Protein 7LXS (pdb70)

Radius of gyration: 26.21 Å; Cα contacts (8 Å, |Δi|>4): 827; chains: 8; bounding box: 37×57×75 Å

Solvent-accessible surface area: 21720 Å² total; per-residue (Å²): 58,110,10,24,0,83,50,0,3,80,0,18,57,31,92,51,164,50,0,16,46,26,3,23,57,10,8,59,34,80,57,33,34,6,91,28,134,94,0,41,0,40,0,30,45,1,4,47,31,60,3,22,93,119,43,140,112,9,22,0,20,43,0,2,44,81,48,19,24,58,32,160,49,0,24,45,26,2,32,61,11,7,60,30,78,58,30,34,7,86,21,95,41,0,41,0,40,16,68,46,1,94,63,42,100,62,142,106,150,137,55,107,10,24,1,89,55,0,2,98,0,17,57,31,91,49,166,49,0,37,46,31,42,102,100,47,8,60,70,78,59,41,72,12,93,28,135,91,0,42,0,41,0,30,45,1,4,57,38,50,11,62,91,51,9,138,107,10,24,1,37,66,0,3,40,83,48,17,22,57,49,168,51,0,38,46,26,42,101,98,48,8,59,68,80,58,39,71,12,96,28,134,94,0,42,0,40,16,68,45,1,94,54,40,103,65,142,97,143,147,19,85,5,23,0,78,66,0,2,19,0,17,57,29,95,46,165,47,0,15,44,25,4,18,51,11,8,60,40,61,12,35,35,6,88,30,133,88,0,41,0,38,0,30,45,1,4,50,41,60,11,132,106,136,63,138,109,10,24,0,80,69,0,3,104,81,48,19,22,58,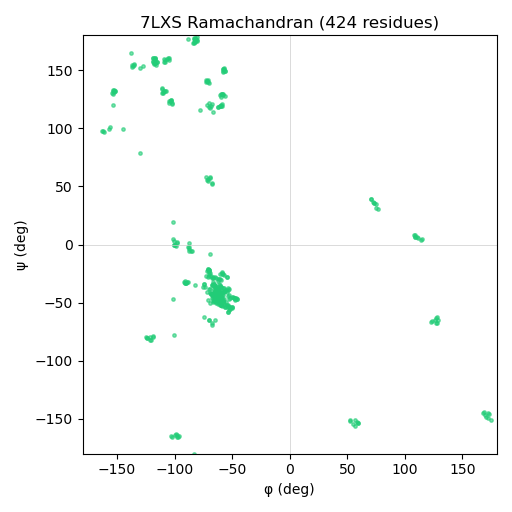50,163,49,0,13,45,26,13,23,62,19,8,58,49,79,57,38,30,7,84,28,134,92,0,42,0,41,15,66,44,2,95,54,40,102,66,140,99,61,111,140,108,10,24,2,79,69,0,3,100,82,49,18,22,58,50,164,47,0,38,45,25,41,101,97,48,8,58,70,78,57,40,72,11,96,28,133,94,0,42,0,39,15,67,45,1,93,61,44,103,65,148,98,52,82,26,93,11,24,2,79,52,0,2,27,1,17,57,30,93,48,163,48,0,38,46,27,42,101,97,48,8,60,69,80,57,40,72,12,96,27,135,92,0,43,0,40,0,29,45,1,4,50,40,60,11,130,100,139,74

CATH classification: 1.10.10.10

B-factor: mean 18.29, std 8.87, range [6.57, 51.92]

Secondary structure (DSSP, 8-state):
-EEEHHHHHHHHTS-HHHHHHHHHTT---SB-S-TTTTSEEEHHHHHHHHHHH--/-EEEHHHHHHHHTB-HHHHHHHHHTT---SB-S-TTTTSEEEHHHHHHHHHTT--/-EEEHHHHHHHHTS-HHHHHHHHHTT---SB-S-TTTTSEEEHHHHHHHHHTT--/-EEEHHHHHHHHTB-HHHHHHHHHTT---SB-S-TTTTSEEEHHHHHHHHHTT--/-EEEHHHHHHHHTS-HHHHHHHHHTT---SB-S-TTTTSEEEHHHHHHHHHTT--/-EEEHHHHHHHHTB-HHHHHHHHHTT---SB-S-TTTTSEEEHHHHHHHHHTT--/-EEEHHHHHHHHTB-HHHHHHHHHTT---SB-S-TTTTSEEEHHHHHHHHHTT--/-EEEHHHHHHHHTS-HHHHHHHHHTT---SB-S-TTTTSEEEHHHHHHHHHTT--

Nearest PDB structures (foldseek):
  7lxs-assembly1_A  TM=1.007E+00  e=1.385E-09  Bacteriophage sp.
  7lwr-assembly1_A  TM=9.259E-01  e=5.621E-07  Enterobacteria phage P21
  7lw0-assembly1_A  TM=8.894E-01  e=6.028E-07  Lambdavirus lambda
  7lwr-assembly2_B  TM=9.174E-01  e=2.436E-06  Enterobacteria phage P21
  7lwr-assembly1_H-2  TM=9.138E-01  e=5.252E-06  Enterobacteria phage P21

Organism: Salmonella typhimurium (strain LT2 / SGSC1412 / ATCC 700720) (NCBI:txid99287)

Structure (mmCIF, N/CA/C/O backbone):
data_7LXS
#
_entry.id   7LXS
#
_cell.length_a   24.747
_cell.length_b   50.761
_cell.length_c   68.527
_cell.angle_alpha   90.000
_cell.angle_beta   88.360
_cell.angle_gamma   90.110
#
_symmetry.space_group_name_H-M   'P 1'
#
loop_
_atom_site.group_PDB
_atom_site.id
_atom_site.type_symbol
_atom_site.label_atom_id
_atom_site.label_alt_id
_atom_site.label_comp_id
_atom_site.label_asym_id
_atom_site.label_entity_id
_atom_site.label_seq_id
_atom_site.pdbx_PDB_ins_code
_atom_site.Cartn_x
_atom_site.Cartn_y
_atom_site.Cartn_z
_atom_site.occupancy
_atom_site.B_iso_or_equiv
_atom_site.auth_seq_id
_atom_site.auth_comp_id
_atom_site.auth_asym_id
_atom_site.auth_atom_id
_atom_site.pdbx_PDB_model_num
ATOM 1 N N . MET A 1 1 ? 12.262 4.645 -8.314 1.00 12.81 1 MET A N 1
ATOM 2 C CA . MET A 1 1 ? 12.125 6.064 -7.886 1.00 11.22 1 MET A CA 1
ATOM 3 C C . MET A 1 1 ? 11.159 6.142 -6.698 1.00 11.01 1 MET A C 1
ATOM 4 O O . MET A 1 1 ? 10.154 5.404 -6.704 1.00 10.32 1 MET A O 1
ATOM 9 N N . ASN A 1 2 ? 11.462 7.005 -5.723 1.00 10.51 2 ASN A N 1
ATOM 10 C CA . ASN A 1 2 ? 10.602 7.170 -4.520 1.00 11.43 2 ASN A CA 1
ATOM 11 C C . ASN A 1 2 ? 9.259 7.780 -4.938 1.00 10.57 2 ASN A C 1
ATOM 12 O O . ASN A 1 2 ? 9.251 8.946 -5.379 1.00 11.28 2 ASN A O 1
ATOM 17 N N . VAL A 1 3 ? 8.173 7.012 -4.800 1.00 9.95 3 VAL A N 1
ATOM 18 C CA . VAL A 1 3 ? 6.822 7.485 -5.169 1.00 10.33 3 VAL A CA 1
ATOM 19 C C . VAL A 1 3 ? 5.825 7.315 -4.037 1.00 9.43 3 VAL A C 1
ATOM 20 O O . VAL A 1 3 ? 5.958 6.449 -3.197 1.00 8.14 3 VAL A O 1
ATOM 24 N N . ASN A 1 4 ? 4.808 8.149 -4.048 1.00 10.94 4 ASN A N 1
ATOM 25 C CA . ASN A 1 4 ? 3.689 7.978 -3.105 1.00 11.31 4 ASN A CA 1
ATOM 26 C C . ASN A 1 4 ? 2.733 6.906 -3.631 1.00 10.94 4 ASN A C 1
ATOM 27 O O . ASN A 1 4 ? 2.972 6.386 -4.694 1.00 9.52 4 ASN A O 1
ATOM 32 N N . LYS A 1 5 ? 1.726 6.568 -2.845 1.00 11.93 5 LYS A N 1
ATOM 33 C CA . LYS A 1 5 ? 0.837 5.418 -3.135 1.00 14.98 5 LYS A CA 1
ATOM 34 C C . LYS A 1 5 ? 0.019 5.644 -4.416 1.00 13.54 5 LYS A C 1
ATOM 35 O O . LYS A 1 5 ? -0.095 4.712 -5.186 1.00 10.91 5 LYS A O 1
ATOM 41 N N . LYS A 1 6 ? -0.580 6.805 -4.589 1.00 13.06 6 LYS A N 1
ATOM 42 C CA . LYS A 1 6 ? -1.359 7.134 -5.805 1.00 15.78 6 LYS A CA 1
ATOM 43 C C . LYS A 1 6 ? -0.460 7.052 -7.040 1.00 15.66 6 LYS A C 1
ATOM 44 O O . LYS A 1 6 ? -0.931 6.538 -8.056 1.00 13.75 6 LYS A O 1
ATOM 50 N N . LYS A 1 7 ? 0.800 7.453 -6.906 1.00 14.16 7 LYS A N 1
ATOM 51 C CA . LYS A 1 7 ? 1.755 7.423 -8.036 1.00 14.77 7 LYS A CA 1
ATOM 52 C C . LYS A 1 7 ? 2.164 5.971 -8.317 1.00 11.82 7 LYS A C 1
ATOM 53 O O . LYS A 1 7 ? 2.340 5.624 -9.474 1.00 8.92 7 LYS A O 1
ATOM 59 N N . LEU A 1 8 ? 2.306 5.166 -7.267 1.00 10.95 8 LEU A N 1
ATOM 60 C CA . LEU A 1 8 ? 2.557 3.720 -7.434 1.00 10.55 8 LEU A CA 1
ATOM 61 C C . LEU A 1 8 ? 1.373 3.120 -8.166 1.00 11.11 8 LEU A C 1
ATOM 62 O O . LEU A 1 8 ? 1.598 2.428 -9.178 1.00 9.96 8 LEU A O 1
ATOM 67 N N . ALA A 1 9 ? 0.165 3.429 -7.698 1.00 10.67 9 ALA A N 1
ATOM 68 C CA . ALA A 1 9 ? -1.056 2.931 -8.325 1.00 12.31 9 ALA A CA 1
ATOM 69 C C . ALA A 1 9 ? -1.041 3.247 -9.817 1.00 13.08 9 ALA A C 1
ATOM 70 O O . ALA A 1 9 ? -1.200 2.314 -10.634 1.00 13.07 9 ALA A O 1
ATOM 72 N N . GLU A 1 10 ? -0.886 4.515 -10.155 1.00 12.81 10 GLU A N 1
ATOM 73 C CA . GLU A 1 10 ? -0.835 4.972 -11.546 1.00 15.08 10 GLU A CA 1
ATOM 74 C C . GLU A 1 10 ? 0.218 4.167 -12.320 1.00 15.39 10 GLU A C 1
ATOM 75 O O . GLU A 1 10 ? -0.047 3.748 -13.449 1.00 16.29 10 GLU A O 1
ATOM 81 N N . ILE A 1 11 ? 1.389 3.945 -11.738 1.00 14.55 11 ILE A N 1
ATOM 82 C CA . ILE A 1 11 ? 2.533 3.308 -12.444 1.00 13.17 11 ILE A CA 1
ATOM 83 C C . ILE A 1 11 ? 2.164 1.866 -12.770 1.00 12.13 11 ILE A C 1
ATOM 84 O O . ILE A 1 11 ? 2.358 1.438 -13.947 1.00 11.85 11 ILE A O 1
ATOM 89 N N . PHE A 1 12 ? 1.657 1.149 -11.777 1.00 11.05 12 PHE A N 1
ATOM 90 C CA . PHE A 1 12 ? 1.205 -0.256 -11.920 1.00 10.63 12 PHE A CA 1
ATOM 91 C C . PHE A 1 12 ? -0.065 -0.382 -12.748 1.00 9.67 12 PHE A C 1
ATOM 92 O O . PHE A 1 12 ? -0.319 -1.434 -13.324 1.00 9.31 12 PHE A O 1
ATOM 100 N N . GLY A 1 13 ? -0.837 0.671 -12.864 1.00 10.70 13 GLY A N 1
ATOM 101 C CA . GLY A 1 13 ? -2.171 0.628 -13.482 1.00 11.44 13 GLY A CA 1
ATOM 102 C C . GLY A 1 13 ? -3.212 -0.047 -12.603 1.00 10.13 13 GLY A C 1
ATOM 103 O O . GLY A 1 13 ? -4.125 -0.667 -13.165 1.00 11.31 13 GLY A O 1
ATOM 104 N N . CYS A 1 14 ? -3.138 0.118 -11.298 1.00 9.52 14 CYS A N 1
ATOM 105 C CA . CYS A 1 14 ? -4.171 -0.335 -10.354 1.00 10.58 14 CYS A CA 1
ATOM 106 C C . CYS A 1 14 ? -4.785 0.838 -9.572 1.00 11.35 14 CYS A C 1
ATOM 107 O O . CYS A 1 14 ? -4.235 1.924 -9.542 1.00 11.19 14 CYS A O 1
ATOM 110 N N . ASP A 1 15 ? -5.960 0.619 -9.016 1.00 12.13 15 ASP A N 1
ATOM 111 C CA . ASP A 1 15 ? -6.541 1.514 -7.994 1.00 12.66 15 ASP A CA 1
ATOM 112 C C . ASP A 1 15 ? -5.589 1.620 -6.796 1.00 13.07 15 ASP A C 1
ATOM 113 O O . ASP A 1 15 ? -4.871 0.668 -6.498 1.00 11.02 15 ASP A O 1
ATOM 118 N N . VAL A 1 16 ? -5.591 2.776 -6.139 1.00 13.53 16 VAL A N 1
ATOM 119 C CA . VAL A 1 16 ? -4.757 3.050 -4.939 1.00 14.21 16 VAL A CA 1
ATOM 120 C C . VAL A 1 16 ? -4.988 1.956 -3.881 1.00 12.63 16 VAL A C 1
ATOM 121 O O . VAL A 1 16 ? -4.015 1.555 -3.224 1.00 9.80 16 VAL A O 1
ATOM 125 N N . ARG A 1 17 ? -6.230 1.492 -3.745 1.00 11.83 17 ARG A N 1
ATOM 126 C CA . ARG A 1 17 ? -6.636 0.614 -2.639 1.00 11.05 17 ARG A CA 1
ATOM 127 C C . ARG A 1 17 ? -6.010 -0.765 -2.861 1.00 10.78 17 ARG A C 1
ATOM 128 O O . ARG A 1 17 ? -5.838 -1.512 -1.879 1.00 12.18 17 ARG A O 1
ATOM 136 N N . THR A 1 18 ? -5.771 -1.117 -4.100 1.00 9.23 18 THR A N 1
ATOM 137 C CA . THR A 1 18 ? -5.090 -2.355 -4.492 1.00 10.21 18 THR A CA 1
ATOM 138 C C . THR A 1 18 ? -3.650 -2.359 -3.928 1.00 11.35 18 THR A C 1
ATOM 139 O O . THR A 1 18 ? -3.229 -3.403 -3.427 1.00 10.59 18 THR A O 1
ATOM 143 N N . VAL A 1 19 ? -2.967 -1.225 -3.939 1.00 11.07 19 VAL A N 1
ATOM 144 C CA . VAL A 1 19 ? -1.634 -1.077 -3.327 1.00 12.10 19 VAL A CA 1
ATOM 145 C C . VAL A 1 19 ? -1.715 -1.351 -1.812 1.00 12.71 19 VAL A C 1
ATOM 146 O O . VAL A 1 19 ? -0.906 -2.114 -1.275 1.00 9.61 19 VAL A O 1
ATOM 150 N N . THR A 1 20 ? -2.703 -0.783 -1.146 1.00 15.51 20 THR A N 1
ATOM 151 C CA . THR A 1 20 ? -2.911 -0.965 0.294 1.00 15.53 20 THR A CA 1
ATOM 152 C C . THR A 1 20 ? -3.214 -2.444 0.536 1.00 14.03 20 THR A C 1
ATOM 153 O O . THR A 1 20 ? -2.719 -3.006 1.531 1.00 13.86 20 THR A O 1
ATOM 157 N N . ALA A 1 21 ? -3.967 -3.072 -0.343 1.00 12.59 21 ALA A N 1
ATOM 158 C CA . ALA A 1 21 ? -4.207 -4.529 -0.262 1.00 12.69 21 ALA A CA 1
ATOM 159 C C . ALA A 1 21 ? -2.891 -5.267 -0.525 1.00 11.63 21 ALA A C 1
ATOM 160 O O . ALA A 1 21 ? -2.612 -6.282 0.128 1.00 10.73 21 ALA A O 1
ATOM 162 N N . TRP A 1 22 ? -2.058 -4.734 -1.404 1.00 12.24 22 TRP A N 1
ATOM 163 C CA . TRP A 1 22 ? -0.730 -5.336 -1.687 1.00 12.99 22 TRP A CA 1
ATOM 164 C C . TRP A 1 22 ? 0.183 -5.214 -0.456 1.00 11.59 22 TRP A C 1
ATOM 165 O O . TRP A 1 22 ? 0.987 -6.075 -0.232 1.00 9.81 22 TRP A O 1
ATOM 176 N N . GLN A 1 23 ? 0.060 -4.136 0.273 1.00 12.72 23 GLN A N 1
ATOM 177 C CA . GLN A 1 23 ? 0.759 -3.945 1.543 1.00 15.18 23 GLN A CA 1
ATOM 178 C C . GLN A 1 23 ? 0.354 -5.067 2.487 1.00 15.51 23 GLN A C 1
ATOM 179 O O . GLN A 1 23 ? 1.229 -5.654 3.096 1.00 14.51 23 GLN A O 1
ATOM 185 N N . SER A 1 24 ? -0.914 -5.456 2.485 1.00 18.10 24 SER A N 1
ATOM 186 C CA . SER A 1 24 ? -1.392 -6.585 3.313 1.00 20.82 24 SER A CA 1
ATOM 187 C C . SER A 1 24 ? -0.671 -7.880 2.926 1.00 21.81 24 SER A C 1
ATOM 188 O O . SER A 1 24 ? -0.512 -8.765 3.795 1.00 23.85 24 SER A O 1
ATOM 191 N N . GLN A 1 25 ? -0.196 -7.956 1.702 1.00 20.09 25 GLN A N 1
ATOM 192 C CA . GLN A 1 25 ? 0.363 -9.185 1.086 1.00 21.46 25 GLN A CA 1
ATOM 193 C C . GLN A 1 25 ? 1.895 -9.204 1.132 1.00 18.68 25 GLN A C 1
ATOM 194 O O . GLN A 1 25 ? 2.480 -10.175 0.659 1.00 19.71 25 GLN A O 1
ATOM 200 N N . GLY A 1 26 ? 2.502 -8.167 1.665 1.00 17.19 26 GLY A N 1
ATOM 201 C CA . GLY A 1 26 ? 3.958 -8.083 1.857 1.00 17.20 26 GLY A CA 1
ATOM 202 C C . GLY A 1 26 ? 4.629 -7.011 1.022 1.00 15.79 26 GLY A C 1
ATOM 203 O O . GLY A 1 26 ? 5.859 -6.934 1.042 1.00 12.88 26 GLY A O 1
ATOM 204 N N . LEU A 1 27 ? 3.864 -6.222 0.284 1.00 16.23 27 LEU A N 1
ATOM 205 C CA . LEU A 1 27 ? 4.461 -5.137 -0.508 1.00 14.75 27 LEU A CA 1
ATOM 206 C C . LEU A 1 27 ? 5.181 -4.220 0.464 1.00 14.09 27 LEU A C 1
ATOM 207 O O . LEU A 1 27 ? 4.563 -3.637 1.354 1.00 12.10 27 LEU A O 1
ATOM 212 N N . PRO A 1 28 ? 6.508 -4.066 0.267 1.00 14.42 28 PRO A N 1
ATOM 213 C CA . PRO A 1 28 ? 7.306 -3.150 1.068 1.00 15.60 28 PRO A CA 1
ATOM 214 C C . PRO A 1 28 ? 7.020 -1.687 0.737 1.00 13.53 28 PRO A C 1
ATOM 215 O O . PRO A 1 28 ? 6.689 -1.401 -0.334 1.00 11.06 28 PRO A O 1
ATOM 219 N N . LEU A 1 29 ? 7.000 -0.873 1.776 1.00 14.74 29 LEU A N 1
ATOM 220 C CA . LEU A 1 29 ? 7.005 0.596 1.673 1.00 15.74 29 LEU A CA 1
ATOM 221 C C . LEU A 1 29 ? 8.392 1.029 2.143 1.00 14.12 29 LEU A C 1
ATOM 222 O O . LEU A 1 29 ? 9.052 0.235 2.795 1.00 18.03 29 LEU A O 1
ATOM 227 N N . VAL A 1 30 ? 8.822 2.207 1.775 1.00 12.57 30 VAL A N 1
ATOM 228 C CA . VAL A 1 30 ? 10.103 2.774 2.257 1.00 16.90 30 VAL A CA 1
ATOM 229 C C . VAL A 1 30 ? 9.855 3.584 3.547 1.00 20.25 30 VAL A C 1
ATOM 230 O O . VAL A 1 30 ? 10.744 3.604 4.432 1.00 21.18 30 VAL A O 1
ATOM 234 N N . SER A 1 31 ? 8.694 4.220 3.650 1.00 23.75 31 SER A N 1
ATOM 235 C CA . SER A 1 31 ? 8.249 5.011 4.830 1.00 28.13 31 SER A CA 1
ATOM 236 C C . SER A 1 31 ? 6.705 5.011 4.865 1.00 29.45 31 SER A C 1
ATOM 237 O O . SER A 1 31 ? 6.094 5.270 3.840 1.00 18.29 31 SER A O 1
ATOM 240 N N . GLY A 1 32 ? 6.113 4.677 6.019 1.00 35.08 32 GLY A N 1
ATOM 241 C CA . GLY A 1 32 ? 4.739 4.124 6.108 1.00 31.61 32 GLY A CA 1
ATOM 242 C C . GLY A 1 32 ? 3.609 5.089 6.474 1.00 29.33 32 GLY A C 1
ATOM 243 O O . GLY A 1 32 ? 3.721 6.323 6.286 1.00 24.39 32 GLY A O 1
ATOM 244 N N . GLY A 1 33 ? 2.478 4.512 6.876 1.00 29.79 33 GLY A N 1
ATOM 245 C CA . GLY A 1 33 ? 1.331 5.254 7.414 1.00 31.30 33 GLY A CA 1
ATOM 246 C C . GLY A 1 33 ? 0.024 4.924 6.725 1.00 38.92 33 GLY A C 1
ATOM 247 O O . GLY A 1 33 ? -0.891 4.371 7.413 1.00 37.97 33 GLY A O 1
ATOM 248 N N . GLY A 1 34 ? -0.109 5.299 5.444 1.00 42.78 34 GLY A N 1
ATOM 249 C CA . GLY A 1 34 ? -1.340 5.025 4.670 1.00 50.89 34 GLY A CA 1
ATOM 250 C C . GLY A 1 34 ? -1.428 5.743 3.331 1.00 45.64 34 GLY A C 1
ATOM 251 O O . GLY A 1 34 ? -0.397 5.917 2.671 1.00 40.68 34 GLY A O 1
ATOM 252 N N . LYS A 1 35 ? -2.639 6.157 2.960 1.00 43.43 35 LYS A N 1
ATOM 253 C CA . LYS A 1 35 ? -3.038 6.407 1.548 1.00 43.93 35 LYS A CA 1
ATOM 254 C C . LYS A 1 35 ? -2.599 7.810 1.135 1.00 40.39 35 LYS A C 1
ATOM 255 O O . LYS A 1 35 ? -2.005 8.523 1.982 1.00 39.17 35 LYS A O 1
ATOM 261 N N . GLY A 1 36 ? -2.783 8.119 -0.145 1.00 35.75 36 GLY A N 1
ATOM 262 C CA . GLY A 1 36 ? -2.272 9.343 -0.784 1.00 38.12 36 GLY A CA 1
ATOM 263 C C . GLY A 1 36 ? -0.757 9.563 -0.647 1.00 34.24 36 GLY A C 1
ATOM 264 O O . GLY A 1 36 ? 0.032 8.599 -0.503 1.00 20.49 36 GLY A O 1
ATOM 265 N N . ASN A 1 37 ? -0.362 10.841 -0.728 1.00 40.97 37 ASN A N 1
ATOM 266 C CA . ASN A 1 37 ? 0.997 11.389 -0.443 1.00 38.00 37 ASN A CA 1
ATOM 267 C C . ASN A 1 37 ? 1.328 11.263 1.054 1.00 43.23 37 ASN A C 1
ATOM 268 O O . ASN A 1 37 ? 1.726 12.287 1.705 1.00 47.67 37 ASN A O 1
ATOM 273 N N . GLU A 1 38 ? 1.191 10.054 1.600 1.00 38.82 38 GLU A N 1
ATOM 274 C CA . GLU A 1 38 ? 1.764 9.707 2.923 1.00 38.32 38 GLU A CA 1
ATOM 275 C C . GLU A 1 38 ? 2.774 8.568 2.746 1.00 30.73 38 GLU A C 1
ATOM 276 O O . GLU A 1 38 ? 3.991 8.829 2.760 1.00 34.73 38 GLU A O 1
ATOM 282 N N . ALA A 1 39 ? 2.291 7.339 2.609 1.00 27.68 39 ALA A N 1
ATOM 283 C CA . ALA A 1 39 ? 3.154 6.144 2.423 1.00 19.92 39 ALA A CA 1
ATOM 284 C C . ALA A 1 39 ? 3.953 6.343 1.140 1.00 16.46 39 ALA A C 1
ATOM 285 O O . ALA A 1 39 ? 3.379 6.683 0.119 1.00 15.17 39 ALA A O 1
ATOM 287 N N . VAL A 1 40 ? 5.253 6.176 1.252 1.00 14.26 40 VAL A N 1
ATOM 288 C CA . VAL A 1 40 ? 6.222 6.247 0.146 1.00 12.90 40 VAL A CA 1
ATOM 289 C C . VAL A 1 40 ? 6.758 4.840 -0.130 1.00 11.23 40 VAL A C 1
ATOM 290 O O . VAL A 1 40 ? 7.109 4.104 0.829 1.00 10.83 40 VAL A O 1
ATOM 294 N N . PHE A 1 41 ? 6.747 4.481 -1.401 1.00 9.18 41 PHE A N 1
ATOM 295 C CA . PHE A 1 41 ? 7.237 3.197 -1.942 1.00 10.32 41 PHE A CA 1
ATOM 296 C C . PHE A 1 41 ? 8.426 3.489 -2.881 1.00 10.62 41 PHE A C 1
ATOM 297 O O . PHE A 1 41 ? 8.558 4.641 -3.352 1.00 10.86 41 PHE A O 1
ATOM 305 N N . ASP A 1 42 ? 9.332 2.539 -3.083 1.00 10.34 42 ASP A N 1
ATOM 306 C CA . ASP A 1 42 ? 10.288 2.645 -4.237 1.00 9.72 42 ASP A CA 1
ATOM 307 C C . ASP A 1 42 ? 9.780 1.685 -5.311 1.00 9.36 42 ASP A C 1
ATOM 308 O O . ASP A 1 42 ? 9.672 0.492 -5.073 1.00 9.13 42 ASP A O 1
ATOM 313 N N . THR A 1 43 ? 9.562 2.237 -6.484 1.00 10.07 43 THR A N 1
ATOM 314 C CA . THR A 1 43 ? 9.094 1.581 -7.716 1.00 8.30 43 THR A CA 1
ATOM 315 C C . THR A 1 43 ? 9.857 0.296 -8.014 1.00 7.76 43 THR A C 1
ATOM 316 O O . THR A 1 43 ? 9.218 -0.704 -8.348 1.00 6.88 43 THR A O 1
ATOM 320 N N . ALA A 1 44 ? 11.175 0.311 -7.923 1.00 7.92 44 ALA A N 1
ATOM 321 C CA . ALA A 1 44 ? 12.002 -0.869 -8.213 1.00 8.17 44 ALA A CA 1
ATOM 322 C C . ALA A 1 44 ? 11.740 -2.002 -7.215 1.00 8.48 44 ALA A C 1
ATOM 323 O O . ALA A 1 44 ? 11.628 -3.148 -7.664 1.00 8.83 44 ALA A O 1
ATOM 325 N N . ALA A 1 45 ? 11.582 -1.697 -5.949 1.00 7.95 45 ALA A N 1
ATOM 326 C CA . ALA A 1 45 ? 11.244 -2.689 -4.922 1.00 9.68 45 ALA A CA 1
ATOM 327 C C . ALA A 1 45 ? 9.833 -3.200 -5.144 1.00 9.92 45 ALA A C 1
ATOM 328 O O . ALA A 1 45 ? 9.636 -4.415 -5.073 1.00 12.12 45 ALA A O 1
ATOM 330 N N . ALA A 1 46 ? 8.889 -2.327 -5.450 1.00 9.59 46 ALA A N 1
ATOM 331 C CA . ALA A 1 46 ? 7.518 -2.766 -5.710 1.00 9.34 46 ALA A CA 1
ATOM 332 C C . ALA A 1 46 ? 7.489 -3.676 -6.935 1.00 9.18 46 ALA A C 1
ATOM 333 O O . ALA A 1 46 ? 6.865 -4.740 -6.880 1.00 9.68 46 ALA A O 1
ATOM 335 N N . ILE A 1 47 ? 8.173 -3.305 -7.985 1.00 9.30 47 ILE A N 1
ATOM 336 C CA . ILE A 1 47 ? 8.210 -4.121 -9.235 1.00 9.88 47 ILE A CA 1
ATOM 337 C C . ILE A 1 47 ? 8.835 -5.475 -8.939 1.00 9.35 47 ILE A C 1
ATOM 338 O O . ILE A 1 47 ? 8.268 -6.463 -9.341 1.00 8.24 47 ILE A O 1
ATOM 343 N N . SER A 1 48 ? 9.932 -5.509 -8.206 1.00 10.95 48 SER A N 1
ATOM 344 C CA . SER A 1 48 ? 10.585 -6.793 -7.855 1.00 12.80 48 SER A CA 1
ATOM 345 C C . SER A 1 48 ? 9.612 -7.699 -7.088 1.00 12.86 48 SER A C 1
ATOM 346 O O . SER A 1 48 ? 9.405 -8.881 -7.504 1.00 14.67 48 SER A O 1
ATOM 349 N N . TRP A 1 49 ? 8.934 -7.134 -6.112 1.00 12.40 49 TRP A N 1
ATOM 350 C CA . TRP A 1 49 ? 7.915 -7.840 -5.302 1.00 12.56 49 TRP A CA 1
ATOM 351 C C . TRP A 1 49 ? 6.760 -8.323 -6.178 1.00 12.83 49 TRP A C 1
ATOM 352 O O . TRP A 1 49 ? 6.426 -9.524 -6.110 1.00 12.49 49 TRP A O 1
ATOM 363 N N . TYR A 1 50 ? 6.209 -7.426 -6.988 1.00 10.99 50 TYR A N 1
ATOM 364 C CA . TYR A 1 50 ? 5.130 -7.765 -7.904 1.00 11.76 50 TYR A CA 1
ATOM 365 C C . TYR A 1 50 ? 5.560 -8.952 -8.787 1.00 12.62 50 TYR A C 1
ATOM 366 O O . TYR A 1 50 ? 4.798 -9.962 -8.874 1.00 11.07 50 TYR A O 1
ATOM 375 N N . ALA A 1 51 ? 6.720 -8.841 -9.433 1.00 11.67 51 ALA A N 1
ATOM 376 C CA . ALA A 1 51 ? 7.203 -9.833 -10.401 1.00 14.38 51 ALA A CA 1
ATOM 377 C C . ALA A 1 51 ? 7.412 -11.205 -9.754 1.00 16.25 51 ALA A C 1
ATOM 378 O O . ALA A 1 51 ? 7.300 -12.228 -10.438 1.00 19.72 51 ALA A O 1
ATOM 380 N N . GLU A 1 52 ? 7.775 -11.212 -8.466 1.00 19.21 52 GLU A N 1
ATOM 381 C CA . GLU A 1 52 ? 8.093 -12.473 -7.737 1.00 22.48 52 GLU A CA 1
ATOM 382 C C . GLU A 1 52 ? 6.827 -13.130 -7.177 1.00 21.33 52 GLU A C 1
ATOM 383 O O . GLU A 1 52 ? 6.940 -14.247 -6.633 1.00 22.81 52 GLU A O 1
ATOM 389 N N . ARG A 1 53 ? 5.674 -12.469 -7.303 1.00 17.90 53 ARG A N 1
ATOM 390 C CA . ARG A 1 53 ? 4.411 -13.025 -6.785 1.00 20.44 53 ARG A CA 1
ATOM 391 C C . ARG A 1 53 ? 4.006 -14.296 -7.525 1.00 20.87 53 ARG A C 1
ATOM 392 O O . ARG A 1 53 ? 3.940 -15.331 -6.888 1.00 21.88 53 ARG A O 1
ATOM 400 N N . ASP A 1 54 ? 3.692 -14.227 -8.806 1.00 26.53 54 ASP A N 1
ATOM 401 C CA . ASP A 1 54 ? 3.009 -15.368 -9.485 1.00 30.60 54 ASP A CA 1
ATOM 402 C C . ASP A 1 54 ? 3.110 -15.269 -11.023 1.00 34.87 54 ASP A C 1
ATOM 403 O O . ASP A 1 54 ? 2.267 -14.595 -11.661 1.00 41.06 54 ASP A O 1
ATOM 408 N N . ALA A 1 55 ? 4.072 -15.982 -11.605 1.00 33.48 55 ALA A N 1
ATOM 409 C CA . ALA A 1 55 ? 4.282 -15.999 -13.063 1.00 33.78 55 ALA A CA 1
ATOM 410 C C . ALA A 1 55 ? 5.027 -17.266 -13.481 1.00 30.07 55 ALA A C 1
ATOM 411 O O . ALA A 1 55 ? 5.736 -17.225 -14.454 1.00 28.95 55 ALA A O 1
ATOM 413 N N . MET B 1 1 ? 24.041 -20.687 -9.769 1.00 13.31 1 MET B N 1
ATOM 414 C CA . MET B 1 1 ? 23.946 -19.266 -9.339 1.00 11.43 1 MET B CA 1
ATOM 415 C C . MET B 1 1 ? 22.990 -19.163 -8.145 1.00 10.45 1 MET B C 1
ATOM 416 O O . MET B 1 1 ? 22.149 -20.068 -7.981 1.00 10.21 1 MET B O 1
ATOM 421 N N . ASN B 1 2 ? 23.123 -18.096 -7.350 1.00 10.20 2 ASN B N 1
ATOM 422 C CA . ASN B 1 2 ? 22.255 -17.884 -6.160 1.00 11.29 2 ASN B CA 1
ATOM 423 C C . ASN B 1 2 ? 20.892 -17.352 -6.618 1.00 10.88 2 ASN B C 1
ATOM 424 O O . ASN B 1 2 ? 20.848 -16.230 -7.161 1.00 12.17 2 ASN B O 1
ATOM 429 N N . VAL B 1 3 ? 19.829 -18.134 -6.401 1.00 10.19 3 VAL B N 1
ATOM 430 C CA . VAL B 1 3 ? 18.461 -17.733 -6.798 1.00 10.36 3 VAL B CA 1
ATOM 431 C C . VAL B 1 3 ? 17.477 -17.894 -5.650 1.00 9.80 3 VAL B C 1
ATOM 432 O O . VAL B 1 3 ? 17.605 -18.740 -4.803 1.00 8.31 3 VAL B O 1
ATOM 436 N N . ASN B 1 4 ? 16.442 -17.078 -5.673 1.00 11.70 4 ASN B N 1
ATOM 437 C CA . ASN B 1 4 ? 15.353 -17.252 -4.717 1.00 12.29 4 ASN B CA 1
ATOM 438 C C . ASN B 1 4 ? 14.419 -18.343 -5.230 1.00 11.69 4 ASN B C 1
ATOM 439 O O . ASN B 1 4 ? 14.644 -18.871 -6.293 1.00 10.25 4 ASN B O 1
ATOM 444 N N . LYS B 1 5 ? 13.409 -18.665 -4.453 1.00 11.81 5 LYS B N 1
ATOM 445 C CA . LYS B 1 5 ? 12.549 -19.839 -4.724 1.00 14.65 5 LYS B CA 1
ATOM 446 C C . LYS B 1 5 ? 11.732 -19.634 -6.019 1.00 12.76 5 LYS B C 1
ATOM 447 O O . LYS B 1 5 ? 11.566 -20.576 -6.729 1.00 10.57 5 LYS B O 1
ATOM 453 N N . LYS B 1 6 ? 11.094 -18.496 -6.207 1.00 12.82 6 LYS B N 1
ATOM 454 C CA . LYS B 1 6 ? 10.316 -18.219 -7.434 1.00 15.58 6 LYS B CA 1
ATOM 455 C C . LYS B 1 6 ? 11.218 -18.349 -8.658 1.00 15.57 6 LYS B C 1
ATOM 456 O O . LYS B 1 6 ? 10.748 -18.876 -9.687 1.00 13.99 6 LYS B O 1
ATOM 462 N N . LYS B 1 7 ? 12.475 -17.923 -8.536 1.00 13.50 7 LYS B N 1
ATOM 463 C CA . LYS B 1 7 ? 13.428 -17.944 -9.674 1.00 14.33 7 LYS B CA 1
ATOM 464 C C . LYS B 1 7 ? 13.845 -19.401 -9.899 1.00 11.38 7 LYS B C 1
ATOM 465 O O . LYS B 1 7 ? 14.022 -19.797 -11.035 1.00 8.69 7 LYS B O 1
ATOM 471 N N . LEU B 1 8 ? 13.942 -20.177 -8.832 1.00 10.83 8 LEU B N 1
ATOM 472 C CA . LEU B 1 8 ? 14.251 -21.616 -8.949 1.00 11.03 8 LEU B CA 1
ATOM 473 C C . LEU B 1 8 ? 13.096 -22.280 -9.684 1.00 11.30 8 LEU B C 1
ATOM 474 O O . LEU B 1 8 ? 13.365 -22.988 -10.679 1.00 10.78 8 LEU B O 1
ATOM 479 N N . ALA B 1 9 ? 11.877 -21.976 -9.274 1.00 10.84 9 ALA B N 1
ATOM 480 C CA . ALA B 1 9 ? 10.646 -22.540 -9.858 1.00 12.59 9 ALA B CA 1
ATOM 481 C C . ALA B 1 9 ? 10.636 -22.228 -11.346 1.00 13.78 9 ALA B C 1
ATOM 482 O O . ALA B 1 9 ? 10.521 -23.154 -12.154 1.00 13.34 9 ALA B O 1
ATOM 484 N N . GLU B 1 10 ? 10.855 -20.957 -11.696 1.00 13.53 10 GLU B N 1
ATOM 485 C CA . GLU B 1 10 ? 10.865 -20.513 -13.117 1.00 15.42 10 GLU B CA 1
ATOM 486 C C . GLU B 1 10 ? 11.975 -21.222 -13.908 1.00 15.74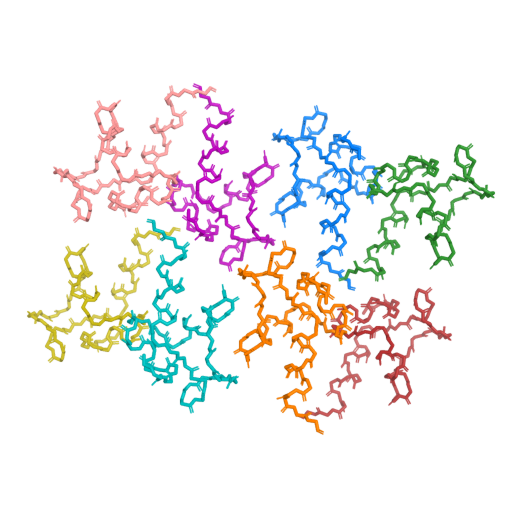 10 GLU B C 1
ATOM 487 O O . GLU B 1 10 ? 11.753 -21.491 -15.105 1.00 18.56 10 GLU B O 1
ATOM 493 N N . ILE B 1 11 ? 13.117 -21.513 -13.272 1.00 14.72 11 ILE B N 1
ATOM 494 C CA . ILE B 1 11 ? 14.255 -22.166 -13.981 1.00 13.15 11 ILE B CA 1
ATOM 495 C C . ILE B 1 11 ? 13.895 -23.624 -14.290 1.00 12.25 11 ILE B C 1
ATOM 496 O O . ILE B 1 11 ? 14.069 -24.049 -15.459 1.00 10.74 11 ILE B O 1
ATOM 501 N N . PHE B 1 12 ? 13.382 -24.331 -13.282 1.00 10.86 12 PHE B N 1
ATOM 502 C CA . PHE B 1 12 ? 12.942 -25.735 -13.368 1.00 11.02 12 PHE B CA 1
ATOM 503 C C . PHE B 1 12 ? 11.674 -25.895 -14.190 1.00 9.39 12 PHE B C 1
ATOM 504 O O . PHE B 1 12 ? 11.446 -26.963 -14.736 1.00 8.96 12 PHE B O 1
ATOM 512 N N . GLY B 1 13 ? 10.891 -24.852 -14.307 1.00 9.56 13 GLY B N 1
ATOM 513 C CA . GLY B 1 13 ? 9.562 -24.883 -14.922 1.00 10.38 13 GLY B CA 1
ATOM 514 C C . GLY B 1 13 ? 8.505 -25.532 -14.042 1.00 9.90 13 GLY B C 1
ATOM 515 O O . GLY B 1 13 ? 7.650 -26.251 -14.591 1.00 10.36 13 GLY B O 1
ATOM 516 N N . CYS B 1 14 ? 8.602 -25.359 -12.734 1.00 9.64 14 CYS B N 1
ATOM 517 C CA . CYS B 1 14 ? 7.592 -25.814 -11.781 1.00 9.97 14 CYS B CA 1
ATOM 518 C C . CYS B 1 14 ? 6.964 -24.632 -11.041 1.00 10.92 14 CYS B C 1
ATOM 519 O O . CYS B 1 14 ? 7.513 -23.557 -11.030 1.00 9.91 14 CYS B O 1
ATOM 522 N N . ASP B 1 15 ? 5.790 -24.851 -10.470 1.00 11.25 15 ASP B N 1
ATOM 523 C CA . ASP B 1 15 ? 5.190 -23.941 -9.481 1.00 12.58 15 ASP B CA 1
ATOM 524 C C . ASP B 1 15 ? 6.162 -23.808 -8.307 1.00 12.93 15 ASP B C 1
ATOM 525 O O . ASP B 1 15 ? 6.891 -24.774 -7.983 1.00 11.14 15 ASP B O 1
ATOM 530 N N . VAL B 1 16 ? 6.113 -22.659 -7.655 1.00 13.68 16 VAL B N 1
ATOM 531 C CA . VAL B 1 16 ? 6.960 -22.347 -6.456 1.00 14.20 16 VAL B CA 1
ATOM 532 C C . VAL B 1 16 ? 6.728 -23.403 -5.376 1.00 12.27 16 VAL B C 1
ATOM 533 O O . VAL B 1 16 ? 7.690 -23.767 -4.705 1.00 10.54 16 VAL B O 1
ATOM 537 N N . ARG B 1 17 ? 5.492 -23.838 -5.201 1.00 11.26 17 ARG B N 1
ATOM 538 C CA . ARG B 1 17 ? 5.107 -24.720 -4.090 1.00 10.92 17 ARG B CA 1
ATOM 539 C C . ARG B 1 17 ? 5.762 -26.092 -4.267 1.00 10.41 17 ARG B C 1
ATOM 540 O O . ARG B 1 17 ? 5.972 -26.814 -3.290 1.00 11.45 17 ARG B O 1
ATOM 548 N N . THR B 1 18 ? 6.000 -26.469 -5.500 1.00 9.72 18 THR B N 1
ATOM 549 C CA . THR B 1 18 ? 6.687 -27.707 -5.870 1.00 10.42 18 THR B CA 1
ATOM 550 C C . THR B 1 18 ? 8.119 -27.695 -5.315 1.00 11.07 18 THR B C 1
ATOM 551 O O . THR B 1 18 ? 8.513 -28.770 -4.791 1.00 9.62 18 THR B O 1
ATOM 555 N N . VAL B 1 19 ? 8.792 -26.537 -5.339 1.00 10.06 19 VAL B N 1
ATOM 556 C CA . VAL B 1 19 ? 10.133 -26.354 -4.767 1.00 11.76 19 VAL B CA 1
ATOM 557 C C . VAL B 1 19 ? 10.071 -26.595 -3.236 1.00 13.26 19 VAL B C 1
ATOM 558 O O . VAL B 1 19 ? 10.869 -27.349 -2.684 1.00 9.51 19 VAL B O 1
ATOM 562 N N . THR B 1 20 ? 9.089 -26.009 -2.567 1.00 15.99 20 THR B N 1
ATOM 563 C CA . THR B 1 20 ? 8.881 -26.195 -1.126 1.00 16.39 20 THR B CA 1
ATOM 564 C C . THR B 1 20 ? 8.602 -27.678 -0.874 1.00 14.46 20 THR B C 1
ATOM 565 O O . THR B 1 20 ? 9.069 -28.196 0.114 1.00 14.58 20 THR B O 1
ATOM 569 N N . ALA B 1 21 ? 7.823 -28.336 -1.707 1.00 12.75 21 ALA B N 1
ATOM 570 C CA . ALA B 1 21 ? 7.618 -29.792 -1.560 1.00 12.33 21 ALA B CA 1
ATOM 571 C C . ALA B 1 21 ? 8.946 -30.501 -1.811 1.00 12.02 21 ALA B C 1
ATOM 572 O O . ALA B 1 21 ? 9.238 -31.491 -1.138 1.00 12.30 21 ALA B O 1
ATOM 574 N N . TRP B 1 22 ? 9.756 -30.000 -2.730 1.00 11.80 22 TRP B N 1
ATOM 575 C CA . TRP B 1 22 ? 11.078 -30.595 -3.021 1.00 12.51 22 TRP B CA 1
ATOM 576 C C . TRP B 1 22 ? 11.996 -30.421 -1.802 1.00 11.62 22 TRP B C 1
ATOM 577 O O . TRP B 1 22 ? 12.840 -31.288 -1.588 1.00 9.86 22 TRP B O 1
ATOM 588 N N . GLN B 1 23 ? 11.817 -29.344 -1.066 1.00 12.57 23 GLN B N 1
ATOM 589 C CA . GLN B 1 23 ? 12.566 -29.093 0.179 1.00 16.34 23 GLN B CA 1
ATOM 590 C C . GLN B 1 23 ? 12.226 -30.186 1.195 1.00 16.39 23 GLN B C 1
ATOM 591 O O . GLN B 1 23 ? 13.144 -30.738 1.790 1.00 15.83 23 GLN B O 1
ATOM 597 N N . SER B 1 24 ? 10.968 -30.582 1.271 1.00 18.69 24 SER B N 1
ATOM 598 C CA . SER B 1 24 ? 10.496 -31.715 2.101 1.00 22.59 24 SER B CA 1
ATOM 599 C C . SER B 1 24 ? 11.231 -33.003 1.699 1.00 22.96 24 SER B C 1
ATOM 600 O O . SER B 1 24 ? 11.347 -33.886 2.539 1.00 26.87 24 SER B O 1
ATOM 603 N N . GLN B 1 25 ? 11.707 -33.086 0.467 1.00 19.89 25 GLN B N 1
ATOM 604 C CA . GLN B 1 25 ? 12.232 -34.328 -0.140 1.00 20.46 25 GLN B CA 1
ATOM 605 C C . GLN B 1 25 ? 13.762 -34.336 -0.088 1.00 18.20 25 GLN B C 1
ATOM 606 O O . GLN B 1 25 ? 14.348 -35.298 -0.549 1.00 19.34 25 GLN B O 1
ATOM 612 N N . GLY B 1 26 ? 14.373 -33.301 0.447 1.00 18.16 26 GLY B N 1
ATOM 613 C CA . GLY B 1 26 ? 15.830 -33.205 0.572 1.00 17.50 26 GLY B CA 1
ATOM 614 C C . GLY B 1 26 ? 16.477 -32.172 -0.323 1.00 16.27 26 GLY B C 1
ATOM 615 O O . GLY B 1 26 ? 17.690 -32.033 -0.266 1.00 14.40 26 GLY B O 1
ATOM 616 N N . LEU B 1 27 ? 15.709 -31.375 -1.033 1.00 16.11 27 LEU B N 1
ATOM 617 C CA . LEU B 1 27 ? 16.286 -30.287 -1.821 1.00 16.03 27 LEU B CA 1
ATOM 618 C C . LEU B 1 27 ? 16.973 -29.320 -0.872 1.00 16.39 27 LEU B C 1
ATOM 619 O O . LEU B 1 27 ? 16.350 -28.731 0.003 1.00 14.29 27 LEU B O 1
ATOM 624 N N . PRO B 1 28 ? 18.300 -29.169 -1.057 1.00 16.96 28 PRO B N 1
ATOM 625 C CA . PRO B 1 28 ? 19.078 -28.212 -0.286 1.00 17.80 28 PRO B CA 1
ATOM 626 C C . PRO B 1 28 ? 18.764 -26.763 -0.668 1.00 15.34 28 PRO B C 1
ATOM 627 O O . PRO B 1 28 ? 18.466 -26.484 -1.797 1.00 12.36 28 PRO B O 1
ATOM 631 N N . LEU B 1 29 ? 18.684 -25.928 0.359 1.00 15.62 29 LEU B N 1
ATOM 632 C CA . LEU B 1 29 ? 18.746 -24.473 0.197 1.00 17.07 29 LEU B CA 1
ATOM 633 C C . LEU B 1 29 ? 20.121 -24.013 0.662 1.00 14.74 29 LEU B C 1
ATOM 634 O O . LEU B 1 29 ? 20.793 -24.784 1.303 1.00 18.51 29 LEU B O 1
ATOM 639 N N . VAL B 1 30 ? 20.541 -22.842 0.259 1.00 13.05 30 VAL B N 1
ATOM 640 C CA . VAL B 1 30 ? 21.802 -22.239 0.732 1.00 16.42 30 VAL B CA 1
ATOM 641 C C . VAL B 1 30 ? 21.541 -21.373 1.978 1.00 20.25 30 VAL B C 1
ATOM 642 O O . VAL B 1 30 ? 22.412 -21.300 2.850 1.00 21.01 30 VAL B O 1
ATOM 646 N N . SER B 1 31 ? 20.386 -20.740 2.062 1.00 23.25 31 SER B N 1
ATOM 647 C CA . SER B 1 31 ? 19.949 -19.954 3.248 1.00 27.25 31 SER B CA 1
ATOM 648 C C . SER B 1 31 ? 18.410 -19.992 3.298 1.00 29.29 31 SER B C 1
ATOM 649 O O . SER B 1 31 ? 17.784 -19.748 2.266 1.00 19.94 31 SER B O 1
ATOM 652 N N . GLY B 1 32 ? 17.832 -20.282 4.469 1.00 35.23 32 GLY B N 1
ATOM 653 C CA . GLY B 1 32 ? 16.466 -20.840 4.611 1.00 33.25 32 GLY B CA 1
ATOM 654 C C . GLY B 1 32 ? 15.331 -19.864 4.920 1.00 29.46 32 GLY B C 1
ATOM 655 O O . GLY B 1 32 ? 15.443 -18.632 4.669 1.00 23.21 32 GLY B O 1
ATOM 656 N N . GLY B 1 33 ? 14.197 -20.451 5.323 1.00 32.18 33 GLY B N 1
ATOM 657 C CA . GLY B 1 33 ? 13.016 -19.760 5.875 1.00 33.65 33 GLY B CA 1
ATOM 658 C C . GLY B 1 33 ? 11.724 -20.109 5.145 1.00 40.35 33 GLY B C 1
ATOM 659 O O . GLY B 1 33 ? 10.816 -20.669 5.788 1.00 39.87 33 GLY B O 1
ATOM 660 N N . GLY B 1 34 ? 11.587 -19.760 3.861 1.00 47.58 34 GLY B N 1
ATOM 661 C CA . GLY B 1 34 ? 10.330 -20.018 3.124 1.00 50.88 34 GLY B CA 1
ATOM 662 C C . GLY B 1 34 ? 10.235 -19.359 1.758 1.00 46.51 34 GLY B C 1
ATOM 663 O O . GLY B 1 34 ? 11.262 -19.207 1.078 1.00 40.42 34 GLY B O 1
ATOM 664 N N . LYS B 1 35 ? 9.022 -18.962 1.377 1.00 46.77 35 LYS B N 1
ATOM 665 C CA . LYS B 1 35 ? 8.651 -18.757 -0.050 1.00 47.84 35 LYS B CA 1
ATOM 666 C C . LYS B 1 35 ? 9.121 -17.373 -0.507 1.00 40.57 35 LYS B C 1
ATOM 667 O O . LYS B 1 35 ? 9.717 -16.652 0.297 1.00 37.85 35 LYS B O 1
ATOM 673 N N . GLY B 1 36 ? 8.918 -17.083 -1.785 1.00 38.51 36 GLY B N 1
ATOM 674 C CA . GLY B 1 36 ? 9.352 -15.839 -2.422 1.00 37.19 36 GLY B CA 1
ATOM 675 C C . GLY B 1 36 ? 10.859 -15.609 -2.347 1.00 34.33 36 GLY B C 1
ATOM 676 O O . GLY B 1 36 ? 11.636 -16.564 -2.198 1.00 22.73 36 GLY B O 1
ATOM 677 N N . ASN B 1 37 ? 11.236 -14.329 -2.388 1.00 39.51 37 ASN B N 1
ATOM 678 C CA . ASN B 1 37 ? 12.593 -13.777 -2.123 1.00 36.38 37 ASN B CA 1
ATOM 679 C C . ASN B 1 37 ? 12.925 -13.876 -0.637 1.00 40.35 37 ASN B C 1
ATOM 680 O O . ASN B 1 37 ? 13.276 -12.842 -0.023 1.00 44.79 37 ASN B O 1
ATOM 685 N N . GLU B 1 38 ? 12.832 -15.084 -0.090 1.00 36.64 38 GLU B N 1
ATOM 686 C CA . GLU B 1 38 ? 13.379 -15.431 1.242 1.00 35.76 38 GLU B CA 1
ATOM 687 C C . GLU B 1 38 ? 14.400 -16.565 1.085 1.00 27.13 38 GLU B C 1
ATOM 688 O O . GLU B 1 38 ? 15.592 -16.297 1.014 1.00 33.69 38 GLU B O 1
ATOM 694 N N . ALA B 1 39 ? 13.953 -17.800 1.006 1.00 23.74 39 ALA B N 1
ATOM 695 C CA . ALA B 1 39 ? 14.852 -18.961 0.836 1.00 17.11 39 ALA B CA 1
ATOM 696 C C . ALA B 1 39 ? 15.644 -18.799 -0.449 1.00 14.84 39 ALA B C 1
ATOM 697 O O . ALA B 1 39 ? 15.063 -18.489 -1.477 1.00 14.61 39 ALA B O 1
ATOM 699 N N . VAL B 1 40 ? 16.957 -18.953 -0.334 1.00 13.80 40 VAL B N 1
ATOM 700 C CA . VAL B 1 40 ? 17.929 -18.883 -1.442 1.00 11.88 40 VAL B CA 1
ATOM 701 C C . VAL B 1 40 ? 18.477 -20.281 -1.695 1.00 10.88 40 VAL B C 1
ATOM 702 O O . VAL B 1 40 ? 18.790 -20.998 -0.742 1.00 10.68 40 VAL B O 1
ATOM 706 N N . PHE B 1 41 ? 18.461 -20.671 -2.950 1.00 9.31 41 PHE B N 1
ATOM 707 C CA . PHE B 1 41 ? 18.965 -21.960 -3.455 1.00 10.37 41 PHE B CA 1
ATOM 708 C C . PHE B 1 41 ? 20.132 -21.677 -4.422 1.00 10.14 41 PHE B C 1
ATOM 709 O O . PHE B 1 41 ? 20.265 -20.542 -4.910 1.00 9.96 41 PHE B O 1
ATOM 717 N N . ASP B 1 42 ? 21.033 -22.636 -4.629 1.00 9.85 42 ASP B N 1
ATOM 718 C CA . ASP B 1 42 ? 22.003 -22.547 -5.758 1.00 9.19 42 ASP B CA 1
ATOM 719 C C . ASP B 1 42 ? 21.534 -23.521 -6.819 1.00 9.21 42 ASP B C 1
ATOM 720 O O . ASP B 1 42 ? 21.378 -24.681 -6.533 1.00 9.08 42 ASP B O 1
ATOM 725 N N . THR B 1 43 ? 21.293 -22.983 -8.007 1.00 9.30 43 THR B N 1
ATOM 726 C CA . THR B 1 43 ? 20.808 -23.684 -9.211 1.00 7.92 43 THR B CA 1
ATOM 727 C C . THR B 1 43 ? 21.580 -24.983 -9.462 1.00 7.73 43 THR B C 1
ATOM 728 O O . THR B 1 43 ? 20.944 -25.997 -9.767 1.00 6.96 43 THR B O 1
ATOM 732 N N . ALA B 1 44 ? 22.905 -24.955 -9.383 1.00 7.85 44 ALA B N 1
ATOM 733 C CA . ALA B 1 44 ? 23.738 -26.114 -9.681 1.00 8.13 44 ALA B CA 1
ATOM 734 C C . ALA B 1 44 ? 23.496 -27.222 -8.652 1.00 8.19 44 ALA B C 1
ATOM 735 O O . ALA B 1 44 ? 23.422 -28.387 -9.091 1.00 8.13 44 ALA B O 1
ATOM 737 N N . ALA B 1 45 ? 23.351 -26.880 -7.385 1.00 7.34 45 ALA B N 1
ATOM 738 C CA . ALA B 1 45 ? 22.998 -27.839 -6.330 1.00 9.10 45 ALA B CA 1
ATOM 739 C C . ALA B 1 45 ? 21.596 -28.390 -6.523 1.00 9.02 45 ALA B C 1
ATOM 740 O O . ALA B 1 45 ? 21.418 -29.592 -6.431 1.00 10.76 45 ALA B O 1
ATOM 742 N N . ALA B 1 46 ? 20.638 -27.555 -6.852 1.00 9.04 46 ALA B N 1
ATOM 743 C CA . ALA B 1 46 ? 19.279 -28.025 -7.110 1.00 9.27 46 ALA B CA 1
ATOM 744 C C . ALA B 1 46 ? 19.271 -28.950 -8.323 1.00 9.10 46 ALA B C 1
ATOM 745 O O . ALA B 1 46 ? 18.666 -29.991 -8.276 1.00 9.70 46 ALA B O 1
ATOM 747 N N . ILE B 1 47 ? 19.963 -28.601 -9.369 1.00 10.07 47 ILE B N 1
ATOM 748 C CA . ILE B 1 47 ? 19.981 -29.434 -10.606 1.00 9.78 47 ILE B CA 1
ATOM 749 C C . ILE B 1 47 ? 20.637 -30.772 -10.262 1.00 9.85 47 ILE B C 1
ATOM 750 O O . ILE B 1 47 ? 20.136 -31.796 -10.685 1.00 8.27 47 ILE B O 1
ATOM 755 N N . SER B 1 48 ? 21.767 -30.758 -9.572 1.00 11.43 48 SER B N 1
ATOM 756 C CA . SER B 1 48 ? 22.424 -32.037 -9.190 1.00 13.90 48 SER B CA 1
ATOM 757 C C . SER B 1 48 ? 21.439 -32.922 -8.420 1.00 13.97 48 SER B C 1
ATOM 758 O O . SER B 1 48 ? 21.234 -34.098 -8.799 1.00 14.86 48 SER B O 1
ATOM 761 N N . TRP B 1 49 ? 20.790 -32.351 -7.433 1.00 13.53 49 TRP B N 1
ATOM 762 C CA . TRP B 1 49 ? 19.789 -33.070 -6.592 1.00 14.00 49 TRP B CA 1
ATOM 763 C C . TRP B 1 49 ? 18.644 -33.597 -7.448 1.00 12.87 49 TRP B C 1
ATOM 764 O O . TRP B 1 49 ? 18.289 -34.777 -7.317 1.00 12.75 49 TRP B O 1
ATOM 775 N N . TYR B 1 50 ? 18.053 -32.722 -8.230 1.00 11.79 50 TYR B N 1
ATOM 776 C CA . TYR B 1 50 ? 16.981 -33.085 -9.170 1.00 12.33 50 TYR B CA 1
ATOM 777 C C . TYR B 1 50 ? 17.418 -34.292 -10.021 1.00 12.83 50 TYR B C 1
ATOM 778 O O . TYR B 1 50 ? 16.686 -35.304 -10.066 1.00 12.79 50 TYR B O 1
ATOM 787 N N . ALA B 1 51 ? 18.571 -34.168 -10.686 1.00 11.93 51 ALA B N 1
ATOM 788 C CA . ALA B 1 51 ? 19.106 -35.247 -11.551 1.00 14.40 51 ALA B CA 1
ATOM 789 C C . ALA B 1 51 ? 19.549 -36.433 -10.687 1.00 16.67 51 ALA B C 1
ATOM 790 O O . ALA B 1 51 ? 19.877 -37.492 -11.258 1.00 20.53 51 ALA B O 1
ATOM 792 N N . GLU B 1 52 ? 19.556 -36.251 -9.362 1.00 19.83 52 GLU B N 1
ATOM 793 C CA . GLU B 1 52 ? 19.965 -37.328 -8.421 1.00 20.90 52 GLU B CA 1
ATOM 794 C C . GLU B 1 52 ? 18.712 -37.971 -7.817 1.00 21.25 52 GLU B C 1
ATOM 795 O O . GLU B 1 52 ? 18.833 -38.624 -6.762 1.00 21.38 52 GLU B O 1
ATOM 801 N N . ARG B 1 53 ? 17.559 -37.787 -8.469 1.00 18.93 53 ARG B N 1
ATOM 802 C CA . ARG B 1 53 ? 16.278 -38.363 -7.979 1.00 20.71 53 ARG B CA 1
ATOM 803 C C . ARG B 1 53 ? 15.957 -39.637 -8.769 1.00 21.31 53 ARG B C 1
ATOM 804 O O . ARG B 1 53 ? 16.187 -40.737 -8.229 1.00 22.37 53 ARG B O 1
ATOM 812 N N . ASP B 1 54 ? 15.455 -39.484 -9.999 1.00 25.29 54 ASP B N 1
ATOM 813 C CA . ASP B 1 54 ? 15.096 -40.653 -10.848 1.00 29.88 54 ASP B CA 1
ATOM 814 C C . ASP B 1 54 ? 15.409 -40.330 -12.313 1.00 35.84 54 ASP B C 1
ATOM 815 O O . ASP B 1 54 ? 14.588 -39.646 -12.956 1.00 38.53 54 ASP B O 1
ATOM 820 N N . ALA B 1 55 ? 16.554 -40.809 -12.810 1.00 35.61 55 ALA B N 1
ATOM 821 C CA . ALA B 1 55 ? 16.966 -40.565 -14.213 1.00 36.08 55 ALA B CA 1
ATOM 822 C C . ALA B 1 55 ? 17.152 -41.904 -14.935 1.00 32.11 55 ALA B C 1
ATOM 823 O O . ALA B 1 55 ? 18.015 -41.951 -15.835 1.00 28.66 55 ALA B O 1
ATOM 825 N N . MET C 1 1 ? 1.523 4.331 -16.555 1.00 13.46 1 MET C N 1
ATOM 826 C CA . MET C 1 1 ? 1.470 5.763 -16.955 1.00 11.17 1 MET C CA 1
ATOM 827 C C . MET C 1 1 ? 2.458 6.005 -18.102 1.00 10.14 1 MET C C 1
ATOM 828 O O . MET C 1 1 ? 3.457 5.263 -18.187 1.00 9.06 1 MET C O 1
ATOM 833 N N . ASN C 1 2 ? 2.179 7.005 -18.944 1.00 10.36 2 ASN C N 1
ATOM 834 C CA . ASN C 1 2 ? 3.042 7.331 -20.071 1.00 11.21 2 ASN C CA 1
ATOM 835 C C . ASN C 1 2 ? 4.362 7.893 -19.532 1.00 10.84 2 ASN C C 1
ATOM 836 O O . ASN C 1 2 ? 4.383 8.952 -18.870 1.00 12.47 2 ASN C O 1
ATOM 841 N N . VAL C 1 3 ? 5.441 7.222 -19.845 1.00 10.05 3 VAL C N 1
ATOM 842 C CA . VAL C 1 3 ? 6.811 7.649 -19.464 1.00 10.52 3 VAL C CA 1
ATOM 843 C C . VAL C 1 3 ? 7.803 7.497 -20.614 1.00 9.80 3 VAL C C 1
ATOM 844 O O . VAL C 1 3 ? 7.694 6.628 -21.460 1.00 8.45 3 VAL C O 1
ATOM 848 N N . ASN C 1 4 ? 8.841 8.301 -20.574 1.00 11.36 4 ASN C N 1
ATOM 849 C CA . ASN C 1 4 ? 9.925 8.137 -21.542 1.00 12.08 4 ASN C CA 1
ATOM 850 C C . ASN C 1 4 ? 10.862 7.050 -21.032 1.00 11.22 4 ASN C C 1
ATOM 851 O O . ASN C 1 4 ? 10.640 6.534 -19.958 1.00 9.54 4 ASN C O 1
ATOM 856 N N . LYS C 1 5 ? 11.875 6.726 -21.807 1.00 11.58 5 LYS C N 1
ATOM 857 C CA . LYS C 1 5 ? 12.733 5.546 -21.536 1.00 13.69 5 LYS C CA 1
ATOM 858 C C . LYS C 1 5 ? 13.565 5.754 -20.250 1.00 12.16 5 LYS C C 1
ATOM 859 O O . LYS C 1 5 ? 13.726 4.823 -19.534 1.00 9.90 5 LYS C O 1
ATOM 865 N N . LYS C 1 6 ? 14.200 6.899 -20.059 1.00 12.50 6 LYS C N 1
ATOM 866 C CA . LYS C 1 6 ? 14.965 7.188 -18.821 1.00 15.13 6 LYS C CA 1
ATOM 867 C C . LYS C 1 6 ? 14.060 7.050 -17.598 1.00 15.47 6 LYS C C 1
ATOM 868 O O . LYS C 1 6 ? 14.519 6.510 -16.568 1.00 13.79 6 LYS C O 1
ATOM 874 N N . LYS C 1 7 ? 12.801 7.464 -17.722 1.00 13.57 7 LYS C N 1
ATOM 875 C CA . LYS C 1 7 ? 11.848 7.441 -16.580 1.00 14.55 7 LYS C CA 1
ATOM 876 C C . LYS C 1 7 ? 11.439 5.985 -16.354 1.00 11.83 7 LYS C C 1
ATOM 877 O O . LYS C 1 7 ? 11.259 5.588 -15.223 1.00 9.05 7 LYS C O 1
ATOM 883 N N . LEU C 1 8 ? 11.346 5.209 -17.424 1.00 10.95 8 LEU C N 1
ATOM 884 C CA . LEU C 1 8 ? 11.045 3.778 -17.311 1.00 10.64 8 LEU C CA 1
ATOM 885 C C . LEU C 1 8 ? 12.199 3.117 -16.569 1.00 11.07 8 LEU C C 1
ATOM 886 O O . LEU C 1 8 ? 11.921 2.371 -15.577 1.00 10.98 8 LEU C O 1
ATOM 891 N N . ALA C 1 9 ? 13.418 3.404 -16.986 1.00 10.24 9 ALA C N 1
ATOM 892 C CA . ALA C 1 9 ? 14.645 2.841 -16.395 1.00 12.07 9 ALA C CA 1
ATOM 893 C C . ALA C 1 9 ? 14.672 3.163 -14.911 1.00 13.00 9 ALA C C 1
ATOM 894 O O . ALA C 1 9 ? 14.781 2.250 -14.106 1.00 12.81 9 ALA C O 1
ATOM 896 N N . GLU C 1 10 ? 14.507 4.431 -14.563 1.00 13.14 10 GLU C N 1
ATOM 897 C CA . GLU C 1 10 ? 14.423 4.855 -13.163 1.00 14.75 10 GLU C CA 1
ATOM 898 C C . GLU C 1 10 ? 13.359 4.041 -12.419 1.00 14.82 10 GLU C C 1
ATOM 899 O O . GLU C 1 10 ? 13.601 3.623 -11.276 1.00 17.94 10 GLU C O 1
ATOM 905 N N . ILE C 1 11 ? 12.178 3.877 -12.989 1.00 13.95 11 ILE C N 1
ATOM 906 C CA . ILE C 1 11 ? 11.039 3.215 -12.282 1.00 12.55 11 ILE C CA 1
ATOM 907 C C . ILE C 1 11 ? 11.403 1.756 -11.971 1.00 11.81 11 ILE C C 1
ATOM 908 O O . ILE C 1 11 ? 11.220 1.332 -10.805 1.00 10.46 11 ILE C O 1
ATOM 913 N N . PHE C 1 12 ? 11.924 1.048 -12.976 1.00 10.67 12 PHE C N 1
ATOM 914 C CA . PHE C 1 12 ? 12.351 -0.359 -12.889 1.00 10.51 12 PHE C CA 1
ATOM 915 C C . PHE C 1 12 ? 13.624 -0.512 -12.073 1.00 9.17 12 PHE C C 1
ATOM 916 O O . PHE C 1 12 ? 13.871 -1.579 -11.543 1.00 8.82 12 PHE C O 1
ATOM 924 N N . GLY C 1 13 ? 14.403 0.537 -11.953 1.00 9.24 13 GLY C N 1
ATOM 925 C CA . GLY C 1 13 ? 15.735 0.517 -11.345 1.00 10.15 13 GLY C CA 1
ATOM 926 C C . GLY C 1 13 ? 16.793 -0.147 -12.221 1.00 9.77 13 GLY C C 1
ATOM 927 O O . GLY C 1 13 ? 17.659 -0.866 -11.668 1.00 9.72 13 GLY C O 1
ATOM 928 N N . CYS C 1 14 ? 16.703 0.024 -13.530 1.00 9.41 14 CYS C N 1
ATOM 929 C CA . CYS C 1 14 ? 17.717 -0.426 -14.483 1.00 9.73 14 CYS C CA 1
ATOM 930 C C . CYS C 1 14 ? 18.335 0.765 -15.222 1.00 10.53 14 CYS C C 1
ATOM 931 O O . CYS C 1 14 ? 17.777 1.842 -15.231 1.00 9.90 14 CYS C O 1
ATOM 934 N N . ASP C 1 15 ? 19.508 0.554 -15.789 1.00 11.03 15 ASP C N 1
ATOM 935 C CA . ASP C 1 15 ? 20.107 1.458 -16.786 1.00 12.29 15 ASP C CA 1
ATOM 936 C C . ASP C 1 15 ? 19.135 1.593 -17.962 1.00 12.55 15 ASP C C 1
ATOM 937 O O . ASP C 1 15 ? 18.402 0.647 -18.282 1.00 11.14 15 ASP C O 1
ATOM 942 N N . VAL C 1 16 ? 19.192 2.739 -18.619 1.00 13.91 16 VAL C N 1
ATOM 943 C CA . VAL C 1 16 ? 18.341 3.056 -19.813 1.00 14.39 16 VAL C CA 1
ATOM 944 C C . VAL C 1 16 ? 18.565 1.991 -20.885 1.00 12.28 16 VAL C C 1
ATOM 945 O O . VAL C 1 16 ? 17.611 1.625 -21.550 1.00 10.16 16 VAL C O 1
ATOM 949 N N . ARG C 1 17 ? 19.802 1.567 -21.068 1.00 11.56 17 ARG C N 1
ATOM 950 C CA . ARG C 1 17 ? 20.187 0.690 -22.176 1.00 11.23 17 ARG C CA 1
ATOM 951 C C . ARG C 1 17 ? 19.533 -0.674 -21.997 1.00 10.62 17 ARG C C 1
ATOM 952 O O . ARG C 1 17 ? 19.336 -1.399 -22.975 1.00 11.69 17 ARG C O 1
ATOM 960 N N . THR C 1 18 ? 19.294 -1.046 -20.764 1.00 9.98 18 THR C N 1
ATOM 961 C CA . THR C 1 18 ? 18.616 -2.290 -20.395 1.00 10.62 18 THR C CA 1
ATOM 962 C C . THR C 1 18 ? 17.182 -2.284 -20.947 1.00 10.77 18 THR C C 1
ATOM 963 O O . THR C 1 18 ? 16.786 -3.355 -21.469 1.00 9.39 18 THR C O 1
ATOM 967 N N . VAL C 1 19 ? 16.502 -1.137 -20.915 1.00 9.58 19 VAL C N 1
ATOM 968 C CA . VAL C 1 19 ? 15.163 -0.965 -21.493 1.00 11.00 19 VAL C CA 1
ATOM 969 C C . VAL C 1 19 ? 15.229 -1.197 -23.022 1.00 12.70 19 VAL C C 1
ATOM 970 O O . VAL C 1 19 ? 14.430 -1.941 -23.581 1.00 9.18 19 VAL C O 1
ATOM 974 N N . THR C 1 20 ? 16.216 -0.612 -23.686 1.00 15.35 20 THR C N 1
ATOM 975 C CA . THR C 1 20 ? 16.422 -0.789 -25.130 1.00 15.83 20 THR C CA 1
ATOM 976 C C . THR C 1 20 ? 16.700 -2.272 -25.388 1.00 14.09 20 THR C C 1
ATOM 977 O O . THR C 1 20 ? 16.226 -2.786 -26.377 1.00 14.32 20 THR C O 1
ATOM 981 N N . ALA C 1 21 ? 17.480 -2.936 -24.560 1.00 12.07 21 ALA C N 1
ATOM 982 C CA . ALA C 1 21 ? 17.686 -4.393 -24.709 1.00 11.87 21 ALA C CA 1
ATOM 983 C C . ALA C 1 21 ? 16.364 -5.118 -24.450 1.00 11.53 21 ALA C C 1
ATOM 984 O O . ALA C 1 21 ? 16.067 -6.090 -25.127 1.00 11.60 21 ALA C O 1
ATOM 986 N N . TRP C 1 22 ? 15.554 -4.615 -23.536 1.00 11.74 22 TRP C N 1
ATOM 987 C CA . TRP C 1 22 ? 14.228 -5.190 -23.244 1.00 12.44 22 TRP C CA 1
ATOM 988 C C . TRP C 1 22 ? 13.321 -5.016 -24.470 1.00 11.69 22 TRP C C 1
ATOM 989 O O . TRP C 1 22 ? 12.500 -5.902 -24.694 1.00 9.72 22 TRP C O 1
ATOM 1000 N N . GLN C 1 23 ? 13.485 -3.922 -25.199 1.00 12.63 23 GLN C N 1
ATOM 1001 C CA . GLN C 1 23 ? 12.737 -3.683 -26.451 1.00 16.03 23 GLN C CA 1
ATOM 1002 C C . GLN C 1 23 ? 13.089 -4.783 -27.468 1.00 16.17 23 GLN C C 1
ATOM 1003 O O . GLN C 1 23 ? 12.170 -5.391 -28.040 1.00 15.54 23 GLN C O 1
ATOM 1009 N N . SER C 1 24 ? 14.348 -5.173 -27.534 1.00 18.32 24 SER C N 1
ATOM 1010 C CA . SER C 1 24 ? 14.821 -6.312 -28.362 1.00 22.06 24 SER C CA 1
ATOM 1011 C C . SER C 1 24 ? 14.076 -7.591 -27.969 1.00 22.28 24 SER C C 1
ATOM 1012 O O . SER C 1 24 ? 13.981 -8.482 -28.812 1.00 27.53 24 SER C O 1
ATOM 1015 N N . GLN C 1 25 ? 13.603 -7.680 -26.736 1.00 19.34 25 GLN C N 1
ATOM 1016 C CA . GLN C 1 25 ? 13.087 -8.936 -26.140 1.00 19.85 25 GLN C CA 1
ATOM 1017 C C . GLN C 1 25 ? 11.556 -8.958 -26.175 1.00 17.80 25 GLN C C 1
ATOM 1018 O O . GLN C 1 25 ? 10.979 -9.942 -25.711 1.00 19.02 25 GLN C O 1
ATOM 1024 N N . GLY C 1 26 ? 10.933 -7.918 -26.700 1.00 16.95 26 GLY C N 1
ATOM 1025 C CA . GLY C 1 26 ? 9.479 -7.820 -26.834 1.00 16.55 26 GLY C CA 1
ATOM 1026 C C . GLY C 1 26 ? 8.829 -6.775 -25.948 1.00 15.64 26 GLY C C 1
ATOM 1027 O O . GLY C 1 26 ? 7.619 -6.625 -26.001 1.00 14.05 26 GLY C O 1
ATOM 1028 N N . LEU C 1 27 ? 9.597 -5.986 -25.235 1.00 15.75 27 LEU C N 1
ATOM 1029 C CA . LEU C 1 27 ? 9.020 -4.912 -24.437 1.00 15.65 27 LEU C CA 1
ATOM 1030 C C . LEU C 1 27 ? 8.337 -3.948 -25.389 1.00 16.03 27 LEU C C 1
ATOM 1031 O O . LEU C 1 27 ? 8.963 -3.373 -26.269 1.00 13.91 27 LEU C O 1
ATOM 1036 N N . PRO C 1 28 ? 7.009 -3.799 -25.212 1.00 16.56 28 PRO C N 1
ATOM 1037 C CA . PRO C 1 28 ? 6.233 -2.842 -25.988 1.00 17.77 28 PRO C CA 1
ATOM 1038 C C . PRO C 1 28 ? 6.532 -1.390 -25.599 1.00 15.19 28 PRO C C 1
ATOM 1039 O O . PRO C 1 28 ? 6.829 -1.096 -24.475 1.00 12.48 28 PRO C O 1
ATOM 1043 N N . LEU C 1 29 ? 6.601 -0.557 -26.624 1.00 15.60 29 LEU C N 1
ATOM 1044 C CA . LEU C 1 29 ? 6.546 0.897 -26.466 1.00 16.91 29 LEU C CA 1
ATOM 1045 C C . LEU C 1 29 ? 5.175 1.368 -26.937 1.00 14.45 29 LEU C C 1
ATOM 1046 O O . LEU C 1 29 ? 4.487 0.589 -27.568 1.00 18.05 29 LEU C O 1
ATOM 1051 N N . VAL C 1 30 ? 4.764 2.540 -26.531 1.00 12.56 30 VAL C N 1
ATOM 1052 C CA . VAL C 1 30 ? 3.503 3.142 -27.001 1.00 15.58 30 VAL C CA 1
ATOM 1053 C C . VAL C 1 30 ? 3.759 3.999 -28.250 1.00 19.67 30 VAL C C 1
ATOM 1054 O O . VAL C 1 30 ? 2.886 4.070 -29.117 1.00 20.70 30 VAL C O 1
ATOM 1058 N N . SER C 1 31 ? 4.917 4.630 -28.337 1.00 22.85 31 SER C N 1
ATOM 1059 C CA . SER C 1 31 ? 5.342 5.418 -29.522 1.00 26.91 31 SER C CA 1
ATOM 1060 C C . SER C 1 31 ? 6.880 5.375 -29.568 1.00 29.11 31 SER C C 1
ATOM 1061 O O . SER C 1 31 ? 7.513 5.631 -28.534 1.00 19.76 31 SER C O 1
ATOM 1064 N N . GLY C 1 32 ? 7.456 5.073 -30.735 1.00 35.59 32 GLY C N 1
ATOM 1065 C CA . GLY C 1 32 ? 8.832 4.539 -30.870 1.00 33.78 32 GLY C CA 1
ATOM 1066 C C . GLY C 1 32 ? 9.954 5.532 -31.185 1.00 29.71 32 GLY C C 1
ATOM 1067 O O . GLY C 1 32 ? 9.838 6.755 -30.918 1.00 23.23 32 GLY C O 1
ATOM 1068 N N . GLY C 1 33 ? 11.089 4.948 -31.580 1.00 32.04 33 GLY C N 1
ATOM 1069 C CA . GLY C 1 33 ? 12.274 5.623 -32.138 1.00 33.89 33 GLY C CA 1
ATOM 1070 C C . GLY C 1 33 ? 13.559 5.271 -31.402 1.00 39.80 33 GLY C C 1
ATOM 1071 O O . GLY C 1 33 ? 14.475 4.728 -32.044 1.00 38.98 33 GLY C O 1
ATOM 1072 N N . GLY C 1 34 ? 13.684 5.612 -30.114 1.00 45.87 34 GLY C N 1
ATOM 1073 C CA . GLY C 1 34 ? 14.956 5.389 -29.395 1.00 49.56 34 GLY C CA 1
ATOM 1074 C C . GLY C 1 34 ? 15.047 6.025 -28.022 1.00 44.28 34 GLY C C 1
ATOM 1075 O O . GLY C 1 34 ? 14.020 6.154 -27.343 1.00 39.35 34 GLY C O 1
ATOM 1076 N N . LYS C 1 35 ? 16.259 6.422 -27.634 1.00 45.11 35 LYS C N 1
ATOM 1077 C CA . LYS C 1 35 ? 16.631 6.621 -26.206 1.00 47.15 35 LYS C CA 1
ATOM 1078 C C . LYS C 1 35 ? 16.176 8.011 -25.751 1.00 40.41 35 LYS C C 1
ATOM 1079 O O . LYS C 1 35 ? 15.583 8.732 -26.556 1.00 38.27 35 LYS C O 1
ATOM 1085 N N . GLY C 1 36 ? 16.375 8.305 -24.474 1.00 38.30 36 GLY C N 1
ATOM 1086 C CA . GLY C 1 36 ? 15.934 9.550 -23.836 1.00 37.21 36 GLY C CA 1
ATOM 1087 C C . GLY C 1 36 ? 14.429 9.778 -23.913 1.00 33.69 36 GLY C C 1
ATOM 1088 O O . GLY C 1 36 ? 13.658 8.819 -24.054 1.00 22.40 36 GLY C O 1
ATOM 1089 N N . ASN C 1 37 ? 14.047 11.057 -23.878 1.00 38.64 37 ASN C N 1
ATOM 1090 C CA . ASN C 1 37 ? 12.685 11.601 -24.128 1.00 35.56 37 ASN C CA 1
ATOM 1091 C C . ASN C 1 37 ? 12.344 11.509 -25.611 1.00 39.19 37 ASN C C 1
ATOM 1092 O O . ASN C 1 37 ? 11.957 12.542 -26.213 1.00 43.36 37 ASN C O 1
ATOM 1097 N N . GLU C 1 38 ? 12.434 10.304 -26.163 1.00 35.44 38 GLU C N 1
ATOM 1098 C CA . GLU C 1 38 ? 11.881 9.978 -27.496 1.00 34.74 38 GLU C CA 1
ATOM 1099 C C . GLU C 1 38 ? 10.866 8.845 -27.338 1.00 27.56 38 GLU C C 1
ATOM 1100 O O . GLU C 1 38 ? 9.670 9.117 -27.243 1.00 34.21 38 GLU C O 1
ATOM 1106 N N . ALA C 1 39 ? 11.324 7.608 -27.280 1.00 23.25 39 ALA C N 1
ATOM 1107 C CA . ALA C 1 39 ? 10.436 6.443 -27.101 1.00 17.09 39 ALA C CA 1
ATOM 1108 C C . ALA C 1 39 ? 9.652 6.597 -25.811 1.00 14.79 39 ALA C C 1
ATOM 1109 O O . ALA C 1 39 ? 10.237 6.900 -24.790 1.00 14.66 39 ALA C O 1
ATOM 1111 N N . VAL C 1 40 ? 8.343 6.422 -25.919 1.00 14.02 40 VAL C N 1
ATOM 1112 C CA . VAL C 1 40 ? 7.361 6.498 -24.818 1.00 12.24 40 VAL C CA 1
ATOM 1113 C C . VAL C 1 40 ? 6.812 5.101 -24.571 1.00 10.82 40 VAL C C 1
ATOM 1114 O O . VAL C 1 40 ? 6.522 4.383 -25.529 1.00 10.53 40 VAL C O 1
ATOM 1118 N N . PHE C 1 41 ? 6.831 4.710 -23.318 1.00 9.43 41 PHE C N 1
ATOM 1119 C CA . PHE C 1 41 ? 6.328 3.417 -22.809 1.00 10.27 41 PHE C CA 1
ATOM 1120 C C . PHE C 1 41 ? 5.162 3.695 -21.840 1.00 10.05 41 PHE C C 1
ATOM 1121 O O . PHE C 1 41 ? 5.027 4.825 -21.350 1.00 10.12 41 PHE C O 1
ATOM 1129 N N . ASP C 1 42 ? 4.261 2.734 -21.632 1.00 10.00 42 ASP C N 1
ATOM 1130 C CA . ASP C 1 42 ? 3.294 2.817 -20.503 1.00 9.20 42 ASP C CA 1
ATOM 1131 C C . ASP C 1 42 ? 3.758 1.838 -19.440 1.00 9.08 42 ASP C C 1
ATOM 1132 O O . ASP C 1 42 ? 3.924 0.687 -19.720 1.00 8.49 42 ASP C O 1
ATOM 1137 N N . THR C 1 43 ? 3.972 2.377 -18.247 1.00 9.08 43 THR C N 1
ATOM 1138 C CA . THR C 1 43 ? 4.480 1.683 -17.051 1.00 7.59 43 THR C CA 1
ATOM 1139 C C . THR C 1 43 ? 3.718 0.386 -16.802 1.00 7.34 43 THR C C 1
ATOM 1140 O O . THR C 1 43 ? 4.359 -0.620 -16.499 1.00 6.60 43 THR C O 1
ATOM 1144 N N . ALA C 1 44 ? 2.394 0.415 -16.884 1.00 7.58 44 ALA C N 1
ATOM 1145 C CA . ALA C 1 44 ? 1.563 -0.748 -16.590 1.00 7.90 44 ALA C CA 1
ATOM 1146 C C . ALA C 1 44 ? 1.824 -1.857 -17.611 1.00 7.89 44 ALA C C 1
ATOM 1147 O O . ALA C 1 44 ? 1.885 -3.021 -17.170 1.00 7.72 44 ALA C O 1
ATOM 1149 N N . ALA C 1 45 ? 1.952 -1.511 -18.885 1.00 7.03 45 ALA C N 1
ATOM 1150 C CA . ALA C 1 45 ? 2.302 -2.466 -19.939 1.00 8.62 45 ALA C CA 1
ATOM 1151 C C . ALA C 1 45 ? 3.708 -3.009 -19.747 1.00 8.76 45 ALA C C 1
ATOM 1152 O O . ALA C 1 45 ? 3.902 -4.216 -19.840 1.00 10.54 45 ALA C O 1
ATOM 1154 N N . ALA C 1 46 ? 4.656 -2.177 -19.394 1.00 9.00 46 ALA C N 1
ATOM 1155 C CA . ALA C 1 46 ? 6.018 -2.657 -19.150 1.00 9.28 46 ALA C CA 1
ATOM 1156 C C . ALA C 1 46 ? 6.037 -3.593 -17.942 1.00 8.83 46 ALA C C 1
ATOM 1157 O O . ALA C 1 46 ? 6.629 -4.620 -17.994 1.00 9.21 46 ALA C O 1
ATOM 1159 N N . ILE C 1 47 ? 5.348 -3.251 -16.893 1.00 9.79 47 ILE C N 1
ATOM 1160 C CA . ILE C 1 47 ? 5.329 -4.078 -15.653 1.00 9.43 47 ILE C CA 1
ATOM 1161 C C . ILE C 1 47 ? 4.670 -5.414 -16.001 1.00 9.30 47 ILE C C 1
ATOM 1162 O O . ILE C 1 47 ? 5.166 -6.447 -15.583 1.00 8.03 47 ILE C O 1
ATOM 1167 N N . SER C 1 48 ? 3.554 -5.400 -16.709 1.00 10.82 48 SER C N 1
ATOM 1168 C CA . SER C 1 48 ? 2.891 -6.684 -17.076 1.00 13.36 48 SER C CA 1
ATOM 1169 C C . SER C 1 48 ? 3.872 -7.558 -17.859 1.00 13.47 48 SER C C 1
ATOM 1170 O O . SER C 1 48 ? 4.093 -8.711 -17.474 1.00 14.40 48 SER C O 1
ATOM 1173 N N . TRP C 1 49 ? 4.535 -6.974 -18.831 1.00 13.13 49 TRP C N 1
ATOM 1174 C CA . TRP C 1 49 ? 5.540 -7.677 -19.677 1.00 13.64 49 TRP C CA 1
ATOM 1175 C C . TRP C 1 49 ? 6.681 -8.209 -18.822 1.00 12.71 49 TRP C C 1
ATOM 1176 O O . TRP C 1 49 ? 7.026 -9.387 -18.948 1.00 12.33 49 TRP C O 1
ATOM 1187 N N . TYR C 1 50 ? 7.256 -7.340 -18.027 1.00 11.80 50 TYR C N 1
ATOM 1188 C CA . TYR C 1 50 ? 8.337 -7.707 -17.105 1.00 12.29 50 TYR C CA 1
ATOM 1189 C C . TYR C 1 50 ? 7.901 -8.917 -16.250 1.00 12.22 50 TYR C C 1
ATOM 1190 O O . TYR C 1 50 ? 8.639 -9.900 -16.188 1.00 12.27 50 TYR C O 1
ATOM 1199 N N . ALA C 1 51 ? 6.762 -8.830 -15.581 1.00 11.81 51 ALA C N 1
ATOM 1200 C CA . ALA C 1 51 ? 6.261 -9.844 -14.652 1.00 14.31 51 ALA C CA 1
ATOM 1201 C C . ALA C 1 51 ? 6.005 -11.166 -15.359 1.00 16.57 51 ALA C C 1
ATOM 1202 O O . ALA C 1 51 ? 6.091 -12.202 -14.705 1.00 20.94 51 ALA C O 1
ATOM 1204 N N . GLU C 1 52 ? 5.669 -11.142 -16.641 1.00 19.46 52 GLU C N 1
ATOM 1205 C CA . GLU C 1 52 ? 5.326 -12.357 -17.407 1.00 20.47 52 GLU C CA 1
ATOM 1206 C C . GLU C 1 52 ? 6.572 -13.000 -18.012 1.00 20.69 52 GLU C C 1
ATOM 1207 O O . GLU C 1 52 ? 6.436 -14.066 -18.643 1.00 21.13 52 GLU C O 1
ATOM 1213 N N . ARG C 1 53 ? 7.737 -12.374 -17.817 1.00 18.85 53 ARG C N 1
ATOM 1214 C CA . ARG C 1 53 ? 9.020 -12.903 -18.353 1.00 20.86 53 ARG C CA 1
ATOM 1215 C C . ARG C 1 53 ? 9.787 -13.605 -17.227 1.00 20.83 53 ARG C C 1
ATOM 1216 O O . ARG C 1 53 ? 10.329 -14.700 -17.474 1.00 22.03 53 ARG C O 1
ATOM 1224 N N . ASP C 1 54 ? 9.925 -13.027 -16.034 1.00 24.69 54 ASP C N 1
ATOM 1225 C CA . ASP C 1 54 ? 10.588 -13.675 -14.860 1.00 29.39 54 ASP C CA 1
ATOM 1226 C C . ASP C 1 54 ? 9.642 -13.519 -13.657 1.00 35.82 54 ASP C C 1
ATOM 1227 O O . ASP C 1 54 ? 9.830 -12.565 -12.840 1.00 37.73 54 ASP C O 1
ATOM 1232 N N . ALA C 1 55 ? 8.606 -14.361 -13.588 1.00 35.07 55 ALA C N 1
ATOM 1233 C CA . ALA C 1 55 ? 7.659 -14.389 -12.449 1.00 35.15 55 ALA C CA 1
ATOM 1234 C C . ALA C 1 55 ? 7.068 -15.797 -12.306 1.00 31.51 55 ALA C C 1
ATOM 1235 O O . ALA 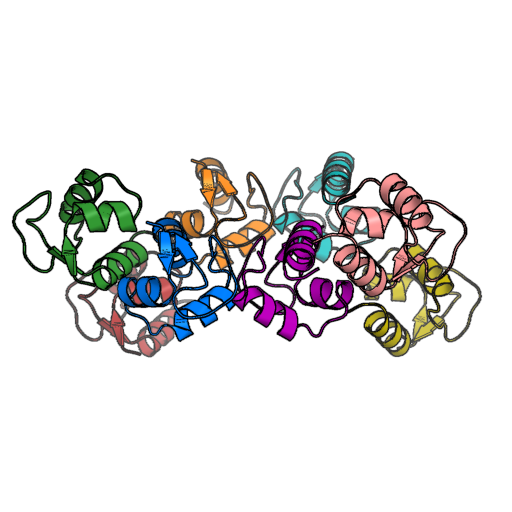C 1 55 ? 7.387 -16.447 -11.291 1.00 28.73 55 ALA C O 1
ATOM 1237 N N . MET D 1 1 ? -11.634 -21.177 -18.157 1.00 13.12 1 MET D N 1
ATOM 1238 C CA . MET D 1 1 ? -11.655 -19.749 -18.575 1.00 11.37 1 MET D CA 1
ATOM 1239 C C . MET D 1 1 ? -10.646 -19.540 -19.709 1.00 11.08 1 MET D C 1
ATOM 1240 O O . MET D 1 1 ? -9.640 -20.276 -19.749 1.00 10.14 1 MET D O 1
ATOM 1245 N N . ASN D 1 2 ? -10.913 -18.572 -20.591 1.00 10.40 2 ASN D N 1
ATOM 1246 C CA . ASN D 1 2 ? -10.031 -18.279 -21.712 1.00 11.26 2 ASN D CA 1
ATOM 1247 C C . ASN D 1 2 ? -8.723 -17.712 -21.180 1.00 10.32 2 ASN D C 1
ATOM 1248 O O . ASN D 1 2 ? -8.710 -16.668 -20.592 1.00 11.31 2 ASN D O 1
ATOM 1253 N N . VAL D 1 3 ? -7.639 -18.379 -21.481 1.00 9.49 3 VAL D N 1
ATOM 1254 C CA . VAL D 1 3 ? -6.294 -17.911 -21.113 1.00 9.96 3 VAL D CA 1
ATOM 1255 C C . VAL D 1 3 ? -5.296 -18.079 -22.249 1.00 9.30 3 VAL D C 1
ATOM 1256 O O . VAL D 1 3 ? -5.413 -18.976 -23.075 1.00 7.56 3 VAL D O 1
ATOM 1260 N N . ASN D 1 4 ? -4.287 -17.226 -22.242 1.00 10.58 4 ASN D N 1
ATOM 1261 C CA . ASN D 1 4 ? -3.165 -17.400 -23.183 1.00 11.15 4 ASN D CA 1
ATOM 1262 C C . ASN D 1 4 ? -2.203 -18.465 -22.655 1.00 10.58 4 ASN D C 1
ATOM 1263 O O . ASN D 1 4 ? -2.427 -18.968 -21.581 1.00 9.07 4 ASN D O 1
ATOM 1268 N N . LYS D 1 5 ? -1.188 -18.798 -23.432 1.00 11.82 5 LYS D N 1
ATOM 1269 C CA . LYS D 1 5 ? -0.300 -19.958 -23.145 1.00 14.68 5 LYS D CA 1
ATOM 1270 C C . LYS D 1 5 ? 0.533 -19.732 -21.872 1.00 13.31 5 LYS D C 1
ATOM 1271 O O . LYS D 1 5 ? 0.661 -20.658 -21.111 1.00 10.68 5 LYS D O 1
ATOM 1277 N N . LYS D 1 6 ? 1.117 -18.557 -21.690 1.00 13.48 6 LYS D N 1
ATOM 1278 C CA . LYS D 1 6 ? 1.893 -18.220 -20.471 1.00 15.87 6 LYS D CA 1
ATOM 1279 C C . LYS D 1 6 ? 0.990 -18.316 -19.236 1.00 15.83 6 LYS D C 1
ATOM 1280 O O . LYS D 1 6 ? 1.446 -18.846 -18.217 1.00 13.59 6 LYS D O 1
ATOM 1286 N N . LYS D 1 7 ? -0.274 -17.945 -19.377 1.00 14.60 7 LYS D N 1
ATOM 1287 C CA . LYS D 1 7 ? -1.227 -17.966 -18.245 1.00 14.71 7 LYS D CA 1
ATOM 1288 C C . LYS D 1 7 ? -1.629 -19.410 -17.959 1.00 12.12 7 LYS D C 1
ATOM 1289 O O . LYS D 1 7 ? -1.798 -19.758 -16.805 1.00 9.21 7 LYS D O 1
ATOM 1295 N N . LEU D 1 8 ? -1.772 -20.214 -19.008 1.00 11.33 8 LEU D N 1
ATOM 1296 C CA . LEU D 1 8 ? -2.002 -21.654 -18.850 1.00 10.46 8 LEU D CA 1
ATOM 1297 C C . LEU D 1 8 ? -0.819 -22.244 -18.111 1.00 10.86 8 LEU D C 1
ATOM 1298 O O . LEU D 1 8 ? -1.050 -22.977 -17.115 1.00 10.19 8 LEU D O 1
ATOM 1303 N N . ALA D 1 9 ? 0.386 -21.951 -18.585 1.00 10.02 9 ALA D N 1
ATOM 1304 C CA . ALA D 1 9 ? 1.602 -22.452 -17.952 1.00 11.84 9 ALA D CA 1
ATOM 1305 C C . ALA D 1 9 ? 1.591 -22.128 -16.463 1.00 12.69 9 ALA D C 1
ATOM 1306 O O . ALA D 1 9 ? 1.760 -23.055 -15.643 1.00 12.98 9 ALA D O 1
ATOM 1308 N N . GLU D 1 10 ? 1.422 -20.861 -16.128 1.00 12.68 10 GLU D N 1
ATOM 1309 C CA . GLU D 1 10 ? 1.379 -20.394 -14.737 1.00 14.86 10 GLU D CA 1
ATOM 1310 C C . GLU D 1 10 ? 0.325 -21.200 -13.953 1.00 15.03 10 GLU D C 1
ATOM 1311 O O . GLU D 1 10 ? 0.601 -21.628 -12.834 1.00 16.06 10 GLU D O 1
ATOM 1317 N N . ILE D 1 11 ? -0.852 -21.420 -14.527 1.00 13.99 11 ILE D N 1
ATOM 1318 C CA . ILE D 1 11 ? -1.988 -22.069 -13.828 1.00 12.51 11 ILE D CA 1
ATOM 1319 C C . ILE D 1 11 ? -1.608 -23.515 -13.511 1.00 11.58 11 ILE D C 1
ATOM 1320 O O . ILE D 1 11 ? -1.788 -23.938 -12.329 1.00 11.35 11 ILE D O 1
ATOM 1325 N N . PHE D 1 12 ? -1.098 -24.236 -14.504 1.00 10.52 12 PHE D N 1
ATOM 1326 C CA . PHE D 1 12 ? -0.644 -25.640 -14.358 1.00 10.22 12 PHE D CA 1
ATOM 1327 C C . PHE D 1 12 ? 0.630 -25.759 -13.537 1.00 9.34 12 PHE D C 1
ATOM 1328 O O . PHE D 1 12 ? 0.885 -26.801 -12.960 1.00 9.01 12 PHE D O 1
ATOM 1336 N N . GLY D 1 13 ? 1.396 -24.703 -13.416 1.00 10.19 13 GLY D N 1
ATOM 1337 C CA . GLY D 1 13 ? 2.734 -24.727 -12.801 1.00 10.94 13 GLY D CA 1
ATOM 1338 C C . GLY D 1 13 ? 3.780 -25.414 -13.675 1.00 9.86 13 GLY D C 1
ATOM 1339 O O . GLY D 1 13 ? 4.684 -26.050 -13.108 1.00 10.84 13 GLY D O 1
ATOM 1340 N N . CYS D 1 14 ? 3.708 -25.257 -14.982 1.00 9.34 14 CYS D N 1
ATOM 1341 C CA . CYS D 1 14 ? 4.739 -25.716 -15.927 1.00 10.25 14 CYS D CA 1
ATOM 1342 C C . CYS D 1 14 ? 5.348 -24.540 -16.711 1.00 10.81 14 CYS D C 1
ATOM 1343 O O . CYS D 1 14 ? 4.790 -23.454 -16.742 1.00 10.94 14 CYS D O 1
ATOM 1346 N N . ASP D 1 15 ? 6.524 -24.753 -17.269 1.00 12.02 15 ASP D N 1
ATOM 1347 C CA . ASP D 1 15 ? 7.101 -23.850 -18.296 1.00 12.27 15 ASP D CA 1
ATOM 1348 C C . ASP D 1 15 ? 6.143 -23.744 -19.491 1.00 12.68 15 ASP D C 1
ATOM 1349 O O . ASP D 1 15 ? 5.409 -24.691 -19.781 1.00 11.22 15 ASP D O 1
ATOM 1354 N N . VAL D 1 16 ? 6.145 -22.594 -20.153 1.00 13.62 16 VAL D N 1
ATOM 1355 C CA . VAL D 1 16 ? 5.306 -22.315 -21.346 1.00 14.24 16 VAL D CA 1
ATOM 1356 C C . VAL D 1 16 ? 5.534 -23.409 -22.402 1.00 12.71 16 VAL D C 1
ATOM 1357 O O . VAL D 1 16 ? 4.567 -23.813 -23.059 1.00 9.71 16 VAL D O 1
ATOM 1361 N N . ARG D 1 17 ? 6.774 -23.878 -22.535 1.00 12.10 17 ARG D N 1
ATOM 1362 C CA . ARG D 1 17 ? 7.178 -24.749 -23.646 1.00 11.27 17 ARG D CA 1
ATOM 1363 C C . ARG D 1 17 ? 6.565 -26.127 -23.426 1.00 10.92 17 ARG D C 1
ATOM 1364 O O . ARG D 1 17 ? 6.393 -26.870 -24.408 1.00 11.97 17 ARG D O 1
ATOM 1372 N N . THR D 1 18 ? 6.320 -26.474 -22.186 1.00 9.40 18 THR D N 1
ATOM 1373 C CA . THR D 1 18 ? 5.648 -27.713 -21.793 1.00 10.16 18 THR D CA 1
ATOM 1374 C C . THR D 1 18 ? 4.208 -27.720 -22.354 1.00 11.20 18 THR D C 1
ATOM 1375 O O . THR D 1 18 ? 3.789 -28.766 -22.854 1.00 10.21 18 THR D O 1
ATOM 1379 N N . VAL D 1 19 ? 3.517 -26.586 -22.340 1.00 10.69 19 VAL D N 1
ATOM 1380 C CA . VAL D 1 19 ? 2.182 -26.455 -22.949 1.00 11.55 19 VAL D CA 1
ATOM 1381 C C . VAL D 1 19 ? 2.269 -26.727 -24.462 1.00 11.98 19 VAL D C 1
ATOM 1382 O O . VAL D 1 19 ? 1.464 -27.485 -25.009 1.00 9.03 19 VAL D O 1
ATOM 1386 N N . THR D 1 20 ? 3.256 -26.153 -25.125 1.00 14.63 20 THR D N 1
ATOM 1387 C CA . THR D 1 20 ? 3.462 -26.332 -26.567 1.00 14.95 20 THR D CA 1
ATOM 1388 C C . THR D 1 20 ? 3.759 -27.818 -26.803 1.00 13.72 20 THR D C 1
ATOM 1389 O O . THR D 1 20 ? 3.279 -28.387 -27.800 1.00 14.01 20 THR D O 1
ATOM 1393 N N . ALA D 1 21 ? 4.514 -28.448 -25.925 1.00 12.19 21 ALA D N 1
ATOM 1394 C CA . ALA D 1 21 ? 4.763 -29.905 -26.014 1.00 12.23 21 ALA D CA 1
ATOM 1395 C C . ALA D 1 21 ? 3.453 -30.657 -25.742 1.00 11.24 21 ALA D C 1
ATOM 1396 O O . ALA D 1 21 ? 3.167 -31.645 -26.408 1.00 10.46 21 ALA D O 1
ATOM 1398 N N . TRP D 1 22 ? 2.622 -30.127 -24.863 1.00 11.88 22 TRP D N 1
ATOM 1399 C CA . TRP D 1 22 ? 1.288 -30.701 -24.583 1.00 12.89 22 TRP D CA 1
ATOM 1400 C C . TRP D 1 22 ? 0.380 -30.589 -25.822 1.00 11.62 22 TRP D C 1
ATOM 1401 O O . TRP D 1 22 ? -0.410 -31.469 -26.048 1.00 9.14 22 TRP D O 1
ATOM 1412 N N . GLN D 1 23 ? 0.478 -29.495 -26.544 1.00 12.45 23 GLN D N 1
ATOM 1413 C CA . GLN D 1 23 ? -0.209 -29.320 -27.824 1.00 14.99 23 GLN D CA 1
ATOM 1414 C C . GLN D 1 23 ? 0.210 -30.456 -28.762 1.00 15.67 23 GLN D C 1
ATOM 1415 O O . GLN D 1 23 ? -0.670 -31.101 -29.346 1.00 14.57 23 GLN D O 1
ATOM 1421 N N . SER D 1 24 ? 1.486 -30.821 -28.768 1.00 17.83 24 SER D N 1
ATOM 1422 C CA . SER D 1 24 ? 1.967 -31.959 -29.586 1.00 20.87 24 SER D CA 1
ATOM 1423 C C . SER D 1 24 ? 1.244 -33.248 -29.198 1.00 21.23 24 SER D C 1
ATOM 1424 O O . SER D 1 24 ? 1.112 -34.135 -30.064 1.00 23.95 24 SER D O 1
ATOM 1427 N N . GLN D 1 25 ? 0.754 -33.324 -27.978 1.00 20.51 25 GLN D N 1
ATOM 1428 C CA . GLN D 1 25 ? 0.205 -34.572 -27.373 1.00 21.56 25 GLN D CA 1
ATOM 1429 C C . GLN D 1 25 ? -1.329 -34.593 -27.403 1.00 18.47 25 GLN D C 1
ATOM 1430 O O . GLN D 1 25 ? -1.907 -35.572 -26.938 1.00 20.43 25 GLN D O 1
ATOM 1436 N N . GLY D 1 26 ? -1.944 -33.553 -27.922 1.00 16.35 26 GLY D N 1
ATOM 1437 C CA . GLY D 1 26 ? -3.397 -33.466 -28.125 1.00 16.42 26 GLY D CA 1
ATOM 1438 C C . GLY D 1 26 ? -4.069 -32.399 -27.286 1.00 15.50 26 GLY D C 1
ATOM 1439 O O . GLY D 1 26 ? -5.295 -32.313 -27.299 1.00 13.27 26 GLY D O 1
ATOM 1440 N N . LEU D 1 27 ? -3.305 -31.601 -26.556 1.00 16.07 27 LEU D N 1
ATOM 1441 C CA . LEU D 1 27 ? -3.896 -30.524 -25.758 1.00 14.38 27 LEU D CA 1
ATOM 1442 C C . LEU D 1 27 ? -4.617 -29.605 -26.726 1.00 13.91 27 LEU D C 1
ATOM 1443 O O . LEU D 1 27 ? -4.005 -29.045 -27.627 1.00 11.85 27 LEU D O 1
ATOM 1448 N N . PRO D 1 28 ? -5.947 -29.465 -26.537 1.00 14.24 28 PRO D N 1
ATOM 1449 C CA . PRO D 1 28 ? -6.751 -28.556 -27.339 1.00 15.35 28 PRO D CA 1
ATOM 1450 C C . PRO D 1 28 ? -6.470 -27.092 -27.003 1.00 13.00 28 PRO D C 1
ATOM 1451 O O . PRO D 1 28 ? -6.125 -26.800 -25.939 1.00 10.55 28 PRO D O 1
ATOM 1455 N N . LEU D 1 29 ? -6.457 -26.279 -28.040 1.00 14.22 29 LEU D N 1
ATOM 1456 C CA . LEU D 1 29 ? -6.464 -24.807 -27.935 1.00 15.46 29 LEU D CA 1
ATOM 1457 C C . LEU D 1 29 ? -7.849 -24.377 -28.405 1.00 13.98 29 LEU D C 1
ATOM 1458 O O . LEU D 1 29 ? -8.517 -25.189 -29.044 1.00 17.42 29 LEU D O 1
ATOM 1463 N N . VAL D 1 30 ? -8.272 -23.190 -28.050 1.00 12.44 30 VAL D N 1
ATOM 1464 C CA . VAL D 1 30 ? -9.560 -22.637 -28.524 1.00 16.59 30 VAL D CA 1
ATOM 1465 C C . VAL D 1 30 ? -9.311 -21.831 -29.818 1.00 20.25 30 VAL D C 1
ATOM 1466 O O . VAL D 1 30 ? -10.205 -21.795 -30.699 1.00 21.73 30 VAL D O 1
ATOM 1470 N N . SER D 1 31 ? -8.144 -21.212 -29.929 1.00 23.05 31 SER D N 1
ATOM 1471 C CA . SER D 1 31 ? -7.712 -20.426 -31.112 1.00 27.43 31 SER D CA 1
ATOM 1472 C C . SER D 1 31 ? -6.171 -20.440 -31.150 1.00 28.61 31 SER D C 1
ATOM 1473 O O . SER D 1 31 ? -5.561 -20.197 -30.119 1.00 18.22 31 SER D O 1
ATOM 1476 N N . GLY D 1 32 ? -5.586 -20.759 -32.309 1.00 34.29 32 GLY D N 1
ATOM 1477 C CA . GLY D 1 32 ? -4.206 -21.295 -32.404 1.00 32.71 32 GLY D CA 1
ATOM 1478 C C . GLY D 1 32 ? -3.082 -20.319 -32.760 1.00 29.17 32 GLY D C 1
ATOM 1479 O O . GLY D 1 32 ? -3.202 -19.098 -32.558 1.00 24.07 32 GLY D O 1
ATOM 1480 N N . GLY D 1 33 ? -1.946 -20.891 -33.171 1.00 30.86 33 GLY D N 1
ATOM 1481 C CA . GLY D 1 33 ? -0.796 -20.138 -33.696 1.00 32.24 33 GLY D CA 1
ATOM 1482 C C . GLY D 1 33 ? 0.509 -20.459 -33.000 1.00 39.44 33 GLY D C 1
ATOM 1483 O O . GLY D 1 33 ? 1.430 -20.988 -33.682 1.00 38.07 33 GLY D O 1
ATOM 1484 N N . GLY D 1 34 ? 0.635 -20.090 -31.716 1.00 43.18 34 GLY D N 1
ATOM 1485 C CA . GLY D 1 34 ? 1.866 -20.365 -30.941 1.00 49.89 34 GLY D CA 1
ATOM 1486 C C . GLY D 1 34 ? 1.957 -19.642 -29.604 1.00 44.29 34 GLY D C 1
ATOM 1487 O O . GLY D 1 34 ? 0.930 -19.450 -28.945 1.00 38.76 34 GLY D O 1
ATOM 1488 N N . LYS D 1 35 ? 3.173 -19.257 -29.229 1.00 42.10 35 LYS D N 1
ATOM 1489 C CA . LYS D 1 35 ? 3.571 -18.999 -27.817 1.00 43.43 35 LYS D CA 1
ATOM 1490 C C . LYS D 1 35 ? 3.139 -17.585 -27.424 1.00 40.01 35 LYS D C 1
ATOM 1491 O O . LYS D 1 35 ? 2.546 -16.881 -28.285 1.00 38.23 35 LYS D O 1
ATOM 1497 N N . GLY D 1 36 ? 3.320 -17.253 -26.149 1.00 35.06 36 GLY D N 1
ATOM 1498 C CA . GLY D 1 36 ? 2.807 -16.016 -25.530 1.00 37.82 36 GLY D CA 1
ATOM 1499 C C . GLY D 1 36 ? 1.287 -15.811 -25.643 1.00 34.13 36 GLY D C 1
ATOM 1500 O O . GLY D 1 36 ? 0.502 -16.781 -25.776 1.00 20.18 36 GLY D O 1
ATOM 1501 N N . ASN D 1 37 ? 0.881 -14.537 -25.557 1.00 40.26 37 ASN D N 1
ATOM 1502 C CA . ASN D 1 37 ? -0.482 -13.998 -25.837 1.00 37.08 37 ASN D CA 1
ATOM 1503 C C . ASN D 1 37 ? -0.821 -14.123 -27.333 1.00 41.97 37 ASN D C 1
ATOM 1504 O O . ASN D 1 37 ? -1.229 -13.104 -27.982 1.00 47.07 37 ASN D O 1
ATOM 1509 N N . GLU D 1 38 ? -0.677 -15.325 -27.884 1.00 37.14 38 GLU D N 1
ATOM 1510 C CA . GLU D 1 38 ? -1.254 -15.671 -29.205 1.00 37.34 38 GLU D CA 1
ATOM 1511 C C . GLU D 1 38 ? -2.251 -16.819 -29.021 1.00 30.90 38 GLU D C 1
ATOM 1512 O O . GLU D 1 38 ? -3.471 -16.564 -29.031 1.00 33.61 38 GLU D O 1
ATOM 1518 N N . ALA D 1 39 ? -1.755 -18.048 -28.901 1.00 26.73 39 ALA D N 1
ATOM 1519 C CA . ALA D 1 39 ? -2.613 -19.249 -28.709 1.00 19.48 39 ALA D CA 1
ATOM 1520 C C . ALA D 1 39 ? -3.407 -19.055 -27.420 1.00 16.36 39 ALA D C 1
ATOM 1521 O O . ALA D 1 39 ? -2.834 -18.705 -26.397 1.00 15.56 39 ALA D O 1
ATOM 1523 N N . VAL D 1 40 ? -4.710 -19.205 -27.530 1.00 14.94 40 VAL D N 1
ATOM 1524 C CA . VAL D 1 40 ? -5.690 -19.146 -26.426 1.00 13.27 40 VAL D CA 1
ATOM 1525 C C . VAL D 1 40 ? -6.207 -20.562 -26.151 1.00 11.81 40 VAL D C 1
ATOM 1526 O O . VAL D 1 40 ? -6.546 -21.308 -27.112 1.00 10.92 40 VAL D O 1
ATOM 1530 N N . PHE D 1 41 ? -6.209 -20.914 -24.878 1.00 9.52 41 PHE D N 1
ATOM 1531 C CA . PHE D 1 41 ? -6.695 -22.200 -24.344 1.00 10.50 41 PHE D CA 1
ATOM 1532 C C . PHE D 1 41 ? -7.884 -21.921 -23.400 1.00 10.76 41 PHE D C 1
ATOM 1533 O O . PHE D 1 41 ? -8.025 -20.772 -22.922 1.00 10.59 41 PHE D O 1
ATOM 1541 N N . ASP D 1 42 ? -8.778 -22.882 -23.192 1.00 10.14 42 ASP D N 1
ATOM 1542 C CA . ASP D 1 42 ? -9.737 -22.774 -22.040 1.00 9.49 42 ASP D CA 1
ATOM 1543 C C . ASP D 1 42 ? -9.220 -23.727 -20.960 1.00 9.02 42 ASP D C 1
ATOM 1544 O O . ASP D 1 42 ? -9.119 -24.917 -21.189 1.00 8.54 42 ASP D O 1
ATOM 1549 N N . THR D 1 43 ? -9.006 -23.167 -19.787 1.00 9.69 43 THR D N 1
ATOM 1550 C CA . THR D 1 43 ? -8.532 -23.812 -18.555 1.00 7.93 43 THR D CA 1
ATOM 1551 C C . THR D 1 43 ? -9.294 -25.101 -18.261 1.00 7.26 43 THR D C 1
ATOM 1552 O O . THR D 1 43 ? -8.652 -26.083 -17.930 1.00 6.57 43 THR D O 1
ATOM 1556 N N . ALA D 1 44 ? -10.611 -25.093 -18.348 1.00 7.51 44 ALA D N 1
ATOM 1557 C CA . ALA D 1 44 ? -11.439 -26.277 -18.057 1.00 7.88 44 ALA D CA 1
ATOM 1558 C C . ALA D 1 44 ? -11.173 -27.414 -19.054 1.00 8.06 44 ALA D C 1
ATOM 1559 O O . ALA D 1 44 ? -11.05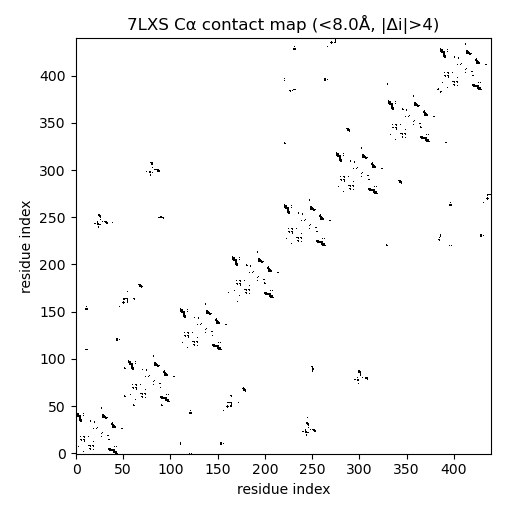4 -28.563 -18.605 1.00 8.55 44 ALA D O 1
ATOM 1561 N N . ALA D 1 45 ? -11.022 -27.108 -20.318 1.00 7.48 45 ALA D N 1
ATOM 1562 C CA . ALA D 1 45 ? -10.677 -28.097 -21.341 1.00 9.18 45 ALA D CA 1
ATOM 1563 C C . ALA D 1 45 ? -9.267 -28.597 -21.111 1.00 9.40 45 ALA D C 1
ATOM 1564 O O . ALA D 1 45 ? -9.048 -29.812 -21.194 1.00 11.50 45 ALA D O 1
ATOM 1566 N N . ALA D 1 46 ? -8.330 -27.716 -20.812 1.00 9.50 46 ALA D N 1
ATOM 1567 C CA . ALA D 1 46 ? -6.957 -28.164 -20.559 1.00 9.38 46 ALA D CA 1
ATOM 1568 C C . ALA D 1 46 ? -6.930 -29.083 -19.337 1.00 8.92 46 ALA D C 1
ATOM 1569 O O . ALA D 1 46 ? -6.303 -30.131 -19.386 1.00 9.40 46 ALA D O 1
ATOM 1571 N N . ILE D 1 47 ? -7.618 -28.713 -18.286 1.00 9.24 47 ILE D N 1
ATOM 1572 C CA . ILE D 1 47 ? -7.641 -29.528 -17.033 1.00 9.65 47 ILE D CA 1
ATOM 1573 C C . ILE D 1 47 ? -8.261 -30.887 -17.330 1.00 9.05 47 ILE D C 1
ATOM 1574 O O . ILE D 1 47 ? -7.690 -31.887 -16.931 1.00 8.06 47 ILE D O 1
ATOM 1579 N N . SER D 1 48 ? -9.362 -30.919 -18.061 1.00 10.48 48 SER D N 1
ATOM 1580 C CA . SER D 1 48 ? -10.013 -32.203 -18.415 1.00 12.50 48 SER D CA 1
ATOM 1581 C C . SER D 1 48 ? -9.034 -33.100 -19.177 1.00 12.62 48 SER D C 1
ATOM 1582 O O . SER D 1 48 ? -8.821 -34.257 -18.753 1.00 14.83 48 SER D O 1
ATOM 1585 N N . TRP D 1 49 ? -8.372 -32.539 -20.166 1.00 12.32 49 TRP D N 1
ATOM 1586 C CA . TRP D 1 49 ? -7.340 -33.232 -20.969 1.00 12.21 49 TRP D CA 1
ATOM 1587 C C . TRP D 1 49 ? -6.187 -33.710 -20.085 1.00 12.78 49 TRP D C 1
ATOM 1588 O O . TRP D 1 49 ? -5.856 -34.913 -20.146 1.00 11.58 49 TRP D O 1
ATOM 1599 N N . TYR D 1 50 ? -5.625 -32.802 -19.287 1.00 10.85 50 TYR D N 1
ATOM 1600 C CA . TYR D 1 50 ? -4.545 -33.146 -18.372 1.00 11.27 50 TYR D CA 1
ATOM 1601 C C . TYR D 1 50 ? -4.983 -34.341 -17.499 1.00 11.89 50 TYR D C 1
ATOM 1602 O O . TYR D 1 50 ? -4.217 -35.333 -17.397 1.00 10.52 50 TYR D O 1
ATOM 1611 N N . ALA D 1 51 ? -6.133 -34.231 -16.834 1.00 11.35 51 ALA D N 1
ATOM 1612 C CA . ALA D 1 51 ? -6.616 -35.229 -15.870 1.00 13.89 51 ALA D CA 1
ATOM 1613 C C . ALA D 1 51 ? -6.828 -36.599 -16.521 1.00 16.04 51 ALA D C 1
ATOM 1614 O O . ALA D 1 51 ? -6.706 -37.628 -15.838 1.00 19.41 51 ALA D O 1
ATOM 1616 N N . GLU D 1 52 ? -7.154 -36.606 -17.798 1.00 18.79 52 GLU D N 1
ATOM 1617 C CA . GLU D 1 52 ? -7.502 -37.842 -18.546 1.00 22.42 52 GLU D CA 1
ATOM 1618 C C . GLU D 1 52 ? -6.241 -38.489 -19.133 1.00 20.73 52 GLU D C 1
ATOM 1619 O O . GLU D 1 52 ? -6.363 -39.579 -19.746 1.00 23.19 52 GLU D O 1
ATOM 1625 N N . ARG D 1 53 ? -5.091 -37.877 -18.945 1.00 17.73 53 ARG D N 1
ATOM 1626 C CA . ARG D 1 53 ? -3.830 -38.420 -19.474 1.00 20.18 53 ARG D CA 1
ATOM 1627 C C . ARG D 1 53 ? -3.409 -39.687 -18.736 1.00 20.68 53 ARG D C 1
ATOM 1628 O O . ARG D 1 53 ? -3.343 -40.723 -19.374 1.00 22.07 53 ARG D O 1
ATOM 1636 N N . ASP D 1 54 ? -3.084 -39.615 -17.458 1.00 26.54 54 ASP D N 1
ATOM 1637 C CA . ASP D 1 54 ? -2.399 -40.761 -16.785 1.00 30.38 54 ASP D CA 1
ATOM 1638 C C . ASP D 1 54 ? -2.498 -40.672 -15.248 1.00 34.85 54 ASP D C 1
ATOM 1639 O O . ASP D 1 54 ? -1.676 -39.970 -14.607 1.00 42.48 54 ASP D O 1
ATOM 1644 N N . ALA D 1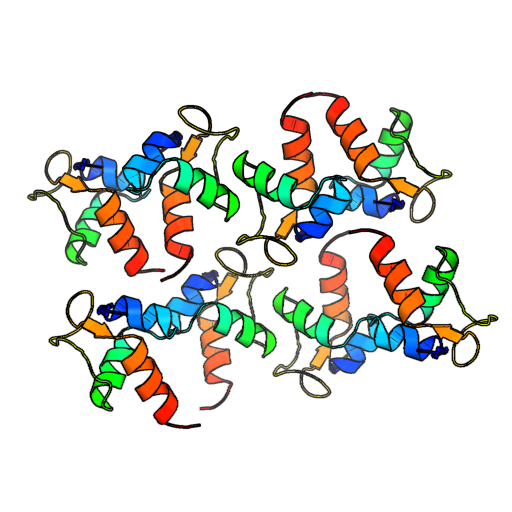 55 ? -3.451 -41.392 -14.666 1.00 33.18 55 ALA D N 1
ATOM 1645 C CA . ALA D 1 55 ? -3.671 -41.385 -13.210 1.00 34.23 55 ALA D CA 1
ATOM 1646 C C . ALA D 1 55 ? -4.402 -42.657 -12.783 1.00 28.61 55 ALA D C 1
ATOM 1647 O O . ALA D 1 55 ? -5.103 -42.593 -11.805 1.00 28.19 55 ALA D O 1
ATOM 1649 N N . MET E 1 1 ? 12.365 -12.518 17.317 1.00 15.92 1 MET E N 1
ATOM 1650 C CA . MET E 1 1 ? 12.372 -13.950 16.913 1.00 14.15 1 MET E CA 1
ATOM 1651 C C . MET E 1 1 ? 11.386 -14.153 15.756 1.00 13.09 1 MET E C 1
ATOM 1652 O O . MET E 1 1 ? 10.418 -13.372 15.660 1.00 11.99 1 MET E O 1
ATOM 1657 N N . ASN E 1 2 ? 11.632 -15.165 14.917 1.00 12.50 2 ASN E N 1
ATOM 1658 C CA . ASN E 1 2 ? 10.765 -15.457 13.779 1.00 13.10 2 ASN E CA 1
ATOM 1659 C C . ASN E 1 2 ? 9.450 -16.010 14.323 1.00 12.66 2 ASN E C 1
ATOM 1660 O O . ASN E 1 2 ? 9.422 -17.072 14.942 1.00 14.32 2 ASN E O 1
ATOM 1665 N N . VAL E 1 3 ? 8.359 -15.339 13.993 1.00 12.31 3 VAL E N 1
ATOM 1666 C CA . VAL E 1 3 ? 7.050 -15.891 14.425 1.00 12.25 3 VAL E CA 1
ATOM 1667 C C . VAL E 1 3 ? 6.080 -15.745 13.256 1.00 11.73 3 VAL E C 1
ATOM 1668 O O . VAL E 1 3 ? 6.364 -14.971 12.317 1.00 9.80 3 VAL E O 1
ATOM 1672 N N . ASN E 1 4 ? 4.959 -16.465 13.336 1.00 12.70 4 ASN E N 1
ATOM 1673 C CA . ASN E 1 4 ? 3.863 -16.307 12.374 1.00 13.18 4 ASN E CA 1
ATOM 1674 C C . ASN E 1 4 ? 2.929 -15.214 12.881 1.00 13.04 4 ASN E C 1
ATOM 1675 O O . ASN E 1 4 ? 3.170 -14.665 13.936 1.00 12.13 4 ASN E O 1
ATOM 1680 N N . LYS E 1 5 ? 1.914 -14.896 12.110 1.00 14.00 5 LYS E N 1
ATOM 1681 C CA . LYS E 1 5 ? 1.038 -13.725 12.369 1.00 16.49 5 LYS E CA 1
ATOM 1682 C C . LYS E 1 5 ? 0.220 -13.915 13.656 1.00 14.84 5 LYS E C 1
ATOM 1683 O O . LYS E 1 5 ? 0.092 -12.970 14.380 1.00 12.34 5 LYS E O 1
ATOM 1689 N N . LYS E 1 6 ? -0.374 -15.068 13.867 1.00 15.57 6 LYS E N 1
ATOM 1690 C CA . LYS E 1 6 ? -1.153 -15.364 15.093 1.00 17.36 6 LYS E CA 1
ATOM 1691 C C . LYS E 1 6 ? -0.239 -15.228 16.314 1.00 18.06 6 LYS E C 1
ATOM 1692 O O . LYS E 1 6 ? -0.705 -14.678 17.348 1.00 15.29 6 LYS E O 1
ATOM 1698 N N . LYS E 1 7 ? 1.034 -15.620 16.172 1.00 16.02 7 LYS E N 1
ATOM 1699 C CA . LYS E 1 7 ? 2.012 -15.587 17.290 1.00 15.55 7 LYS E CA 1
ATOM 1700 C C . LYS E 1 7 ? 2.352 -14.124 17.550 1.00 13.38 7 LYS E C 1
ATOM 1701 O O . LYS E 1 7 ? 2.465 -13.730 18.728 1.00 10.41 7 LYS E O 1
ATOM 1707 N N . LEU E 1 8 ? 2.503 -13.363 16.466 1.00 12.94 8 LEU E N 1
ATOM 1708 C CA . LEU E 1 8 ? 2.779 -11.931 16.586 1.00 12.37 8 LEU E CA 1
ATOM 1709 C C . LEU E 1 8 ? 1.617 -11.300 17.337 1.00 13.23 8 LEU E C 1
ATOM 1710 O O . LEU E 1 8 ? 1.878 -10.551 18.332 1.00 12.42 8 LEU E O 1
ATOM 1715 N N . ALA E 1 9 ? 0.404 -11.584 16.892 1.00 12.49 9 ALA E N 1
ATOM 1716 C CA . ALA E 1 9 ? -0.822 -11.034 17.484 1.00 14.27 9 ALA E CA 1
ATOM 1717 C C . ALA E 1 9 ? -0.811 -11.335 18.981 1.00 14.66 9 ALA E C 1
ATOM 1718 O O . ALA E 1 9 ? -0.939 -10.402 19.767 1.00 15.23 9 ALA E O 1
ATOM 1720 N N . GLU E 1 10 ? -0.606 -12.604 19.345 1.00 14.22 10 GLU E N 1
ATOM 1721 C CA . GLU E 1 10 ? -0.593 -13.035 20.771 1.00 16.30 10 GLU E CA 1
ATOM 1722 C C . GLU E 1 10 ? 0.513 -12.309 21.551 1.00 15.69 10 GLU E C 1
ATOM 1723 O O . GLU E 1 10 ? 0.291 -12.020 22.743 1.00 19.47 10 GLU E O 1
ATOM 1729 N N . ILE E 1 11 ? 1.653 -12.030 20.909 1.00 16.18 11 ILE E N 1
ATOM 1730 C CA . ILE E 1 11 ? 2.787 -11.363 21.598 1.00 13.42 11 ILE E CA 1
ATOM 1731 C C . ILE E 1 11 ? 2.390 -9.918 21.902 1.00 12.56 11 ILE E C 1
ATOM 1732 O O . ILE E 1 11 ? 2.611 -9.422 23.050 1.00 12.12 11 ILE E O 1
ATOM 1737 N N . PHE E 1 12 ? 1.898 -9.236 20.895 1.00 11.94 12 PHE E N 1
ATOM 1738 C CA . PHE E 1 12 ? 1.485 -7.823 20.994 1.00 11.73 12 PHE E CA 1
ATOM 1739 C C . PHE E 1 12 ? 0.218 -7.665 21.821 1.00 10.17 12 PHE E C 1
ATOM 1740 O O . PHE E 1 12 ? -0.029 -6.597 22.331 1.00 10.36 12 PHE E O 1
ATOM 1748 N N . GLY E 1 13 ? -0.560 -8.717 21.952 1.00 11.14 13 GLY E N 1
ATOM 1749 C CA . GLY E 1 13 ? -1.904 -8.724 22.558 1.00 12.13 13 GLY E CA 1
ATOM 1750 C C . GLY E 1 13 ? -2.943 -8.017 21.705 1.00 11.28 13 GLY E C 1
ATOM 1751 O O . GLY E 1 13 ? -3.788 -7.308 22.261 1.00 11.77 13 GLY E O 1
ATOM 1752 N N . CYS E 1 14 ? -2.865 -8.187 20.396 1.00 11.60 14 CYS E N 1
ATOM 1753 C CA . CYS E 1 14 ? -3.876 -7.723 19.446 1.00 12.19 14 CYS E CA 1
ATOM 1754 C C . CYS E 1 14 ? -4.510 -8.922 18.718 1.00 13.24 14 CYS E C 1
ATOM 1755 O O . CYS E 1 14 ? -3.950 -9.962 18.693 1.00 12.75 14 CYS E O 1
ATOM 1758 N N . ASP E 1 15 ? -5.700 -8.716 18.154 1.00 14.25 15 ASP E N 1
ATOM 1759 C CA . ASP E 1 15 ? -6.306 -9.615 17.154 1.00 15.36 15 ASP E CA 1
ATOM 1760 C C . ASP E 1 15 ? -5.351 -9.779 15.969 1.00 15.62 15 ASP E C 1
ATOM 1761 O O . ASP E 1 15 ? -4.582 -8.854 15.660 1.00 13.84 15 ASP E O 1
ATOM 1766 N N . VAL E 1 16 ? -5.394 -10.941 15.328 1.00 15.99 16 VAL E N 1
ATOM 1767 C CA . VAL E 1 16 ? -4.556 -11.241 14.134 1.00 16.54 16 VAL E CA 1
ATOM 1768 C C . VAL E 1 16 ? -4.771 -10.159 13.067 1.00 15.04 16 VAL E C 1
ATOM 1769 O O . VAL E 1 16 ? -3.786 -9.780 12.379 1.00 12.01 16 VAL E O 1
ATOM 1773 N N . ARG E 1 17 ? -6.009 -9.729 12.892 1.00 14.12 17 ARG E N 1
ATOM 1774 C CA . ARG E 1 17 ? -6.417 -8.865 11.778 1.00 13.61 17 ARG E CA 1
ATOM 1775 C C . ARG E 1 17 ? -5.790 -7.486 11.959 1.00 12.90 17 ARG E C 1
ATOM 1776 O O . ARG E 1 17 ? -5.610 -6.785 10.960 1.00 14.01 17 ARG E O 1
ATOM 1784 N N . THR E 1 18 ? -5.520 -7.104 13.181 1.00 11.35 18 THR E N 1
ATOM 1785 C CA . THR E 1 18 ? -4.832 -5.862 13.526 1.00 12.15 18 THR E CA 1
ATOM 1786 C C . THR E 1 18 ? -3.392 -5.883 12.978 1.00 13.38 18 THR E C 1
ATOM 1787 O O . THR E 1 18 ? -2.943 -4.844 12.422 1.00 11.76 18 THR E O 1
ATOM 1791 N N . VAL E 1 19 ? -2.726 -7.031 13.037 1.00 12.28 19 VAL E N 1
ATOM 1792 C CA . VAL E 1 19 ? -1.392 -7.195 12.425 1.00 12.81 19 VAL E CA 1
ATOM 1793 C C . VAL E 1 19 ? -1.489 -6.963 10.896 1.00 13.58 19 VAL E C 1
ATOM 1794 O O . VAL E 1 19 ? -0.676 -6.237 10.329 1.00 10.43 19 VAL E O 1
ATOM 1798 N N . THR E 1 20 ? -2.458 -7.566 10.237 1.00 16.26 20 THR E N 1
ATOM 1799 C CA . THR E 1 20 ? -2.680 -7.397 8.792 1.00 17.17 20 THR E CA 1
ATOM 1800 C C . THR E 1 20 ? -2.953 -5.910 8.537 1.00 15.90 20 THR E C 1
ATOM 1801 O O . THR E 1 20 ? -2.456 -5.372 7.530 1.00 16.03 20 THR E O 1
ATOM 1805 N N . ALA E 1 21 ? -3.715 -5.259 9.395 1.00 13.86 21 ALA E N 1
ATOM 1806 C CA . ALA E 1 21 ? -3.940 -3.807 9.262 1.00 15.08 21 ALA E CA 1
ATOM 1807 C C . ALA E 1 21 ? -2.611 -3.057 9.478 1.00 14.28 21 ALA E C 1
ATOM 1808 O O . ALA E 1 21 ? -2.345 -2.071 8.781 1.00 13.37 21 ALA E O 1
ATOM 1810 N N . TRP E 1 22 ? -1.786 -3.541 10.393 1.00 14.50 22 TRP E N 1
ATOM 1811 C CA . TRP E 1 22 ? -0.445 -2.979 10.657 1.00 15.13 22 TRP E CA 1
ATOM 1812 C C . TRP E 1 22 ? 0.454 -3.170 9.454 1.00 13.27 22 TRP E C 1
ATOM 1813 O O . TRP E 1 22 ? 1.247 -2.287 9.168 1.00 12.15 22 TRP E O 1
ATOM 1824 N N . GLN E 1 23 ? 0.285 -4.262 8.756 1.00 15.17 23 GLN E N 1
ATOM 1825 C CA . GLN E 1 23 ? 0.989 -4.475 7.479 1.00 18.11 23 GLN E CA 1
ATOM 1826 C C . GLN E 1 23 ? 0.615 -3.358 6.500 1.00 18.73 23 GLN E C 1
ATOM 1827 O O . GLN E 1 23 ? 1.526 -2.753 5.889 1.00 19.91 23 GLN E O 1
ATOM 1833 N N . SER E 1 24 ? -0.656 -3.016 6.407 1.00 21.27 24 SER E N 1
ATOM 1834 C CA . SER E 1 24 ? -1.134 -1.875 5.580 1.00 25.74 24 SER E CA 1
ATOM 1835 C C . SER E 1 24 ? -0.407 -0.565 5.936 1.00 25.18 24 SER E C 1
ATOM 1836 O O . SER E 1 24 ? -0.280 0.303 5.031 1.00 28.16 24 SER E O 1
ATOM 1839 N N . GLN E 1 25 ? 0.048 -0.442 7.179 1.00 21.54 25 GLN E N 1
ATOM 1840 C CA . GLN E 1 25 ? 0.639 0.794 7.766 1.00 23.08 25 GLN E CA 1
ATOM 1841 C C . GLN E 1 25 ? 2.177 0.780 7.737 1.00 19.46 25 GLN E C 1
ATOM 1842 O O . GLN E 1 25 ? 2.784 1.752 8.161 1.00 20.49 25 GLN E O 1
ATOM 1848 N N . GLY E 1 26 ? 2.773 -0.249 7.182 1.00 18.91 26 GLY E N 1
ATOM 1849 C CA . GLY E 1 26 ? 4.233 -0.381 7.009 1.00 18.54 26 GLY E CA 1
ATOM 1850 C C . GLY E 1 26 ? 4.897 -1.401 7.919 1.00 16.95 26 GLY E C 1
ATOM 1851 O O . GLY E 1 26 ? 6.129 -1.483 7.909 1.00 15.97 26 GLY E O 1
ATOM 1852 N N . LEU E 1 27 ? 4.126 -2.196 8.651 1.00 17.74 27 LEU E N 1
ATOM 1853 C CA . LEU E 1 27 ? 4.713 -3.289 9.431 1.00 16.33 27 LEU E CA 1
ATOM 1854 C C . LEU E 1 27 ? 5.412 -4.240 8.485 1.00 15.86 27 LEU E C 1
ATOM 1855 O O . LEU E 1 27 ? 4.790 -4.841 7.597 1.00 14.13 27 LEU E O 1
ATOM 1860 N N . PRO E 1 28 ? 6.742 -4.392 8.681 1.00 16.94 28 PRO E N 1
ATOM 1861 C CA . PRO E 1 28 ? 7.536 -5.314 7.886 1.00 18.08 28 PRO E CA 1
ATOM 1862 C C . PRO E 1 28 ? 7.238 -6.765 8.266 1.00 16.13 28 PRO E C 1
ATOM 1863 O O . PRO E 1 28 ? 6.969 -7.050 9.397 1.00 13.23 28 PRO E O 1
ATOM 1867 N N . LEU E 1 29 ? 7.175 -7.598 7.228 1.00 17.21 29 LEU E N 1
ATOM 1868 C CA . LEU E 1 29 ? 7.213 -9.054 7.368 1.00 17.88 29 LEU E CA 1
ATOM 1869 C C . LEU E 1 29 ? 8.611 -9.486 6.931 1.00 16.01 29 LEU E C 1
ATOM 1870 O O . LEU E 1 29 ? 9.276 -8.707 6.236 1.00 21.07 29 LEU E O 1
ATOM 1875 N N . VAL E 1 30 ? 9.027 -10.649 7.351 1.00 14.44 30 VAL E N 1
ATOM 1876 C CA . VAL E 1 30 ? 10.276 -11.273 6.876 1.00 18.08 30 VAL E CA 1
ATOM 1877 C C . VAL E 1 30 ? 10.018 -12.164 5.652 1.00 21.96 30 VAL E C 1
ATOM 1878 O O . VAL E 1 30 ? 10.941 -12.265 4.779 1.00 23.82 30 VAL E O 1
ATOM 1882 N N . SER E 1 31 ? 8.840 -12.776 5.570 1.00 24.21 31 SER E N 1
ATOM 1883 C CA . SER E 1 31 ? 8.393 -13.544 4.375 1.00 27.83 31 SER E CA 1
ATOM 1884 C C . SER E 1 31 ? 6.869 -13.531 4.323 1.00 29.08 31 SER E C 1
ATOM 1885 O O . SER E 1 31 ? 6.277 -13.771 5.358 1.00 20.35 31 SER E O 1
ATOM 1888 N N . GLY E 1 32 ? 6.279 -13.222 3.158 1.00 34.12 32 GLY E N 1
ATOM 1889 C CA . GLY E 1 32 ? 4.898 -12.697 3.079 1.00 31.85 32 GLY E CA 1
ATOM 1890 C C . GLY E 1 32 ? 3.769 -13.680 2.753 1.00 30.93 32 GLY E C 1
ATOM 1891 O O . GLY E 1 32 ? 3.883 -14.927 2.927 1.00 25.33 32 GLY E O 1
ATOM 1892 N N . GLY E 1 33 ? 2.634 -13.090 2.373 1.00 33.58 33 GLY E N 1
ATOM 1893 C CA . GLY E 1 33 ? 1.473 -13.791 1.803 1.00 34.60 33 GLY E CA 1
ATOM 1894 C C . GLY E 1 33 ? 0.174 -13.466 2.524 1.00 39.56 33 GLY E C 1
ATOM 1895 O O . GLY E 1 33 ? -0.778 -12.961 1.852 1.00 38.15 33 GLY E O 1
ATOM 1896 N N . GLY E 1 34 ? 0.072 -13.808 3.814 1.00 42.80 34 GLY E N 1
ATOM 1897 C CA . GLY E 1 34 ? -1.199 -13.611 4.545 1.00 50.36 34 GLY E CA 1
ATOM 1898 C C . GLY E 1 34 ? -1.279 -14.204 5.945 1.00 44.63 34 GLY E C 1
ATOM 1899 O O . GLY E 1 34 ? -0.275 -14.301 6.633 1.00 41.49 34 GLY E O 1
ATOM 1900 N N . LYS E 1 35 ? -2.481 -14.595 6.344 1.00 44.04 35 LYS E N 1
ATOM 1901 C CA . LYS E 1 35 ? -2.830 -14.787 7.768 1.00 45.32 35 LYS E CA 1
ATOM 1902 C C . LYS E 1 35 ? -2.369 -16.186 8.185 1.00 43.34 35 LYS E C 1
ATOM 1903 O O . LYS E 1 35 ? -1.755 -16.886 7.347 1.00 39.52 35 LYS E O 1
ATOM 1909 N N . GLY E 1 36 ? -2.616 -16.512 9.450 1.00 40.41 36 GLY E N 1
ATOM 1910 C CA . GLY E 1 36 ? -2.133 -17.711 10.156 1.00 40.99 36 GLY E CA 1
ATOM 1911 C C . GLY E 1 36 ? -0.626 -17.916 10.051 1.00 36.78 36 GLY E C 1
ATOM 1912 O O . GLY E 1 36 ? 0.157 -16.940 9.844 1.00 23.18 36 GLY E O 1
ATOM 1913 N N . ASN E 1 37 ? -0.251 -19.196 10.121 1.00 41.35 37 ASN E N 1
ATOM 1914 C CA . ASN E 1 37 ? 1.110 -19.730 9.842 1.00 39.57 37 ASN E CA 1
ATOM 1915 C C . ASN E 1 37 ? 1.427 -19.614 8.348 1.00 42.57 37 ASN E C 1
ATOM 1916 O O . ASN E 1 37 ? 1.787 -20.638 7.715 1.00 44.63 37 ASN E O 1
ATOM 1921 N N . GLU E 1 38 ? 1.365 -18.404 7.808 1.00 38.79 38 GLU E N 1
ATOM 1922 C CA . GLU E 1 38 ? 1.890 -18.131 6.451 1.00 37.61 38 GLU E CA 1
ATOM 1923 C C . GLU E 1 38 ? 2.915 -17.012 6.561 1.00 31.60 38 GLU E C 1
ATOM 1924 O O . GLU E 1 38 ? 4.130 -17.306 6.602 1.00 38.27 38 GLU E O 1
ATOM 1930 N N . ALA E 1 39 ? 2.447 -15.782 6.629 1.00 25.89 39 ALA E N 1
ATOM 1931 C CA . ALA E 1 39 ? 3.326 -14.602 6.798 1.00 20.51 39 ALA E CA 1
ATOM 1932 C C . ALA E 1 39 ? 4.124 -14.777 8.074 1.00 17.25 39 ALA E C 1
ATOM 1933 O O . ALA E 1 39 ? 3.540 -15.043 9.128 1.00 17.15 39 ALA E O 1
ATOM 1935 N N . VAL E 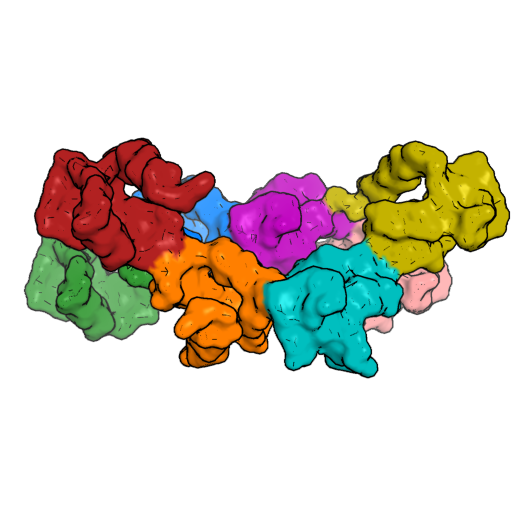1 40 ? 5.426 -14.606 7.962 1.00 16.82 40 VAL E N 1
ATOM 1936 C CA . VAL E 1 40 ? 6.383 -14.666 9.086 1.00 14.81 40 VAL E CA 1
ATOM 1937 C C . VAL E 1 40 ? 6.925 -13.264 9.320 1.00 13.60 40 VAL E C 1
ATOM 1938 O O . VAL E 1 40 ? 7.280 -12.545 8.334 1.00 11.95 40 VAL E O 1
ATOM 1942 N N . PHE E 1 41 ? 6.963 -12.895 10.589 1.00 11.08 41 PHE E N 1
ATOM 1943 C CA . PHE E 1 41 ? 7.472 -11.592 11.056 1.00 11.93 41 PHE E CA 1
ATOM 1944 C C . PHE E 1 41 ? 8.654 -11.881 11.980 1.00 12.07 41 PHE E C 1
ATOM 1945 O O . PHE E 1 41 ? 8.746 -12.990 12.483 1.00 12.45 41 PHE E O 1
ATOM 1953 N N . ASP E 1 42 ? 9.554 -10.926 12.180 1.00 12.79 42 ASP E N 1
ATOM 1954 C CA . ASP E 1 42 ? 10.515 -10.950 13.329 1.00 11.41 42 ASP E CA 1
ATOM 1955 C C . ASP E 1 42 ? 10.040 -9.981 14.407 1.00 10.84 42 ASP E C 1
ATOM 1956 O O . ASP E 1 42 ? 9.902 -8.808 14.162 1.00 10.31 42 ASP E O 1
ATOM 1961 N N . THR E 1 43 ? 9.806 -10.523 15.595 1.00 11.27 43 THR E N 1
ATOM 1962 C CA . THR E 1 43 ? 9.345 -9.825 16.809 1.00 9.48 43 THR E CA 1
ATOM 1963 C C . THR E 1 43 ? 10.114 -8.530 17.068 1.00 9.02 43 THR E C 1
ATOM 1964 O O . THR E 1 43 ? 9.506 -7.542 17.372 1.00 8.34 43 THR E O 1
ATOM 1968 N N . ALA E 1 44 ? 11.420 -8.564 16.987 1.00 9.58 44 ALA E N 1
ATOM 1969 C CA . ALA E 1 44 ? 12.262 -7.391 17.232 1.00 10.87 44 ALA E CA 1
ATOM 1970 C C . ALA E 1 44 ? 11.986 -6.284 16.207 1.00 10.83 44 ALA E C 1
ATOM 1971 O O . ALA E 1 44 ? 11.923 -5.140 16.623 1.00 12.04 44 ALA E O 1
ATOM 1973 N N . ALA E 1 45 ? 11.848 -6.614 14.945 1.00 9.45 45 ALA E N 1
ATOM 1974 C CA . ALA E 1 45 ? 11.510 -5.659 13.895 1.00 12.11 45 ALA E CA 1
ATOM 1975 C C . ALA E 1 45 ? 10.118 -5.107 14.104 1.00 11.69 45 ALA E C 1
ATOM 1976 O O . ALA E 1 45 ? 9.956 -3.910 14.024 1.00 14.40 45 ALA E O 1
ATOM 1978 N N . ALA E 1 46 ? 9.166 -5.938 14.455 1.00 11.91 46 ALA E N 1
ATOM 1979 C CA . ALA E 1 46 ? 7.798 -5.485 14.717 1.00 11.38 46 ALA E CA 1
ATOM 1980 C C . ALA E 1 46 ? 7.774 -4.565 15.925 1.00 10.69 46 ALA E C 1
ATOM 1981 O O . ALA E 1 46 ? 7.138 -3.528 15.869 1.00 10.78 46 ALA E O 1
ATOM 1983 N N . ILE E 1 47 ? 8.462 -4.915 16.972 1.00 11.45 47 ILE E N 1
ATOM 1984 C CA . ILE E 1 47 ? 8.497 -4.078 18.196 1.00 11.79 47 ILE E CA 1
ATOM 1985 C C . ILE E 1 47 ? 9.147 -2.747 17.851 1.00 12.13 47 ILE E C 1
ATOM 1986 O O . ILE E 1 47 ? 8.602 -1.710 18.262 1.00 11.33 47 ILE E O 1
ATOM 1991 N N . SER E 1 48 ? 10.236 -2.737 17.094 1.00 13.81 48 SER E N 1
ATOM 1992 C CA . SER E 1 48 ? 10.909 -1.451 16.739 1.00 16.22 48 SER E CA 1
ATOM 1993 C C . SER E 1 48 ? 9.911 -0.585 15.973 1.00 15.03 48 SER E C 1
ATOM 1994 O O . SER E 1 48 ? 9.706 0.576 16.339 1.00 15.98 48 SER E O 1
ATOM 1997 N N . TRP E 1 49 ? 9.242 -1.185 15.011 1.00 15.15 49 TRP E N 1
ATOM 1998 C CA . TRP E 1 49 ? 8.226 -0.499 14.171 1.00 15.00 49 TRP E CA 1
ATOM 1999 C C . TRP E 1 49 ? 7.089 0.041 15.032 1.00 14.31 49 TRP E C 1
ATOM 2000 O O . TRP E 1 49 ? 6.767 1.222 14.923 1.00 13.72 49 TRP E O 1
ATOM 2011 N N . TYR E 1 50 ? 6.511 -0.815 15.856 1.00 12.88 50 TYR E N 1
ATOM 2012 C CA . TYR E 1 50 ? 5.425 -0.434 16.747 1.00 13.52 50 TYR E CA 1
ATOM 2013 C C . TYR E 1 50 ? 5.874 0.775 17.602 1.00 14.41 50 TYR E C 1
ATOM 2014 O O . TYR E 1 50 ? 5.136 1.797 17.664 1.00 14.05 50 TYR E O 1
ATOM 2023 N N . ALA E 1 51 ? 7.012 0.666 18.287 1.00 13.68 51 ALA E N 1
ATOM 2024 C CA . ALA E 1 51 ? 7.539 1.693 19.213 1.00 16.49 51 ALA E CA 1
ATOM 2025 C C . ALA E 1 51 ? 7.786 3.014 18.494 1.00 18.84 51 ALA E C 1
ATOM 2026 O O . ALA E 1 51 ? 7.712 4.063 19.137 1.00 23.46 51 ALA E O 1
ATOM 2028 N N . GLU E 1 52 ? 8.128 2.948 17.202 1.00 21.92 52 GLU E N 1
ATOM 2029 C CA . GLU E 1 52 ? 8.479 4.157 16.405 1.00 23.44 52 GLU E CA 1
ATOM 2030 C C . GLU E 1 52 ? 7.234 4.799 15.780 1.00 23.50 52 GLU E C 1
ATOM 2031 O O . GLU E 1 52 ? 7.394 5.810 15.068 1.00 23.53 52 GLU E O 1
ATOM 2037 N N . ARG E 1 53 ? 6.049 4.239 16.033 1.00 19.60 53 ARG E N 1
ATOM 2038 C CA . ARG E 1 53 ? 4.800 4.801 15.469 1.00 23.00 53 ARG E CA 1
ATOM 2039 C C . ARG E 1 53 ? 4.397 6.093 16.190 1.00 22.38 53 ARG E C 1
ATOM 2040 O O . ARG E 1 53 ? 4.342 7.125 15.552 1.00 24.78 53 ARG E O 1
ATOM 2048 N N . ASP E 1 54 ? 4.124 5.996 17.495 1.00 27.56 54 ASP E N 1
ATOM 2049 C CA . ASP E 1 54 ? 3.720 7.176 18.307 1.00 30.25 54 ASP E CA 1
ATOM 2050 C C . ASP E 1 54 ? 4.104 6.937 19.772 1.00 35.20 54 ASP E C 1
ATOM 2051 O O . ASP E 1 54 ? 3.615 5.950 20.357 1.00 39.08 54 ASP E O 1
ATOM 2056 N N . ALA E 1 55 ? 4.946 7.812 20.330 1.00 36.69 55 ALA E N 1
ATOM 2057 C CA . ALA E 1 55 ? 5.391 7.688 21.739 1.00 36.27 55 ALA E CA 1
ATOM 2058 C C . ALA E 1 55 ? 5.915 9.041 22.235 1.00 33.59 55 ALA E C 1
ATOM 2059 O O . ALA E 1 55 ? 6.237 9.120 23.436 1.00 30.42 55 ALA E O 1
ATOM 2061 N N . MET F 1 1 ? 25.627 -37.654 16.338 1.00 15.85 1 MET F N 1
ATOM 2062 C CA . MET F 1 1 ? 25.654 -39.073 15.890 1.00 13.85 1 MET F CA 1
ATOM 2063 C C . MET F 1 1 ? 24.660 -39.258 14.738 1.00 13.72 1 MET F C 1
ATOM 2064 O O . MET F 1 1 ? 23.679 -38.491 14.675 1.00 12.30 1 MET F O 1
ATOM 2069 N N . ASN F 1 2 ? 24.913 -40.240 13.867 1.00 13.05 2 ASN F N 1
ATOM 2070 C CA . ASN F 1 2 ? 24.039 -40.513 12.726 1.00 13.33 2 ASN F CA 1
ATOM 2071 C C . ASN F 1 2 ? 22.724 -41.091 13.230 1.00 11.82 2 ASN F C 1
ATOM 2072 O O . ASN F 1 2 ? 22.728 -42.157 13.830 1.00 12.37 2 ASN F O 1
ATOM 2077 N N . VAL F 1 3 ? 21.636 -40.391 12.965 1.00 10.76 3 VAL F N 1
ATOM 2078 C CA . VAL F 1 3 ? 20.281 -40.863 13.337 1.00 11.50 3 VAL F CA 1
ATOM 2079 C C . VAL F 1 3 ? 19.289 -40.668 12.199 1.00 11.15 3 VAL F C 1
ATOM 2080 O O . VAL F 1 3 ? 19.408 -39.778 11.407 1.00 9.34 3 VAL F O 1
ATOM 2084 N N . ASN F 1 4 ? 18.263 -41.482 12.210 1.00 12.90 4 ASN F N 1
ATOM 2085 C CA . ASN F 1 4 ? 17.148 -41.307 11.274 1.00 13.96 4 ASN F CA 1
ATOM 2086 C C . ASN F 1 4 ? 16.202 -40.242 11.821 1.00 12.98 4 ASN F C 1
ATOM 2087 O O . ASN F 1 4 ? 16.452 -39.742 12.882 1.00 11.37 4 ASN F O 1
ATOM 2092 N N . LYS F 1 5 ? 15.190 -39.884 11.059 1.00 13.09 5 LYS F N 1
ATOM 2093 C CA . LYS F 1 5 ? 14.324 -38.716 11.367 1.00 15.26 5 LYS F CA 1
ATOM 2094 C C . LYS F 1 5 ? 13.478 -38.966 12.623 1.00 14.69 5 LYS F C 1
ATOM 2095 O O . LYS F 1 5 ? 13.324 -38.034 13.411 1.00 13.17 5 LYS F O 1
ATOM 2101 N N . LYS F 1 6 ? 12.909 -40.142 12.787 1.00 14.51 6 LYS F N 1
ATOM 2102 C CA . LYS F 1 6 ? 12.117 -40.460 13.999 1.00 18.63 6 LYS F CA 1
ATOM 2103 C C . LYS F 1 6 ? 13.028 -40.382 15.231 1.00 17.92 6 LYS F C 1
ATOM 2104 O O . LYS F 1 6 ? 12.563 -39.905 16.285 1.00 15.69 6 LYS F O 1
ATOM 2110 N N . LYS F 1 7 ? 14.268 -40.836 15.095 1.00 15.48 7 LYS F N 1
ATOM 2111 C CA . LYS F 1 7 ? 15.249 -40.776 16.206 1.00 16.41 7 LYS F CA 1
ATOM 2112 C C . LYS F 1 7 ? 15.648 -39.329 16.500 1.00 13.52 7 LYS F C 1
ATOM 2113 O O . LYS F 1 7 ? 15.827 -38.977 17.667 1.00 10.96 7 LYS F O 1
ATOM 2119 N N . LEU F 1 8 ? 15.796 -38.521 15.468 1.00 12.68 8 LEU F N 1
ATOM 2120 C CA . LEU F 1 8 ? 16.035 -37.077 15.639 1.00 12.20 8 LEU F CA 1
ATOM 2121 C C . LEU F 1 8 ? 14.862 -36.476 16.387 1.00 12.93 8 LEU F C 1
ATOM 2122 O O . LEU F 1 8 ? 15.101 -35.786 17.395 1.00 12.66 8 LEU F O 1
ATOM 2127 N N . ALA F 1 9 ? 13.647 -36.779 15.952 1.00 12.30 9 ALA F N 1
ATOM 2128 C CA . ALA F 1 9 ? 12.420 -36.292 16.591 1.00 13.05 9 ALA F CA 1
ATOM 2129 C C . ALA F 1 9 ? 12.434 -36.640 18.080 1.00 13.53 9 ALA F C 1
ATOM 2130 O O . ALA F 1 9 ? 12.316 -35.738 18.916 1.00 14.28 9 ALA F O 1
ATOM 2132 N N . GLU F 1 10 ? 12.553 -37.908 18.393 1.00 13.83 10 GLU F N 1
ATOM 2133 C CA . GLU F 1 10 ? 12.667 -38.398 19.779 1.00 16.85 10 GLU F CA 1
ATOM 2134 C C . GLU F 1 10 ? 13.713 -37.601 20.572 1.00 16.76 10 GLU F C 1
ATOM 2135 O O . GLU F 1 10 ? 13.412 -37.238 21.711 1.00 18.22 10 GLU F O 1
ATOM 2141 N N . ILE F 1 11 ? 14.899 -37.349 20.006 1.00 16.14 11 ILE F N 1
ATOM 2142 C CA . ILE F 1 11 ? 16.035 -36.716 20.725 1.00 13.69 11 ILE F CA 1
ATOM 2143 C C . ILE F 1 11 ? 15.642 -35.274 21.062 1.00 13.67 11 ILE F C 1
ATOM 2144 O O . ILE F 1 11 ? 15.831 -34.845 22.241 1.00 12.51 11 ILE F O 1
ATOM 2149 N N . PHE F 1 12 ? 15.148 -34.545 20.066 1.00 12.41 12 PHE F N 1
ATOM 2150 C CA . PHE F 1 12 ? 14.694 -33.144 20.194 1.00 12.62 12 PHE F CA 1
ATOM 2151 C C . PHE F 1 12 ? 13.408 -33.017 21.014 1.00 11.14 12 PHE F C 1
ATOM 2152 O O . PHE F 1 12 ? 13.182 -32.016 21.590 1.00 10.72 12 PHE F O 1
ATOM 2160 N N . GLY F 1 13 ? 12.634 -34.067 21.123 1.00 12.62 13 GLY F N 1
ATOM 2161 C CA . GLY F 1 13 ? 11.313 -34.059 21.770 1.00 13.21 13 GLY F CA 1
ATOM 2162 C C . GLY F 1 13 ? 10.246 -33.399 20.912 1.00 11.62 13 GLY F C 1
ATOM 2163 O O . GLY F 1 13 ? 9.362 -32.709 21.474 1.00 12.02 13 GLY F O 1
ATOM 2164 N N . CYS F 1 14 ? 10.376 -33.510 19.608 1.00 11.04 14 CYS F N 1
ATOM 2165 C CA . CYS F 1 14 ? 9.357 -33.029 18.652 1.00 12.30 14 CYS F CA 1
ATOM 2166 C C . CYS F 1 14 ? 8.728 -34.195 17.850 1.00 13.31 14 CYS F C 1
ATOM 2167 O O . CYS F 1 14 ? 9.265 -35.279 17.809 1.00 13.17 14 CYS F O 1
ATOM 2170 N N . ASP F 1 15 ? 7.525 -33.985 17.322 1.00 14.67 15 ASP F N 1
ATOM 2171 C CA . ASP F 1 15 ? 6.933 -34.894 16.313 1.00 14.77 15 ASP F CA 1
ATOM 2172 C C . ASP F 1 15 ? 7.888 -34.990 15.110 1.00 15.36 15 ASP F C 1
ATOM 2173 O O . ASP F 1 15 ? 8.630 -34.029 14.830 1.00 13.30 15 ASP F O 1
ATOM 2178 N N . VAL F 1 16 ? 7.860 -36.122 14.407 1.00 17.10 16 VAL F N 1
ATOM 2179 C CA . VAL F 1 16 ? 8.707 -36.375 13.216 1.00 16.71 16 VAL F CA 1
ATOM 2180 C C . VAL F 1 16 ? 8.453 -35.269 12.194 1.00 15.25 16 VAL F C 1
ATOM 2181 O O . VAL F 1 16 ? 9.404 -34.843 11.509 1.00 12.44 16 VAL F O 1
ATOM 2185 N N . ARG F 1 17 ? 7.201 -34.855 12.043 1.00 13.81 17 ARG F N 1
ATOM 2186 C CA . ARG F 1 17 ? 6.828 -33.930 10.952 1.00 13.23 17 ARG F CA 1
ATOM 2187 C C . ARG F 1 17 ? 7.437 -32.548 11.206 1.00 13.09 17 ARG F C 1
ATOM 2188 O O . ARG F 1 17 ? 7.625 -31.795 10.233 1.00 14.89 17 ARG F O 1
ATOM 2196 N N . THR F 1 18 ? 7.719 -32.217 12.457 1.00 10.94 18 THR F N 1
ATOM 2197 C CA . THR F 1 18 ? 8.392 -30.979 12.844 1.00 11.95 18 THR F CA 1
ATOM 2198 C C . THR F 1 18 ? 9.819 -30.956 12.265 1.00 12.68 18 THR F C 1
ATOM 2199 O O . THR F 1 18 ? 10.223 -29.901 11.735 1.00 12.13 18 THR F O 1
ATOM 2203 N N . VAL F 1 19 ? 10.480 -32.104 12.229 1.00 12.00 19 VAL F N 1
ATOM 2204 C CA . VAL F 1 19 ? 11.820 -32.245 11.644 1.00 12.95 19 VAL F CA 1
ATOM 2205 C C . VAL F 1 19 ? 11.736 -31.962 10.146 1.00 14.37 19 VAL F C 1
ATOM 2206 O O . VAL F 1 19 ? 12.570 -31.173 9.616 1.00 11.68 19 VAL F O 1
ATOM 2210 N N . THR F 1 20 ? 10.757 -32.547 9.482 1.00 16.79 20 THR F N 1
ATOM 2211 C CA . THR F 1 20 ? 10.548 -32.304 8.038 1.00 17.66 20 THR F CA 1
ATOM 2212 C C . THR F 1 20 ? 10.281 -30.811 7.813 1.00 15.23 20 THR F C 1
ATOM 2213 O O . THR F 1 20 ? 10.762 -30.261 6.800 1.00 16.28 20 THR F O 1
ATOM 2217 N N . ALA F 1 21 ? 9.497 -30.188 8.674 1.00 13.95 21 ALA F N 1
ATOM 2218 C CA . ALA F 1 21 ? 9.258 -28.726 8.611 1.00 14.80 21 ALA F CA 1
ATOM 2219 C C . ALA F 1 21 ? 10.589 -28.000 8.862 1.00 13.97 21 ALA F C 1
ATOM 2220 O O . ALA F 1 21 ? 10.858 -27.004 8.228 1.00 12.96 21 ALA F O 1
ATOM 2222 N N . TRP F 1 22 ? 11.408 -28.520 9.766 1.00 14.40 22 TRP F N 1
ATOM 2223 C CA . TRP F 1 22 ? 12.743 -27.961 10.057 1.00 15.25 22 TRP F CA 1
ATOM 2224 C C . TRP F 1 22 ? 13.649 -28.093 8.832 1.00 14.25 22 TRP F C 1
ATOM 2225 O O . TRP F 1 22 ? 14.446 -27.196 8.587 1.00 12.36 22 TRP F O 1
ATOM 2236 N N . GLN F 1 23 ? 13.500 -29.166 8.088 1.00 15.02 23 GLN F N 1
ATOM 2237 C CA . GLN F 1 23 ? 14.224 -29.320 6.818 1.00 18.84 23 GLN F CA 1
ATOM 2238 C C . GLN F 1 23 ? 13.855 -28.145 5.903 1.00 19.04 23 GLN F C 1
ATOM 2239 O O . GLN F 1 23 ? 14.747 -27.609 5.225 1.00 18.71 23 GLN F O 1
ATOM 2245 N N . SER F 1 24 ? 12.582 -27.792 5.841 1.00 19.81 24 SER F N 1
ATOM 2246 C CA . SER F 1 24 ? 12.093 -26.672 5.012 1.00 24.81 24 SER F CA 1
ATOM 2247 C C . SER F 1 24 ? 12.798 -25.387 5.457 1.00 23.54 24 SER F C 1
ATOM 2248 O O . SER F 1 24 ? 12.961 -24.497 4.638 1.00 26.75 24 SER F O 1
ATOM 2251 N N . GLN F 1 25 ? 13.276 -25.338 6.692 1.00 23.87 25 GLN F N 1
ATOM 2252 C CA . GLN F 1 25 ? 13.826 -24.097 7.307 1.00 23.25 25 GLN F CA 1
ATOM 2253 C C . GLN F 1 25 ? 15.348 -24.109 7.297 1.00 20.60 25 GLN F C 1
ATOM 2254 O O . GLN F 1 25 ? 15.925 -23.132 7.752 1.00 24.01 25 GLN F O 1
ATOM 2260 N N . GLY F 1 26 ? 15.949 -25.115 6.694 1.00 18.83 26 GLY F N 1
ATOM 2261 C CA . GLY F 1 26 ? 17.406 -25.198 6.488 1.00 19.79 26 GLY F CA 1
ATOM 2262 C C . GLY F 1 26 ? 18.081 -26.234 7.356 1.00 17.59 26 GLY F C 1
ATOM 2263 O O . GLY F 1 26 ? 19.307 -26.304 7.347 1.00 16.65 26 GLY F O 1
ATOM 2264 N N . LEU F 1 27 ? 17.318 -27.028 8.088 1.00 18.22 27 LEU F N 1
ATOM 2265 C CA . LEU F 1 27 ? 17.928 -28.140 8.845 1.00 17.57 27 LEU F CA 1
ATOM 2266 C C . LEU F 1 27 ? 18.632 -29.053 7.854 1.00 16.17 27 LEU F C 1
ATOM 2267 O O . LEU F 1 27 ? 18.000 -29.622 6.969 1.00 14.55 27 LEU F O 1
ATOM 2272 N N . PRO F 1 28 ? 19.957 -29.212 8.018 1.00 16.60 28 PRO F N 1
ATOM 2273 C CA . PRO F 1 28 ? 20.745 -30.122 7.201 1.00 17.59 28 PRO F CA 1
ATOM 2274 C C . PRO F 1 28 ? 20.467 -31.588 7.524 1.00 16.08 28 PRO F C 1
ATOM 2275 O O . PRO F 1 28 ? 20.170 -31.908 8.664 1.00 14.22 28 PRO F O 1
ATOM 2279 N N . LEU F 1 29 ? 20.437 -32.379 6.469 1.00 17.15 29 LEU F N 1
ATOM 2280 C CA . LEU F 1 29 ? 20.442 -33.852 6.555 1.00 18.69 29 LEU F CA 1
ATOM 2281 C C . LEU F 1 29 ? 21.824 -34.275 6.061 1.00 16.10 29 LEU F C 1
ATOM 2282 O O . LEU F 1 29 ? 22.504 -33.422 5.486 1.00 20.60 29 LEU F O 1
ATOM 2287 N N . VAL F 1 30 ? 22.271 -35.445 6.438 1.00 14.27 30 VAL F N 1
ATOM 2288 C CA . VAL F 1 30 ? 23.540 -36.014 5.930 1.00 18.19 30 VAL F CA 1
ATOM 2289 C C . VAL F 1 30 ? 23.287 -36.832 4.656 1.00 22.59 30 VAL F C 1
ATOM 2290 O O . VAL F 1 30 ? 24.215 -36.912 3.787 1.00 24.53 30 VAL F O 1
ATOM 2294 N N . SER F 1 31 ? 22.110 -37.467 4.569 1.00 25.94 31 SER F N 1
ATOM 2295 C CA . SER F 1 31 ? 21.642 -38.253 3.402 1.00 29.99 31 SER F CA 1
ATOM 2296 C C . SER F 1 31 ? 20.108 -38.226 3.379 1.00 29.11 31 SER F C 1
ATOM 2297 O O . SER F 1 31 ? 19.521 -38.518 4.396 1.00 18.39 31 SER F O 1
ATOM 2300 N N . GLY F 1 32 ? 19.522 -37.957 2.205 1.00 34.90 32 GLY F N 1
ATOM 2301 C CA . GLY F 1 32 ? 18.175 -37.369 2.073 1.00 33.10 32 GLY F CA 1
ATOM 2302 C C . GLY F 1 32 ? 17.044 -38.316 1.709 1.00 30.50 32 GLY F C 1
ATOM 2303 O O . GLY F 1 32 ? 17.163 -39.555 1.868 1.00 24.08 32 GLY F O 1
ATOM 2304 N N . GLY F 1 33 ? 15.923 -37.704 1.301 1.00 33.07 33 GLY F N 1
ATOM 2305 C CA . GLY F 1 33 ? 14.746 -38.400 0.755 1.00 34.38 33 GLY F CA 1
ATOM 2306 C C . GLY F 1 33 ? 13.443 -38.127 1.493 1.00 38.67 33 GLY F C 1
ATOM 2307 O O . GLY F 1 33 ? 12.514 -37.590 0.855 1.00 39.44 33 GLY F O 1
ATOM 2308 N N . GLY F 1 34 ? 13.315 -38.554 2.754 1.00 46.37 34 GLY F N 1
ATOM 2309 C CA . GLY F 1 34 ? 12.076 -38.327 3.527 1.00 49.77 34 GLY F CA 1
ATOM 2310 C C . GLY F 1 34 ? 12.011 -39.014 4.884 1.00 46.80 34 GLY F C 1
ATOM 2311 O O . GLY F 1 34 ? 13.044 -39.137 5.562 1.00 42.49 34 GLY F O 1
ATOM 2312 N N . LYS F 1 35 ? 10.803 -39.444 5.266 1.00 46.08 35 LYS F N 1
ATOM 2313 C CA . LYS F 1 35 ? 10.414 -39.703 6.675 1.00 43.21 35 LYS F CA 1
ATOM 2314 C C . LYS F 1 35 ? 10.876 -41.112 7.070 1.00 41.67 35 LYS F C 1
ATOM 2315 O O . LYS F 1 35 ? 11.462 -41.834 6.233 1.00 41.39 35 LYS F O 1
ATOM 2321 N N . GLY F 1 36 ? 10.718 -41.415 8.344 1.00 38.41 36 GLY F N 1
ATOM 2322 C CA . GLY F 1 36 ? 11.163 -42.660 8.978 1.00 39.80 36 GLY F CA 1
ATOM 2323 C C . GLY F 1 36 ? 12.659 -42.880 8.843 1.00 37.65 36 GLY F C 1
ATOM 2324 O O . GLY F 1 36 ? 13.424 -41.902 8.689 1.00 23.02 36 GLY F O 1
ATOM 2325 N N . ASN F 1 37 ? 13.041 -44.164 8.857 1.00 43.67 37 ASN F N 1
ATOM 2326 C CA . ASN F 1 37 ? 14.417 -44.676 8.604 1.00 40.40 37 ASN F CA 1
ATOM 2327 C C . ASN F 1 37 ? 14.739 -44.512 7.117 1.00 43.45 37 ASN F C 1
ATOM 2328 O O . ASN F 1 37 ? 15.088 -45.520 6.430 1.00 45.43 37 ASN F O 1
ATOM 2333 N N . GLU F 1 38 ? 14.634 -43.289 6.615 1.00 40.54 38 GLU F N 1
ATOM 2334 C CA . GLU F 1 38 ? 15.201 -42.951 5.289 1.00 42.58 38 GLU F CA 1
ATOM 2335 C C . GLU F 1 38 ? 16.206 -41.820 5.483 1.00 31.99 38 GLU F C 1
ATOM 2336 O O . GLU F 1 38 ? 17.389 -42.073 5.528 1.00 37.12 38 GLU F O 1
ATOM 2342 N N . ALA F 1 39 ? 15.724 -40.602 5.602 1.00 28.82 39 ALA F N 1
ATOM 2343 C CA . ALA F 1 39 ? 16.582 -39.415 5.800 1.00 21.74 39 ALA F CA 1
ATOM 2344 C C . ALA F 1 39 ? 17.399 -39.651 7.068 1.00 18.13 39 ALA F C 1
ATOM 2345 O O . ALA F 1 39 ? 16.821 -39.998 8.105 1.00 16.90 39 ALA F O 1
ATOM 2347 N N . VAL F 1 40 ? 18.717 -39.471 6.949 1.00 15.73 40 VAL F N 1
ATOM 2348 C CA . VAL F 1 40 ? 19.679 -39.535 8.066 1.00 13.73 40 VAL F CA 1
ATOM 2349 C C . VAL F 1 40 ? 20.204 -38.146 8.359 1.00 13.00 40 VAL F C 1
ATOM 2350 O O . VAL F 1 40 ? 20.554 -37.403 7.436 1.00 12.75 40 VAL F O 1
ATOM 235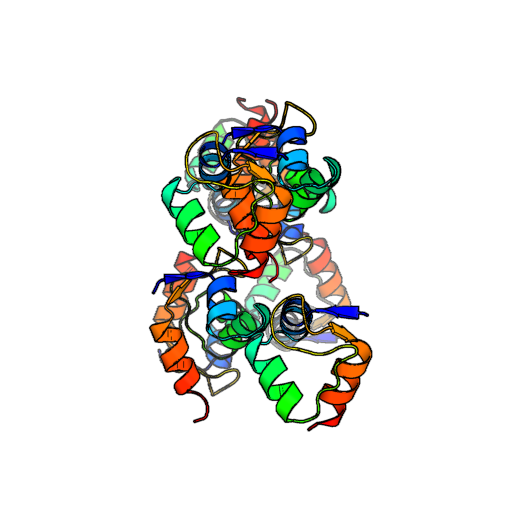4 N N . PHE F 1 41 ? 20.195 -37.809 9.627 1.00 10.88 41 PHE F N 1
ATOM 2355 C CA . PHE F 1 41 ? 20.704 -36.535 10.156 1.00 12.25 41 PHE F CA 1
ATOM 2356 C C . PHE F 1 41 ? 21.878 -36.828 11.101 1.00 12.51 41 PHE F C 1
ATOM 2357 O O . PHE F 1 41 ? 21.984 -37.969 11.576 1.00 12.92 41 PHE F O 1
ATOM 2365 N N . ASP F 1 42 ? 22.793 -35.878 11.315 1.00 12.52 42 ASP F N 1
ATOM 2366 C CA . ASP F 1 42 ? 23.761 -36.000 12.450 1.00 11.30 42 ASP F CA 1
ATOM 2367 C C . ASP F 1 42 ? 23.289 -35.061 13.565 1.00 11.04 42 ASP F C 1
ATOM 2368 O O . ASP F 1 42 ? 23.094 -33.853 13.319 1.00 9.95 42 ASP F O 1
ATOM 2373 N N . THR F 1 43 ? 23.073 -35.636 14.746 1.00 10.72 43 THR F N 1
ATOM 2374 C CA . THR F 1 43 ? 22.554 -34.978 15.966 1.00 9.83 43 THR F CA 1
ATOM 2375 C C . THR F 1 43 ? 23.317 -33.689 16.268 1.00 9.41 43 THR F C 1
ATOM 2376 O O . THR F 1 43 ? 22.707 -32.709 16.575 1.00 9.26 43 THR F O 1
ATOM 2380 N N . ALA F 1 44 ? 24.633 -33.696 16.192 1.00 10.14 44 ALA F N 1
ATOM 2381 C CA . ALA F 1 44 ? 25.453 -32.522 16.504 1.00 10.45 44 ALA F CA 1
ATOM 2382 C C . ALA F 1 44 ? 25.180 -31.382 15.511 1.00 10.46 44 ALA F C 1
ATOM 2383 O O . ALA F 1 44 ? 25.093 -30.210 15.968 1.00 10.49 44 ALA F O 1
ATOM 2385 N N . ALA F 1 45 ? 25.059 -31.681 14.239 1.00 8.76 45 ALA F N 1
ATOM 2386 C CA . ALA F 1 45 ? 24.695 -30.682 13.230 1.00 10.64 45 ALA F CA 1
ATOM 2387 C C . ALA F 1 45 ? 23.298 -30.147 13.463 1.00 10.74 45 ALA F C 1
ATOM 2388 O O . ALA F 1 45 ? 23.111 -28.967 13.359 1.00 13.11 45 ALA F O 1
ATOM 2390 N N . ALA F 1 46 ? 22.345 -30.997 13.768 1.00 10.94 46 ALA F N 1
ATOM 2391 C CA . ALA F 1 46 ? 20.976 -30.564 14.035 1.00 11.07 46 ALA F CA 1
ATOM 2392 C C . ALA F 1 46 ? 20.947 -29.695 15.281 1.00 10.75 46 ALA F C 1
ATOM 2393 O O . ALA F 1 46 ? 20.318 -28.679 15.269 1.00 11.16 46 ALA F O 1
ATOM 2395 N N . ILE F 1 47 ? 21.666 -30.073 16.314 1.00 11.52 47 ILE F N 1
ATOM 2396 C CA . ILE F 1 47 ? 21.689 -29.263 17.567 1.00 11.96 47 ILE F CA 1
ATOM 2397 C C . ILE F 1 47 ? 22.307 -27.900 17.255 1.00 11.80 47 ILE F C 1
ATOM 2398 O O . ILE F 1 47 ? 21.769 -26.878 17.698 1.00 11.23 47 ILE F O 1
ATOM 2403 N N . SER F 1 48 ? 23.417 -27.871 16.541 1.00 13.02 48 SER F N 1
ATOM 2404 C CA . SER F 1 48 ? 24.082 -26.593 16.223 1.00 14.60 48 SER F CA 1
ATOM 2405 C C . SER F 1 48 ? 23.087 -25.702 15.480 1.00 14.09 48 SER F C 1
ATOM 2406 O O . SER F 1 48 ? 22.918 -24.549 15.884 1.00 16.76 48 SER F O 1
ATOM 2409 N N . TRP F 1 49 ? 22.446 -26.230 14.453 1.00 13.65 49 TRP F N 1
ATOM 2410 C CA . TRP F 1 49 ? 21.427 -25.523 13.654 1.00 13.61 49 TRP F CA 1
ATOM 2411 C C . TRP F 1 49 ? 20.306 -25.030 14.552 1.00 14.29 49 TRP F C 1
ATOM 2412 O O . TRP F 1 49 ? 19.965 -23.846 14.474 1.00 13.00 49 TRP F O 1
ATOM 2423 N N . TYR F 1 50 ? 19.727 -25.941 15.331 1.00 14.20 50 TYR F N 1
ATOM 2424 C CA . TYR F 1 50 ? 18.644 -25.614 16.282 1.00 14.58 50 TYR F CA 1
ATOM 2425 C C . TYR F 1 50 ? 19.063 -24.410 17.145 1.00 14.38 50 TYR F C 1
ATOM 2426 O O . TYR F 1 50 ? 18.302 -23.396 17.253 1.00 13.64 50 TYR F O 1
ATOM 2435 N N . ALA F 1 51 ? 20.221 -24.515 17.772 1.00 13.74 51 ALA F N 1
ATOM 2436 C CA . ALA F 1 51 ? 20.698 -23.545 18.764 1.00 15.67 51 ALA F CA 1
ATOM 2437 C C . ALA F 1 51 ? 20.934 -22.198 18.109 1.00 17.70 51 ALA F C 1
ATOM 2438 O O . ALA F 1 51 ? 20.823 -21.207 18.782 1.00 19.67 51 ALA F O 1
ATOM 2440 N N . GLU F 1 52 ? 21.256 -22.192 16.823 1.00 21.11 52 GLU F N 1
ATOM 2441 C CA . GLU F 1 52 ? 21.577 -20.948 16.083 1.00 25.87 52 GLU F CA 1
ATOM 2442 C C . GLU F 1 52 ? 20.309 -20.265 15.532 1.00 24.12 52 GLU F C 1
ATOM 2443 O O . GLU F 1 52 ? 20.441 -19.153 14.955 1.00 24.43 52 GLU F O 1
ATOM 2449 N N . ARG F 1 53 ? 19.147 -20.884 15.666 1.00 21.05 53 ARG F N 1
ATOM 2450 C CA . ARG F 1 53 ? 17.898 -20.289 15.133 1.00 24.09 53 ARG F CA 1
ATOM 2451 C C . ARG F 1 53 ? 17.512 -19.022 15.903 1.00 23.98 53 ARG F C 1
ATOM 2452 O O . ARG F 1 53 ? 17.570 -17.944 15.315 1.00 23.62 53 ARG F O 1
ATOM 2460 N N . ASP F 1 54 ? 17.134 -19.146 17.167 1.00 27.94 54 ASP F N 1
ATOM 2461 C CA . ASP F 1 54 ? 16.497 -18.015 17.906 1.00 32.19 54 ASP F CA 1
ATOM 2462 C C . ASP F 1 54 ? 16.632 -18.132 19.440 1.00 34.81 54 ASP F C 1
ATOM 2463 O O . ASP F 1 54 ? 15.797 -18.812 20.076 1.00 37.41 54 ASP F O 1
ATOM 2468 N N . ALA F 1 55 ? 17.598 -17.425 20.028 1.00 36.27 55 ALA F N 1
ATOM 2469 C CA . ALA F 1 55 ? 17.803 -17.430 21.492 1.00 37.23 55 ALA F CA 1
ATOM 2470 C C . ALA F 1 55 ? 18.540 -16.171 21.956 1.00 35.42 55 ALA F C 1
ATOM 2471 O O . ALA F 1 55 ? 19.281 -16.288 22.921 1.00 34.72 55 ALA F O 1
ATOM 2473 N N . MET G 1 1 ? -9.796 -37.913 24.881 1.00 15.91 1 MET G N 1
ATOM 2474 C CA . MET G 1 1 ? -9.816 -39.339 25.305 1.00 14.35 1 MET G CA 1
ATOM 2475 C C . MET G 1 1 ? -8.841 -39.532 26.472 1.00 13.44 1 MET G C 1
ATOM 2476 O O . MET G 1 1 ? -7.891 -38.733 26.588 1.00 12.53 1 MET G O 1
ATOM 2481 N N . ASN G 1 2 ? -9.078 -40.556 27.300 1.00 13.01 2 ASN G N 1
ATOM 2482 C CA . ASN G 1 2 ? -8.219 -40.841 28.447 1.00 13.56 2 ASN G CA 1
ATOM 2483 C C . ASN G 1 2 ? -6.906 -41.395 27.908 1.00 13.13 2 ASN G C 1
ATOM 2484 O O . ASN G 1 2 ? -6.880 -42.448 27.285 1.00 14.83 2 ASN G O 1
ATOM 2489 N N . VAL G 1 3 ? -5.814 -40.720 28.206 1.00 13.14 3 VAL G N 1
ATOM 2490 C CA . VAL G 1 3 ? -4.459 -41.179 27.804 1.00 12.54 3 VAL G CA 1
ATOM 2491 C C . VAL G 1 3 ? -3.448 -41.011 28.930 1.00 11.65 3 VAL G C 1
ATOM 2492 O O . VAL G 1 3 ? -3.580 -40.174 29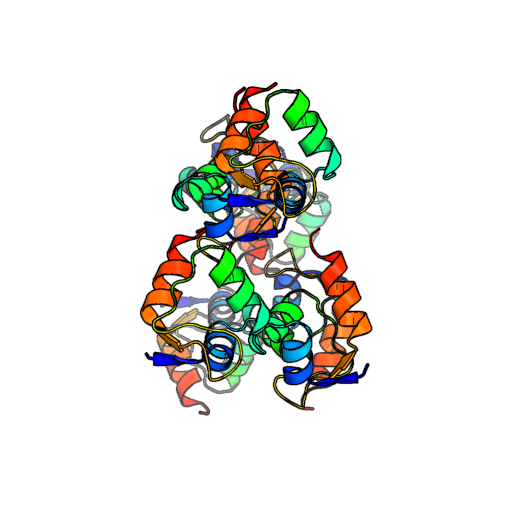.771 1.00 9.87 3 VAL G O 1
ATOM 2496 N N . ASN G 1 4 ? -2.419 -41.826 28.892 1.00 13.28 4 ASN G N 1
ATOM 2497 C CA . ASN G 1 4 ? -1.324 -41.671 29.853 1.00 13.72 4 ASN G CA 1
ATOM 2498 C C . ASN G 1 4 ? -0.392 -40.582 29.341 1.00 13.21 4 ASN G C 1
ATOM 2499 O O . ASN G 1 4 ? -0.646 -40.029 28.285 1.00 12.01 4 ASN G O 1
ATOM 2504 N N . LYS G 1 5 ? 0.631 -40.277 30.104 1.00 14.31 5 LYS G N 1
ATOM 2505 C CA . LYS G 1 5 ? 1.494 -39.101 29.847 1.00 17.20 5 LYS G CA 1
ATOM 2506 C C . LYS G 1 5 ? 2.317 -39.289 28.565 1.00 15.18 5 LYS G C 1
ATOM 2507 O O . LYS G 1 5 ? 2.455 -38.334 27.847 1.00 12.52 5 LYS G O 1
ATOM 2513 N N . LYS G 1 6 ? 2.850 -40.496 28.347 1.00 15.55 6 LYS G N 1
ATOM 2514 C CA . LYS G 1 6 ? 3.680 -40.793 27.149 1.00 17.22 6 LYS G CA 1
ATOM 2515 C C . LYS G 1 6 ? 2.807 -40.723 25.891 1.00 17.54 6 LYS G C 1
ATOM 2516 O O . LYS G 1 6 ? 3.351 -40.421 24.810 1.00 15.07 6 LYS G O 1
ATOM 2522 N N . LYS G 1 7 ? 1.506 -40.993 26.037 1.00 15.63 7 LYS G N 1
ATOM 2523 C CA . LYS G 1 7 ? 0.571 -40.960 24.899 1.00 15.49 7 LYS G CA 1
ATOM 2524 C C . LYS G 1 7 ? 0.160 -39.504 24.678 1.00 13.59 7 LYS G C 1
ATOM 2525 O O . LYS G 1 7 ? -0.028 -39.094 23.529 1.00 10.43 7 LYS G O 1
ATOM 2531 N N . LEU G 1 8 ? 0.038 -38.738 25.750 1.00 13.10 8 LEU G N 1
ATOM 2532 C CA . LEU G 1 8 ? -0.246 -37.305 25.636 1.00 12.45 8 LEU G CA 1
ATOM 2533 C C . LEU G 1 8 ? 0.914 -36.663 24.886 1.00 13.17 8 LEU G C 1
ATOM 2534 O O . LEU G 1 8 ? 0.660 -35.951 23.871 1.00 12.26 8 LEU G O 1
ATOM 2539 N N . ALA G 1 9 ? 2.125 -36.934 25.339 1.00 12.95 9 ALA G N 1
ATOM 2540 C CA . ALA G 1 9 ? 3.352 -36.405 24.736 1.00 14.33 9 ALA G CA 1
ATOM 2541 C C . ALA G 1 9 ? 3.334 -36.703 23.238 1.00 15.04 9 ALA G C 1
ATOM 2542 O O . ALA G 1 9 ? 3.453 -35.752 22.443 1.00 15.41 9 ALA G O 1
ATOM 2544 N N . GLU G 1 10 ? 3.172 -37.962 22.876 1.00 14.25 10 GLU G N 1
ATOM 2545 C CA . GLU G 1 10 ? 3.101 -38.397 21.475 1.00 16.50 10 GLU G CA 1
ATOM 2546 C C . GLU G 1 10 ? 2.065 -37.583 20.724 1.00 16.37 10 GLU G C 1
ATOM 2547 O O . GLU G 1 10 ? 2.351 -37.131 19.623 1.00 20.29 10 GLU G O 1
ATOM 2553 N N . ILE G 1 11 ? 0.891 -37.398 21.313 1.00 16.56 11 ILE G N 1
ATOM 2554 C CA . ILE G 1 11 ? -0.245 -36.750 20.618 1.00 14.32 11 ILE G CA 1
ATOM 2555 C C . ILE G 1 11 ? 0.148 -35.303 20.315 1.00 13.32 11 ILE G C 1
ATOM 2556 O O . ILE G 1 11 ? -0.084 -34.813 19.171 1.00 13.03 11 ILE G O 1
ATOM 2561 N N . PHE G 1 12 ? 0.644 -34.617 21.316 1.00 12.44 12 PHE G N 1
ATOM 2562 C CA . PHE G 1 12 ? 1.053 -33.196 21.217 1.00 12.18 12 PHE G CA 1
ATOM 2563 C C . PHE G 1 12 ? 2.321 -33.040 20.391 1.00 10.33 12 PHE G C 1
ATOM 2564 O O . PHE G 1 12 ? 2.565 -31.967 19.877 1.00 10.77 12 PHE G O 1
ATOM 2572 N N . GLY G 1 13 ? 3.098 -34.097 20.260 1.00 11.25 13 GLY G N 1
ATOM 2573 C CA . GLY G 1 13 ? 4.444 -34.117 19.653 1.00 12.27 13 GLY G CA 1
ATOM 2574 C C . GLY G 1 13 ? 5.490 -33.420 20.504 1.00 11.29 13 GLY G C 1
ATOM 2575 O O . GLY G 1 13 ? 6.327 -32.715 19.952 1.00 12.73 13 GLY G O 1
ATOM 2576 N N . CYS G 1 14 ? 5.416 -33.583 21.809 1.00 11.62 14 CYS G N 1
ATOM 2577 C CA . CYS G 1 14 ? 6.416 -33.110 22.763 1.00 12.14 14 CYS G CA 1
ATOM 2578 C C . CYS G 1 14 ? 7.052 -34.286 23.506 1.00 13.55 14 CYS G C 1
ATOM 2579 O O . CYS G 1 14 ? 6.488 -35.350 23.538 1.00 13.26 14 CYS G O 1
ATOM 2582 N N . ASP G 1 15 ? 8.244 -34.060 24.065 1.00 14.33 15 ASP G N 1
ATOM 2583 C CA . ASP G 1 15 ? 8.854 -34.967 25.062 1.00 16.12 15 ASP G CA 1
ATOM 2584 C C . ASP G 1 15 ? 7.896 -35.146 26.247 1.00 16.22 15 ASP G C 1
ATOM 2585 O O . ASP G 1 15 ? 7.144 -34.230 26.557 1.00 14.75 15 ASP G O 1
ATOM 2590 N N . VAL G 1 16 ? 7.930 -36.313 26.884 1.00 17.22 16 VAL G N 1
ATOM 2591 C CA . VAL G 1 16 ? 7.093 -36.616 28.081 1.00 17.07 16 VAL G CA 1
ATOM 2592 C C . VAL G 1 16 ? 7.309 -35.541 29.151 1.00 15.54 16 VAL G C 1
ATOM 2593 O O . VAL G 1 16 ? 6.325 -35.172 29.838 1.00 12.48 16 VAL G O 1
ATOM 2597 N N . ARG G 1 17 ? 8.545 -35.090 29.309 1.00 14.75 17 ARG G N 1
ATOM 2598 C CA . ARG G 1 17 ? 8.949 -34.231 30.432 1.00 14.02 17 ARG G CA 1
ATOM 2599 C C . ARG G 1 17 ? 8.317 -32.860 30.252 1.00 13.12 17 ARG G C 1
ATOM 2600 O O . ARG G 1 17 ? 8.140 -32.147 31.254 1.00 14.41 17 ARG G O 1
ATOM 2608 N N . THR G 1 18 ? 8.047 -32.484 29.028 1.00 11.84 18 THR G N 1
ATOM 2609 C CA . THR G 1 18 ? 7.370 -31.231 28.686 1.00 12.96 18 THR G CA 1
ATOM 2610 C C . THR G 1 18 ? 5.931 -31.240 29.237 1.00 14.23 18 THR G C 1
ATOM 2611 O O . THR G 1 18 ? 5.489 -30.198 29.783 1.00 12.45 18 THR G O 1
ATOM 2615 N N . VAL G 1 19 ? 5.260 -32.385 29.185 1.00 13.07 19 VAL G N 1
ATOM 2616 C CA . VAL G 1 19 ? 3.921 -32.548 29.795 1.00 13.67 19 VAL G CA 1
ATOM 2617 C C . VAL G 1 19 ? 4.021 -32.321 31.325 1.00 14.20 19 VAL G C 1
ATOM 2618 O O . VAL G 1 19 ? 3.208 -31.606 31.896 1.00 11.07 19 VAL G O 1
ATOM 2622 N N . THR G 1 20 ? 4.975 -32.948 31.989 1.00 16.98 20 THR G N 1
ATOM 2623 C CA . THR G 1 20 ? 5.203 -32.770 33.430 1.00 17.88 20 THR G CA 1
ATOM 2624 C C . THR G 1 20 ? 5.471 -31.276 33.674 1.00 16.50 20 THR G C 1
ATOM 2625 O O . THR G 1 20 ? 4.978 -30.733 34.679 1.00 16.64 20 THR G O 1
ATOM 2629 N N . ALA G 1 21 ? 6.233 -30.625 32.815 1.00 14.21 21 ALA G N 1
ATOM 2630 C CA . ALA G 1 21 ? 6.462 -29.174 32.942 1.00 15.33 21 ALA G CA 1
ATOM 2631 C C . ALA G 1 21 ? 5.132 -28.426 32.730 1.00 15.02 21 ALA G C 1
ATOM 2632 O O . ALA G 1 21 ? 4.878 -27.409 33.414 1.00 13.57 21 ALA G O 1
ATOM 2634 N N . TRP G 1 22 ? 4.306 -28.921 31.822 1.00 14.86 22 TRP G N 1
ATOM 2635 C CA . TRP G 1 22 ? 2.968 -28.346 31.559 1.00 15.86 22 TRP G CA 1
ATOM 2636 C C . TRP G 1 22 ? 2.074 -28.538 32.766 1.00 13.73 22 TRP G C 1
ATOM 2637 O O . TRP G 1 22 ? 1.273 -27.682 33.037 1.00 12.34 22 TRP G O 1
ATOM 2648 N N . GLN G 1 23 ? 2.247 -29.629 33.464 1.00 15.94 23 GLN G N 1
ATOM 2649 C CA . GLN G 1 23 ? 1.540 -29.841 34.741 1.00 18.80 23 GLN G CA 1
ATOM 2650 C C . GLN G 1 23 ? 1.913 -28.720 35.714 1.00 18.81 23 GLN G C 1
ATOM 2651 O O . GLN G 1 23 ? 1.003 -28.133 36.342 1.00 20.04 23 GLN G O 1
ATOM 2657 N N . SER G 1 24 ? 3.183 -28.369 35.794 1.00 21.44 24 SER G N 1
ATOM 2658 C CA . SER G 1 24 ? 3.663 -27.229 36.626 1.00 26.61 24 SER G CA 1
ATOM 2659 C C . SER G 1 24 ? 2.929 -25.920 36.274 1.00 25.89 24 SER G C 1
ATOM 2660 O O . SER G 1 24 ? 2.803 -25.056 37.179 1.00 28.69 24 SER G O 1
ATOM 2663 N N . GLN G 1 25 ? 2.473 -25.799 35.029 1.00 21.65 25 GLN G N 1
ATOM 2664 C CA . GLN G 1 25 ? 1.879 -24.572 34.437 1.00 23.50 25 GLN G CA 1
ATOM 2665 C C . GLN G 1 25 ? 0.342 -24.595 34.470 1.00 19.60 25 GLN G C 1
ATOM 2666 O O . GLN G 1 25 ? -0.275 -23.627 34.046 1.00 20.91 25 GLN G O 1
ATOM 2672 N N . GLY G 1 26 ? -0.246 -25.629 35.019 1.00 19.87 26 GLY G N 1
ATOM 2673 C CA . GLY G 1 26 ? -1.707 -25.757 35.197 1.00 19.06 26 GLY G CA 1
ATOM 2674 C C . GLY G 1 26 ? -2.375 -26.770 34.286 1.00 17.13 26 GLY G C 1
ATOM 2675 O O . GLY G 1 26 ? -3.607 -26.842 34.291 1.00 15.99 26 GLY G O 1
ATOM 2676 N N . LEU G 1 27 ? -1.607 -27.562 33.551 1.00 17.58 27 LEU G N 1
ATOM 2677 C CA . LEU G 1 27 ? -2.192 -28.663 32.776 1.00 16.10 27 LEU G CA 1
ATOM 2678 C C . LEU G 1 27 ? -2.892 -29.594 33.734 1.00 15.70 27 LEU G C 1
ATOM 2679 O O . LEU G 1 27 ? -2.262 -30.195 34.617 1.00 14.88 27 LEU G O 1
ATOM 2684 N N . PRO G 1 28 ? -4.220 -29.757 33.536 1.00 16.56 28 PRO G N 1
ATOM 2685 C CA . PRO G 1 28 ? -5.006 -30.686 34.332 1.00 17.56 28 PRO G CA 1
ATOM 2686 C C . PRO G 1 28 ? -4.693 -32.137 33.951 1.00 15.82 28 PRO G C 1
ATOM 2687 O O . PRO G 1 28 ? -4.424 -32.425 32.819 1.00 12.71 28 PRO G O 1
ATOM 2691 N N . LEU G 1 29 ? -4.652 -32.972 34.987 1.00 16.85 29 LEU G N 1
ATOM 2692 C CA . LEU G 1 29 ? -4.686 -34.427 34.842 1.00 18.15 29 LEU G CA 1
ATOM 2693 C C . LEU G 1 29 ? -6.079 -34.868 35.285 1.00 16.41 29 LEU G C 1
ATOM 2694 O O . LEU G 1 29 ? -6.758 -34.086 35.972 1.00 21.99 29 LEU G O 1
ATOM 2699 N N . VAL G 1 30 ? -6.490 -36.036 34.862 1.00 14.66 30 VAL G N 1
ATOM 2700 C CA . VAL G 1 30 ? -7.741 -36.663 35.332 1.00 18.29 30 VAL G CA 1
ATOM 2701 C C . VAL G 1 30 ? -7.484 -37.539 36.565 1.00 22.27 30 VAL G C 1
ATOM 2702 O O . VAL G 1 30 ? -8.397 -37.608 37.445 1.00 24.42 30 VAL G O 1
ATOM 2706 N N . SER G 1 31 ? -6.313 -38.166 36.645 1.00 24.69 31 SER G N 1
ATOM 2707 C CA . SER G 1 31 ? -5.864 -38.925 37.844 1.00 28.45 31 SER G CA 1
ATOM 2708 C C . SER G 1 31 ? -4.337 -38.914 37.902 1.00 30.01 31 SER G C 1
ATOM 2709 O O . SER G 1 31 ? -3.738 -39.203 36.878 1.00 21.65 31 SER G O 1
ATOM 2712 N N . GLY G 1 32 ? -3.752 -38.581 39.065 1.00 34.15 32 GLY G N 1
ATOM 2713 C CA . GLY G 1 32 ? -2.370 -38.055 39.153 1.00 31.92 32 GLY G CA 1
ATOM 2714 C C . GLY G 1 32 ? -1.240 -39.043 39.458 1.00 30.79 32 GLY G C 1
ATOM 2715 O O . GLY G 1 32 ? -1.362 -40.293 39.276 1.00 25.69 32 GLY G O 1
ATOM 2716 N N . GLY G 1 33 ? -0.096 -38.459 39.827 1.00 32.85 33 GLY G N 1
ATOM 2717 C CA . GLY G 1 33 ? 1.058 -39.160 40.408 1.00 33.16 33 GLY G CA 1
ATOM 2718 C C . GLY G 1 33 ? 2.357 -38.845 39.685 1.00 39.73 33 GLY G C 1
ATOM 2719 O O . GLY G 1 33 ? 3.299 -38.280 40.338 1.00 38.19 33 GLY G O 1
ATOM 2720 N N . GLY G 1 34 ? 2.469 -39.236 38.410 1.00 42.95 34 GLY G N 1
ATOM 2721 C CA . GLY G 1 34 ? 3.732 -39.018 37.674 1.00 51.92 34 GLY G CA 1
ATOM 2722 C C . GLY G 1 34 ? 3.808 -39.600 36.271 1.00 45.72 34 GLY G C 1
ATOM 2723 O O . GLY G 1 34 ? 2.793 -39.738 35.595 1.00 42.38 34 GLY G O 1
ATOM 2724 N N . LYS G 1 35 ? 5.019 -39.945 35.862 1.00 46.10 35 LYS G N 1
ATOM 2725 C CA . LYS G 1 35 ? 5.378 -40.142 34.442 1.00 46.55 35 LYS G CA 1
ATOM 2726 C C . LYS G 1 35 ? 4.917 -41.538 34.028 1.00 42.17 35 LYS G C 1
ATOM 2727 O O . LYS G 1 35 ? 4.314 -42.229 34.876 1.00 38.02 35 LYS G O 1
ATOM 2733 N N . GLY G 1 36 ? 5.146 -41.859 32.758 1.00 39.80 36 GLY G N 1
ATOM 2734 C CA . GLY G 1 36 ? 4.669 -43.062 32.056 1.00 41.48 36 GLY G CA 1
ATOM 2735 C C . GLY G 1 36 ? 3.164 -43.282 32.172 1.00 37.46 36 GLY G C 1
ATOM 2736 O O . GLY G 1 36 ? 2.370 -42.313 32.387 1.00 23.67 36 GLY G O 1
ATOM 2737 N N . ASN G 1 37 ? 2.796 -44.560 32.100 1.00 42.14 37 ASN G N 1
ATOM 2738 C CA . ASN G 1 37 ? 1.433 -45.091 32.378 1.00 39.22 37 ASN G CA 1
ATOM 2739 C C . ASN G 1 37 ? 1.121 -44.979 33.871 1.00 42.97 37 ASN G C 1
ATOM 2740 O O . ASN G 1 37 ? 0.762 -46.007 34.507 1.00 44.33 37 ASN G O 1
ATOM 2745 N N . GLU G 1 38 ? 1.168 -43.766 34.408 1.00 39.71 38 GLU G N 1
ATOM 2746 C CA . GLU G 1 38 ? 0.645 -43.501 35.766 1.00 38.70 38 GLU G CA 1
ATOM 2747 C C . GLU G 1 38 ? -0.375 -42.376 35.669 1.00 32.72 38 GLU G C 1
ATOM 2748 O O . GLU G 1 38 ? -1.589 -42.658 35.660 1.00 39.71 38 GLU G O 1
ATOM 2754 N N . ALA G 1 39 ? 0.095 -41.148 35.584 1.00 27.52 39 ALA G N 1
ATOM 2755 C CA . ALA G 1 39 ? -0.788 -39.975 35.407 1.00 21.90 39 ALA G CA 1
ATOM 2756 C C . ALA G 1 39 ? -1.580 -40.138 34.128 1.00 18.71 39 ALA G C 1
ATOM 2757 O O . ALA G 1 39 ? -0.985 -40.399 33.077 1.00 17.65 39 ALA G O 1
ATOM 2759 N N . VAL G 1 40 ? -2.885 -39.963 34.247 1.00 17.99 40 VAL G N 1
ATOM 2760 C CA . VAL G 1 40 ? -3.856 -40.038 33.135 1.00 15.57 40 VAL G CA 1
ATOM 2761 C C . VAL G 1 40 ? -4.389 -38.636 32.895 1.00 13.51 40 VAL G C 1
ATOM 2762 O O . VAL G 1 40 ? -4.737 -37.914 33.880 1.00 11.63 40 VAL G O 1
ATOM 2766 N N . PHE G 1 41 ? -4.421 -38.270 31.625 1.00 11.26 41 PHE G N 1
ATOM 2767 C CA . PHE G 1 41 ? -4.934 -36.966 31.154 1.00 12.18 41 PHE G CA 1
ATOM 2768 C C . PHE G 1 41 ? -6.117 -37.245 30.232 1.00 12.57 41 PHE G C 1
ATOM 2769 O O . PHE G 1 41 ? -6.220 -38.367 29.743 1.00 12.94 41 PHE G O 1
ATOM 2777 N N . ASP G 1 42 ? -7.022 -36.287 30.041 1.00 13.19 42 ASP G N 1
ATOM 2778 C CA . ASP G 1 42 ? -7.977 -36.322 28.888 1.00 11.96 42 ASP G CA 1
ATOM 2779 C C . ASP G 1 42 ? -7.503 -35.356 27.806 1.00 11.32 42 ASP G C 1
ATOM 2780 O O . ASP G 1 42 ? -7.358 -34.195 28.048 1.00 10.82 42 ASP G O 1
ATOM 2785 N N . THR G 1 43 ? -7.270 -35.898 26.620 1.00 12.04 43 THR G N 1
ATOM 2786 C CA . THR G 1 43 ? -6.816 -35.202 25.403 1.00 9.79 43 THR G CA 1
ATOM 2787 C C . THR G 1 43 ? -7.583 -33.912 25.143 1.00 9.33 43 THR G C 1
ATOM 2788 O O . THR G 1 43 ? -6.971 -32.902 24.839 1.00 8.58 43 THR G O 1
ATOM 2792 N N . ALA G 1 44 ? -8.886 -33.946 25.229 1.00 9.75 44 ALA G N 1
ATOM 2793 C CA . ALA G 1 44 ? -9.721 -32.773 24.981 1.00 11.05 44 ALA G CA 1
ATOM 2794 C C . ALA G 1 44 ? -9.456 -31.665 26.006 1.00 11.33 44 ALA G C 1
ATOM 2795 O O . ALA G 1 44 ? -9.399 -30.513 25.587 1.00 11.76 44 ALA G O 1
ATOM 2797 N N . ALA G 1 45 ? -9.327 -31.993 27.272 1.00 9.79 45 ALA G N 1
ATOM 2798 C CA . ALA G 1 45 ? -8.989 -31.027 28.312 1.00 12.20 45 ALA G CA 1
ATOM 2799 C C . ALA G 1 45 ? -7.586 -30.492 28.102 1.00 11.85 45 ALA G C 1
ATOM 2800 O O . ALA G 1 45 ? -7.412 -29.299 28.182 1.00 14.14 45 ALA G O 1
ATOM 2802 N N . ALA G 1 46 ? -6.631 -31.337 27.754 1.00 11.82 46 ALA G N 1
ATOM 2803 C CA . ALA G 1 46 ? -5.263 -30.884 27.497 1.00 11.40 46 ALA G CA 1
ATOM 2804 C C . ALA G 1 46 ? -5.241 -29.963 26.289 1.00 10.82 46 ALA G C 1
ATOM 2805 O O . ALA G 1 46 ? -4.618 -28.913 26.349 1.00 11.80 46 ALA G O 1
ATOM 2807 N N . ILE G 1 47 ? -5.928 -30.314 25.239 1.00 11.22 47 ILE G N 1
ATOM 2808 C CA . ILE G 1 47 ? -5.972 -29.487 24.016 1.00 11.90 47 ILE G CA 1
ATOM 2809 C C . ILE G 1 47 ? -6.621 -28.154 24.357 1.00 12.29 47 ILE G C 1
ATOM 2810 O O . ILE G 1 47 ? -6.067 -27.117 23.957 1.00 11.42 47 ILE G O 1
ATOM 2815 N N . SER G 1 48 ? -7.708 -28.141 25.115 1.00 14.02 48 SER G N 1
ATOM 2816 C CA . SER G 1 48 ? -8.377 -26.844 25.467 1.00 15.98 48 SER G CA 1
ATOM 2817 C C . SER G 1 48 ? -7.381 -25.964 26.232 1.00 15.04 48 SER G C 1
ATOM 2818 O O . SER G 1 48 ? -7.177 -24.809 25.873 1.00 16.08 48 SER G O 1
ATOM 2821 N N . TRP G 1 49 ? -6.718 -26.545 27.205 1.00 15.54 49 TRP G N 1
ATOM 2822 C CA . TRP G 1 49 ? -5.698 -25.870 28.045 1.00 15.43 49 TRP G CA 1
ATOM 2823 C C . TRP G 1 49 ? -4.562 -25.332 27.180 1.00 14.82 49 TRP G C 1
ATOM 2824 O O . TRP G 1 49 ? -4.258 -24.141 27.292 1.00 13.63 49 TRP G O 1
ATOM 2835 N N . TYR G 1 50 ? -3.980 -26.192 26.355 1.00 12.81 50 TYR G N 1
ATOM 2836 C CA . TYR G 1 50 ? -2.897 -25.816 25.455 1.00 13.69 50 TYR G CA 1
ATOM 2837 C C . TYR G 1 50 ? -3.342 -24.610 24.593 1.00 15.07 50 TYR G C 1
ATOM 2838 O O . TYR G 1 50 ? -2.613 -23.576 24.541 1.00 14.43 50 TYR G O 1
ATOM 2847 N N . ALA G 1 51 ? -4.485 -24.717 23.917 1.00 14.11 51 ALA G N 1
ATOM 2848 C CA . ALA G 1 51 ? -5.009 -23.696 22.985 1.00 16.91 51 ALA G CA 1
ATOM 2849 C C . ALA G 1 51 ? -5.268 -22.369 23.698 1.00 18.95 51 ALA G C 1
ATOM 2850 O O . ALA G 1 51 ? -5.162 -21.316 23.056 1.00 23.93 51 ALA G O 1
ATOM 2852 N N . GLU G 1 52 ? -5.592 -22.401 24.985 1.00 22.14 52 GLU G N 1
ATOM 2853 C CA . GLU G 1 52 ? -5.940 -21.186 25.775 1.00 23.83 52 GLU G CA 1
ATOM 2854 C C . GLU G 1 52 ? -4.688 -20.526 26.362 1.00 23.30 52 GLU G C 1
ATOM 2855 O O . GLU G 1 52 ? -4.812 -19.431 26.979 1.00 24.41 52 GLU G O 1
ATOM 2861 N N . ARG G 1 53 ? -3.528 -21.130 26.167 1.00 20.10 53 ARG G N 1
ATOM 2862 C CA . ARG G 1 53 ? -2.278 -20.571 26.729 1.00 24.00 53 ARG G CA 1
ATOM 2863 C C . ARG G 1 53 ? -1.884 -19.280 26.011 1.00 22.54 53 ARG G C 1
ATOM 2864 O O . ARG G 1 53 ? -1.839 -18.252 26.653 1.00 25.39 53 ARG G O 1
ATOM 2872 N N . ASP G 1 54 ? -1.551 -19.342 24.732 1.00 27.69 54 ASP G N 1
ATOM 2873 C CA . ASP G 1 54 ? -0.913 -18.185 24.058 1.00 31.48 54 ASP G CA 1
ATOM 2874 C C . ASP G 1 54 ? -1.042 -18.284 22.534 1.00 36.56 54 ASP G C 1
ATOM 2875 O O . ASP G 1 54 ? -0.147 -18.921 21.900 1.00 39.93 54 ASP G O 1
ATOM 2880 N N . ALA G 1 55 ? -2.060 -17.593 21.983 1.00 37.89 55 ALA G N 1
ATOM 2881 C CA . ALA G 1 55 ? -2.393 -17.551 20.536 1.00 36.68 55 ALA G CA 1
ATOM 2882 C C . ALA G 1 55 ? -3.223 -16.305 20.192 1.00 34.25 55 ALA G C 1
ATOM 2883 O O . ALA G 1 55 ? -3.691 -16.226 19.080 1.00 30.77 55 ALA G O 1
ATOM 2885 N N . MET H 1 1 ? 1.681 -12.277 25.881 1.00 16.12 1 MET H N 1
ATOM 2886 C CA . MET H 1 1 ? 1.639 -13.694 26.334 1.00 13.93 1 MET H CA 1
ATOM 2887 C C . MET H 1 1 ? 2.629 -13.883 27.490 1.00 13.60 1 MET H C 1
ATOM 2888 O O . MET H 1 1 ? 3.615 -13.122 27.555 1.00 12.49 1 MET H O 1
ATOM 2893 N N . ASN H 1 2 ? 2.367 -14.863 28.361 1.00 13.09 2 ASN H N 1
ATOM 2894 C CA . ASN H 1 2 ? 3.238 -15.141 29.508 1.00 13.30 2 ASN H CA 1
ATOM 2895 C C . ASN H 1 2 ? 4.554 -15.717 29.004 1.00 11.85 2 ASN H C 1
ATOM 2896 O O . ASN H 1 2 ? 4.550 -16.764 28.396 1.00 12.44 2 ASN H O 1
ATOM 2901 N N . VAL H 1 3 ? 5.645 -15.014 29.259 1.00 11.27 3 VAL H N 1
ATOM 2902 C CA . VAL H 1 3 ? 7.002 -15.490 28.887 1.00 12.15 3 VAL H CA 1
ATOM 2903 C C . VAL H 1 3 ? 7.996 -15.280 30.021 1.00 11.36 3 VAL H C 1
ATOM 2904 O O . VAL H 1 3 ? 7.858 -14.397 30.813 1.00 9.61 3 VAL H O 1
ATOM 2908 N N . ASN H 1 4 ? 9.028 -16.079 30.015 1.00 13.39 4 ASN H N 1
ATOM 2909 C CA . ASN H 1 4 ? 10.141 -15.902 30.954 1.00 14.20 4 ASN H CA 1
ATOM 2910 C C . ASN H 1 4 ? 11.087 -14.841 30.405 1.00 13.47 4 ASN H C 1
ATOM 2911 O O . ASN H 1 4 ? 10.846 -14.360 29.328 1.00 11.53 4 ASN H O 1
ATOM 2916 N N . LYS H 1 5 ? 12.109 -14.492 31.160 1.00 13.31 5 LYS H N 1
ATOM 2917 C CA . LYS H 1 5 ? 12.970 -13.331 30.850 1.00 16.48 5 LYS H CA 1
ATOM 2918 C C . LYS H 1 5 ? 13.807 -13.592 29.593 1.00 15.52 5 LYS H C 1
ATOM 2919 O O . LYS H 1 5 ? 13.958 -12.659 28.805 1.00 13.24 5 LYS H O 1
ATOM 2925 N N . LYS H 1 6 ? 14.357 -14.782 29.427 1.00 15.21 6 LYS H N 1
ATOM 2926 C CA . LYS H 1 6 ? 15.164 -15.093 28.223 1.00 18.91 6 LYS H CA 1
ATOM 2927 C C . LYS H 1 6 ? 14.257 -15.020 26.992 1.00 17.88 6 LYS H C 1
ATOM 2928 O O . LYS H 1 6 ? 14.715 -14.548 25.939 1.00 15.63 6 LYS H O 1
ATOM 2934 N N . LYS H 1 7 ? 13.014 -15.455 27.137 1.00 15.29 7 LYS H N 1
ATOM 2935 C CA . LYS H 1 7 ? 12.036 -15.404 26.025 1.00 16.54 7 LYS H CA 1
ATOM 2936 C C . LYS H 1 7 ? 11.631 -13.960 25.722 1.00 13.38 7 LYS H C 1
ATOM 2937 O O . LYS H 1 7 ? 11.461 -13.604 24.551 1.00 10.77 7 LYS H O 1
ATOM 2943 N N . LEU H 1 8 ? 11.492 -13.149 26.749 1.00 12.93 8 LEU H N 1
ATOM 2944 C CA . LEU H 1 8 ? 11.236 -11.703 26.581 1.00 12.19 8 LEU H CA 1
ATOM 2945 C C . LEU H 1 8 ? 12.403 -11.085 25.834 1.00 13.01 8 LEU H C 1
ATOM 2946 O O . LEU H 1 8 ? 12.160 -10.420 24.820 1.00 12.04 8 LEU H O 1
ATOM 2951 N N . ALA H 1 9 ? 13.618 -11.387 26.269 1.00 12.67 9 ALA H N 1
ATOM 2952 C CA . ALA H 1 9 ? 14.845 -10.913 25.633 1.00 13.48 9 ALA H CA 1
ATOM 2953 C C . ALA H 1 9 ? 14.835 -11.263 24.144 1.00 14.14 9 ALA H C 1
ATOM 2954 O O . ALA H 1 9 ? 14.972 -10.357 23.302 1.00 14.89 9 ALA H O 1
ATOM 2956 N N . GLU H 1 10 ? 14.722 -12.527 23.831 1.00 14.35 10 GLU H N 1
ATOM 2957 C CA . GLU H 1 10 ? 14.614 -13.012 22.443 1.00 17.51 10 GLU H CA 1
ATOM 2958 C C . GLU H 1 10 ? 13.570 -12.210 21.654 1.00 16.69 10 GLU H C 1
ATOM 2959 O O . GLU H 1 10 ? 13.861 -11.838 20.512 1.00 17.24 10 GLU H O 1
ATOM 2965 N N . ILE H 1 11 ? 12.378 -11.999 22.215 1.00 16.53 11 ILE H N 1
ATOM 2966 C CA . ILE H 1 11 ? 11.240 -11.364 21.504 1.00 14.08 11 ILE H CA 1
ATOM 2967 C C . ILE H 1 11 ? 11.636 -9.933 21.162 1.00 13.98 11 ILE H C 1
ATOM 2968 O O . ILE H 1 11 ? 11.437 -9.510 19.985 1.00 13.19 11 ILE H O 1
ATOM 2973 N N . PHE H 1 12 ? 12.134 -9.199 22.154 1.00 13.10 12 PHE H N 1
ATOM 2974 C CA . PHE H 1 12 ? 12.568 -7.787 22.020 1.00 12.89 12 PHE H CA 1
ATOM 2975 C C . PHE H 1 12 ? 13.849 -7.650 21.191 1.00 11.43 12 PHE H C 1
ATOM 2976 O O . PHE H 1 12 ? 14.086 -6.630 20.617 1.00 11.38 12 PHE H O 1
ATOM 2984 N N . GLY H 1 13 ? 14.632 -8.696 21.087 1.00 12.75 13 GLY H N 1
ATOM 2985 C CA . GLY H 1 13 ? 15.955 -8.691 20.439 1.00 13.53 13 GLY H CA 1
ATOM 2986 C C . GLY H 1 13 ? 17.035 -8.047 21.298 1.00 12.08 13 GLY H C 1
ATOM 2987 O O . GLY H 1 13 ? 17.927 -7.371 20.738 1.00 12.32 13 GLY H O 1
ATOM 2988 N N . CYS H 1 14 ? 16.901 -8.154 22.601 1.00 11.39 14 CYS H N 1
ATOM 2989 C CA . CYS H 1 14 ? 17.909 -7.669 23.560 1.00 12.73 14 CYS H CA 1
ATOM 2990 C C . CYS H 1 14 ? 18.541 -8.824 24.365 1.00 13.43 14 CYS H C 1
ATOM 2991 O O . CYS H 1 14 ? 17.997 -9.910 24.415 1.00 13.25 14 CYS H O 1
ATOM 2994 N N . ASP H 1 15 ? 19.742 -8.600 24.892 1.00 14.35 15 ASP H N 1
ATOM 2995 C CA . ASP H 1 15 ? 20.337 -9.499 25.909 1.00 14.92 15 ASP H CA 1
ATOM 2996 C C . ASP H 1 15 ? 19.382 -9.601 27.110 1.00 15.60 15 ASP H C 1
ATOM 2997 O O . ASP H 1 15 ? 18.648 -8.642 27.394 1.00 13.47 15 ASP H O 1
ATOM 3002 N N . VAL H 1 16 ? 19.412 -10.737 27.811 1.00 17.18 16 VAL H N 1
ATOM 3003 C CA . VAL H 1 16 ? 18.573 -10.991 29.010 1.00 17.01 16 VAL H CA 1
ATOM 3004 C C . VAL H 1 16 ? 18.819 -9.886 30.033 1.00 15.46 16 VAL H C 1
ATOM 3005 O O . VAL H 1 16 ? 17.863 -9.471 30.710 1.00 12.44 16 VAL H O 1
ATOM 3009 N N . ARG H 1 17 ? 20.067 -9.454 30.178 1.00 14.38 17 ARG H N 1
ATOM 3010 C CA . ARG H 1 17 ? 20.442 -8.531 31.270 1.00 13.40 17 ARG H CA 1
ATOM 3011 C C . ARG H 1 17 ? 19.832 -7.158 31.010 1.00 13.37 17 ARG H C 1
ATOM 3012 O O . ARG H 1 17 ? 19.632 -6.396 31.984 1.00 15.51 17 ARG H O 1
ATOM 3020 N N . THR H 1 18 ? 19.557 -6.836 29.756 1.00 11.40 18 THR H N 1
ATOM 3021 C CA . THR H 1 18 ? 18.880 -5.593 29.368 1.00 12.54 18 THR H CA 1
ATOM 3022 C C . THR H 1 18 ? 17.453 -5.572 29.951 1.00 13.28 18 THR H C 1
ATOM 3023 O O . THR H 1 18 ? 17.045 -4.516 30.467 1.00 13.21 18 THR H O 1
ATOM 3027 N N . VAL H 1 19 ? 16.791 -6.716 29.988 1.00 12.54 19 VAL H N 1
ATOM 3028 C CA . VAL H 1 19 ? 15.448 -6.858 30.575 1.00 13.67 19 VAL H CA 1
ATOM 3029 C C . VAL H 1 19 ? 15.525 -6.581 32.076 1.00 14.82 19 VAL H C 1
ATOM 3030 O O . VAL H 1 19 ? 14.690 -5.800 32.599 1.00 12.84 19 VAL H O 1
ATOM 3034 N N . THR H 1 20 ? 16.505 -7.156 32.745 1.00 17.03 20 THR H N 1
ATOM 3035 C CA . THR H 1 20 ? 16.724 -6.908 34.185 1.00 18.04 20 THR H CA 1
ATOM 3036 C C . THR H 1 20 ? 16.989 -5.414 34.407 1.00 15.75 20 THR H C 1
ATOM 3037 O O . THR H 1 20 ? 16.498 -4.856 35.411 1.00 15.78 20 THR H O 1
ATOM 3041 N N . ALA H 1 21 ? 17.766 -4.795 33.540 1.00 14.32 21 ALA H N 1
ATOM 3042 C CA . ALA H 1 21 ? 18.006 -3.332 33.596 1.00 15.00 21 ALA H CA 1
ATOM 3043 C C . ALA H 1 21 ? 16.681 -2.601 33.340 1.00 14.48 21 ALA H C 1
ATOM 3044 O O . ALA H 1 21 ? 16.411 -1.595 33.979 1.00 12.43 21 ALA H O 1
ATOM 3046 N N . TRP H 1 22 ? 15.854 -3.136 32.447 1.00 15.04 22 TRP H N 1
ATOM 3047 C CA . TRP H 1 22 ? 14.523 -2.571 32.153 1.00 15.87 22 TRP H CA 1
ATOM 3048 C C . TRP H 1 22 ? 13.625 -2.699 33.383 1.00 14.27 22 TRP H C 1
ATOM 3049 O O . TRP H 1 22 ? 12.815 -1.827 33.609 1.00 12.49 22 TRP H O 1
ATOM 3060 N N . GLN H 1 23 ? 13.776 -3.766 34.127 1.00 15.77 23 GLN H N 1
ATOM 3061 C CA . GLN H 1 23 ? 13.043 -3.930 35.395 1.00 19.25 23 GLN H CA 1
ATOM 3062 C C . GLN H 1 23 ? 13.412 -2.757 36.307 1.00 19.38 23 GLN H C 1
ATOM 3063 O O . GLN H 1 23 ? 12.517 -2.196 36.972 1.00 19.13 23 GLN H O 1
ATOM 3069 N N . SER H 1 24 ? 14.688 -2.412 36.363 1.00 20.27 24 SER H N 1
ATOM 3070 C CA . SER H 1 24 ? 15.179 -1.282 37.186 1.00 25.27 24 SER H CA 1
ATOM 3071 C C . SER H 1 24 ? 14.474 0.007 36.746 1.00 23.06 24 SER H C 1
ATOM 3072 O O . SER H 1 24 ? 14.310 0.883 37.567 1.00 26.78 24 SER H O 1
ATOM 3075 N N . GLN H 1 25 ? 13.991 0.058 35.515 1.00 23.08 25 GLN H N 1
ATOM 3076 C CA . GLN H 1 25 ? 13.441 1.281 34.884 1.00 22.70 25 GLN H CA 1
ATOM 3077 C C . GLN H 1 25 ? 11.919 1.277 34.909 1.00 21.17 25 GLN H C 1
ATOM 3078 O O . GLN H 1 25 ? 11.346 2.253 34.449 1.00 23.43 25 GLN H O 1
ATOM 3084 N N . GLY H 1 26 ? 11.312 0.268 35.514 1.00 19.69 26 GLY H N 1
ATOM 3085 C CA . GLY H 1 26 ? 9.855 0.196 35.722 1.00 20.04 26 GLY H CA 1
ATOM 3086 C C . GLY H 1 26 ? 9.177 -0.846 34.857 1.00 18.00 26 GLY H C 1
ATOM 3087 O O . GLY H 1 26 ? 7.945 -0.910 34.860 1.00 16.44 26 GLY H O 1
ATOM 3088 N N . LEU H 1 27 ? 9.939 -1.642 34.127 1.00 17.93 27 LEU H N 1
ATOM 3089 C CA . LEU H 1 27 ? 9.326 -2.752 33.367 1.00 17.08 27 LEU H CA 1
ATOM 3090 C C . LEU H 1 27 ? 8.619 -3.655 34.362 1.00 15.87 27 LEU H C 1
ATOM 3091 O O . LEU H 1 27 ? 9.258 -4.229 35.239 1.00 15.29 27 LEU H O 1
ATOM 3096 N N . PRO H 1 28 ? 7.299 -3.827 34.192 1.00 16.49 28 PRO H N 1
ATOM 3097 C CA . PRO H 1 28 ? 6.516 -4.744 35.007 1.00 17.52 28 PRO H CA 1
ATOM 3098 C C . PRO H 1 28 ? 6.801 -6.213 34.684 1.00 16.40 28 PRO H C 1
ATOM 3099 O O . PRO H 1 28 ? 7.094 -6.544 33.550 1.00 14.38 28 PRO H O 1
ATOM 3103 N N . LEU H 1 29 ? 6.838 -6.999 35.739 1.00 17.25 29 LEU H N 1
ATOM 3104 C CA . LEU H 1 29 ? 6.824 -8.470 35.660 1.00 19.28 29 LEU H CA 1
ATOM 3105 C C . LEU H 1 29 ? 5.441 -8.893 36.155 1.00 16.25 29 LEU H C 1
ATOM 3106 O O . LEU H 1 29 ? 4.766 -8.055 36.740 1.00 20.92 29 LEU H O 1
ATOM 3111 N N . VAL H 1 30 ? 4.992 -10.060 35.771 1.00 14.70 30 VAL H N 1
ATOM 3112 C CA . VAL H 1 30 ? 3.722 -10.633 36.282 1.00 18.67 30 VAL H CA 1
ATOM 3113 C C . VAL H 1 30 ? 3.982 -11.444 37.559 1.00 22.62 30 VAL H C 1
ATOM 3114 O O . VAL H 1 30 ? 3.071 -11.500 38.431 1.00 24.57 30 VAL H O 1
ATOM 3118 N N . SER H 1 31 ? 5.162 -12.073 37.649 1.00 26.00 31 SER H N 1
ATOM 3119 C CA . SER H 1 31 ? 5.626 -12.856 38.821 1.00 30.37 31 SER H CA 1
ATOM 3120 C C . SER H 1 31 ? 7.160 -12.837 38.848 1.00 28.73 31 SER H C 1
ATOM 3121 O O . SER H 1 31 ? 7.743 -13.131 37.834 1.00 19.35 31 SER H O 1
ATOM 3124 N N . GLY H 1 32 ? 7.751 -12.572 40.021 1.00 34.79 32 GLY H N 1
ATOM 3125 C CA . GLY H 1 32 ? 9.100 -11.979 40.144 1.00 32.57 32 GLY H CA 1
ATOM 3126 C C . GLY H 1 32 ? 10.232 -12.920 40.505 1.00 30.30 32 GLY H C 1
ATOM 3127 O O . GLY H 1 32 ? 10.114 -14.156 40.340 1.00 24.16 32 GLY H O 1
ATOM 3128 N N . GLY H 1 33 ? 11.351 -12.312 40.921 1.00 33.78 33 GLY H N 1
ATOM 3129 C CA . GLY H 1 33 ? 12.525 -13.016 41.469 1.00 34.63 33 GLY H CA 1
ATOM 3130 C C . GLY H 1 33 ? 13.827 -12.748 40.726 1.00 37.68 33 GLY H C 1
ATOM 3131 O O . GLY H 1 33 ? 14.758 -12.205 41.358 1.00 38.26 33 GLY H O 1
ATOM 3132 N N . GLY H 1 34 ? 13.952 -13.186 39.469 1.00 45.92 34 GLY H N 1
ATOM 3133 C CA . GLY H 1 34 ? 15.183 -12.942 38.687 1.00 51.32 34 GLY H CA 1
ATOM 3134 C C . GLY H 1 34 ? 15.260 -13.656 37.344 1.00 47.88 34 GLY H C 1
ATOM 3135 O O . GLY H 1 34 ? 14.234 -13.797 36.665 1.00 43.37 34 GLY H O 1
ATOM 3136 N N . LYS H 1 35 ? 16.472 -14.073 36.967 1.00 46.89 35 LYS H N 1
ATOM 3137 C CA . LYS H 1 35 ? 16.860 -14.311 35.554 1.00 44.89 35 LYS H CA 1
ATOM 3138 C C . LYS H 1 35 ? 16.397 -15.715 35.146 1.00 42.05 35 LYS H C 1
ATOM 3139 O O . LYS H 1 35 ? 15.825 -16.436 35.980 1.00 41.88 35 LYS H O 1
ATOM 3145 N N . GLY H 1 36 ? 16.557 -16.016 33.871 1.00 38.90 36 GLY H N 1
ATOM 3146 C CA . GLY H 1 36 ? 16.105 -17.252 33.225 1.00 40.71 36 GLY H CA 1
ATOM 3147 C C . GLY H 1 36 ? 14.610 -17.490 33.385 1.00 38.09 36 GLY H C 1
ATOM 3148 O O . GLY H 1 36 ? 13.830 -16.522 33.538 1.00 24.16 36 GLY H O 1
ATOM 3149 N N . ASN H 1 37 ? 14.239 -18.775 33.382 1.00 43.51 37 ASN H N 1
ATOM 3150 C CA . ASN H 1 37 ? 12.864 -19.286 33.637 1.00 40.21 37 ASN H CA 1
ATOM 3151 C C . ASN H 1 37 ? 12.554 -19.125 35.125 1.00 43.47 37 ASN H C 1
ATOM 3152 O O . ASN H 1 37 ? 12.236 -20.138 35.818 1.00 44.10 37 ASN H O 1
ATOM 3157 N N . GLU H 1 38 ? 12.620 -17.891 35.613 1.00 41.12 38 GLU H N 1
ATOM 3158 C CA . GLU H 1 38 ? 12.060 -17.550 36.943 1.00 41.87 38 GLU H CA 1
ATOM 3159 C C . GLU H 1 38 ? 11.058 -16.420 36.747 1.00 32.08 38 GLU H C 1
ATOM 3160 O O . GLU H 1 38 ? 9.878 -16.676 36.681 1.00 37.73 38 GLU H O 1
ATOM 3166 N N . ALA H 1 39 ? 11.542 -15.201 36.640 1.00 29.58 39 ALA H N 1
ATOM 3167 C CA . ALA H 1 39 ? 10.693 -14.012 36.424 1.00 22.15 39 ALA H CA 1
ATOM 3168 C C . ALA H 1 39 ? 9.880 -14.253 35.156 1.00 18.44 39 ALA H C 1
ATOM 3169 O O . ALA H 1 39 ? 10.461 -14.601 34.120 1.00 16.85 39 ALA H O 1
ATOM 3171 N N . VAL H 1 40 ? 8.561 -14.080 35.276 1.00 16.24 40 VAL H N 1
ATOM 3172 C CA . VAL H 1 40 ? 7.592 -14.152 34.164 1.00 14.02 40 VAL H CA 1
ATOM 3173 C C . VAL H 1 40 ? 7.076 -12.757 33.863 1.00 13.12 40 VAL H C 1
ATOM 3174 O O . VAL H 1 40 ? 6.722 -12.004 34.784 1.00 12.81 40 VAL H O 1
ATOM 3178 N N . PHE H 1 41 ? 7.080 -12.420 32.595 1.00 11.13 41 PHE H N 1
ATOM 3179 C CA . PHE H 1 41 ? 6.565 -11.139 32.073 1.00 12.35 41 PHE H CA 1
ATOM 3180 C C . PHE H 1 41 ? 5.401 -11.425 31.116 1.00 12.66 41 PHE H C 1
ATOM 3181 O O . PHE H 1 41 ? 5.281 -12.588 30.649 1.00 13.33 41 PHE H O 1
ATOM 3189 N N . ASP H 1 42 ? 4.492 -10.469 30.896 1.00 12.65 42 ASP H N 1
ATOM 3190 C CA . ASP H 1 42 ? 3.518 -10.597 29.768 1.00 11.54 42 ASP H CA 1
ATOM 3191 C C . ASP H 1 42 ? 3.991 -9.663 28.656 1.00 11.09 42 ASP H C 1
ATOM 3192 O O . ASP H 1 42 ? 4.189 -8.477 28.902 1.00 10.65 42 ASP H O 1
ATOM 3197 N N . THR H 1 43 ? 4.199 -10.237 27.480 1.00 11.03 43 THR H N 1
ATOM 3198 C CA . THR H 1 43 ? 4.713 -9.599 26.257 1.00 9.98 43 THR H CA 1
ATOM 3199 C C . THR H 1 43 ? 3.948 -8.329 25.939 1.00 9.67 43 THR H C 1
ATOM 3200 O O . THR H 1 43 ? 4.584 -7.330 25.630 1.00 9.11 43 THR H O 1
ATOM 3204 N N . ALA H 1 44 ? 2.629 -8.347 26.014 1.00 10.10 44 ALA H N 1
ATOM 3205 C CA . ALA H 1 44 ? 1.817 -7.161 25.712 1.00 10.44 44 ALA H CA 1
ATOM 3206 C C . ALA H 1 44 ? 2.101 -6.018 26.700 1.00 10.85 44 ALA H C 1
ATOM 3207 O O . ALA H 1 44 ? 2.154 -4.851 26.243 1.00 10.75 44 ALA H O 1
ATOM 3209 N N . ALA H 1 45 ? 2.212 -6.309 27.977 1.00 9.23 45 ALA H N 1
ATOM 3210 C CA . ALA H 1 45 ? 2.567 -5.305 28.986 1.00 10.98 45 ALA H CA 1
ATOM 3211 C C . ALA H 1 45 ? 3.967 -4.774 28.758 1.00 11.06 45 ALA H C 1
ATOM 3212 O O . ALA H 1 45 ? 4.153 -3.589 28.833 1.00 12.99 45 ALA H O 1
ATOM 3214 N N . ALA H 1 46 ? 4.917 -5.631 28.443 1.00 11.10 46 ALA H N 1
ATOM 3215 C CA . ALA H 1 46 ? 6.285 -5.200 28.181 1.00 11.12 46 ALA H CA 1
ATOM 3216 C C . ALA H 1 46 ? 6.314 -4.329 26.934 1.00 10.86 46 ALA H C 1
ATOM 3217 O O . ALA H 1 46 ? 6.962 -3.309 26.941 1.00 11.53 46 ALA H O 1
ATOM 3219 N N . ILE H 1 47 ? 5.601 -4.709 25.899 1.00 11.13 47 ILE H N 1
ATOM 3220 C CA . ILE H 1 47 ? 5.567 -3.904 24.649 1.00 11.93 47 ILE H CA 1
ATOM 3221 C C . ILE H 1 47 ? 4.951 -2.540 24.965 1.00 12.25 47 ILE H C 1
ATOM 3222 O O . ILE H 1 47 ? 5.478 -1.525 24.506 1.00 11.13 47 ILE H O 1
ATOM 3227 N N . SER H 1 48 ? 3.837 -2.514 25.677 1.00 13.25 48 SER H N 1
ATOM 3228 C CA . SER H 1 48 ? 3.175 -1.225 25.978 1.00 15.21 48 SER H CA 1
ATOM 3229 C C . SER H 1 48 ? 4.166 -0.324 26.722 1.00 14.54 48 SER H C 1
ATOM 3230 O O . SER H 1 48 ? 4.350 0.818 26.307 1.00 16.69 48 SER H O 1
ATOM 3233 N N . TRP H 1 49 ? 4.814 -0.848 27.749 1.00 14.49 49 TRP H N 1
ATOM 3234 C CA . TRP H 1 49 ? 5.835 -0.144 28.550 1.00 14.04 49 TRP H CA 1
ATOM 3235 C C . TRP H 1 49 ? 6.953 0.350 27.649 1.00 14.78 49 TRP H C 1
ATOM 3236 O O . TRP H 1 49 ? 7.289 1.534 27.732 1.00 12.80 49 TRP H O 1
ATOM 3247 N N . TYR H 1 50 ? 7.534 -0.561 26.871 1.00 14.02 50 TYR H N 1
ATOM 3248 C CA . TYR H 1 50 ? 8.618 -0.245 25.920 1.00 14.76 50 TYR H CA 1
ATOM 3249 C C . TYR H 1 50 ? 8.201 0.947 25.047 1.00 14.99 50 TYR H C 1
ATOM 3250 O O . TYR H 1 50 ? 8.956 1.971 24.935 1.00 14.04 50 TYR H O 1
ATOM 3259 N N . ALA H 1 51 ? 7.043 0.822 24.421 1.00 14.16 51 ALA H N 1
ATOM 3260 C CA . ALA H 1 51 ? 6.564 1.797 23.430 1.00 16.90 51 ALA H CA 1
ATOM 3261 C C . ALA H 1 51 ? 6.336 3.156 24.079 1.00 18.42 51 ALA H C 1
ATOM 3262 O O . ALA H 1 51 ? 6.442 4.146 23.403 1.00 20.89 51 ALA H O 1
ATOM 3264 N N . GLU H 1 52 ? 6.014 3.174 25.365 1.00 21.87 52 GLU H N 1
ATOM 3265 C CA . GLU H 1 52 ? 5.679 4.418 26.098 1.00 26.00 52 GLU H CA 1
ATOM 3266 C C . GLU H 1 52 ? 6.939 5.100 26.663 1.00 24.24 52 GLU H C 1
ATOM 3267 O O . GLU H 1 52 ? 6.801 6.210 27.234 1.00 25.74 52 GLU H O 1
ATOM 3273 N N . ARG H 1 53 ? 8.101 4.477 26.537 1.00 20.93 53 ARG H N 1
ATOM 3274 C CA . ARG H 1 53 ? 9.352 5.069 27.060 1.00 24.28 53 ARG H CA 1
ATOM 3275 C C . ARG H 1 53 ? 9.736 6.332 26.284 1.00 23.80 53 ARG H C 1
ATOM 3276 O O . ARG H 1 53 ? 9.658 7.406 26.873 1.00 24.51 53 ARG H O 1
ATOM 3284 N N . ASP H 1 54 ? 10.133 6.210 25.020 1.00 27.59 54 ASP H N 1
ATOM 3285 C CA . ASP H 1 54 ? 10.755 7.351 24.280 1.00 33.61 54 ASP H CA 1
ATOM 3286 C C . ASP H 1 54 ? 10.622 7.237 22.745 1.00 37.01 54 ASP H C 1
ATOM 3287 O O . ASP H 1 54 ? 11.461 6.564 22.109 1.00 39.86 54 ASP H O 1
ATOM 3292 N N . ALA H 1 55 ? 9.667 7.962 22.157 1.00 37.70 55 ALA H N 1
ATOM 3293 C CA . ALA H 1 55 ? 9.448 7.953 20.695 1.00 37.88 55 ALA H CA 1
ATOM 3294 C C . ALA H 1 55 ? 8.718 9.216 20.232 1.00 35.24 55 ALA H C 1
ATOM 3295 O O . ALA H 1 55 ? 7.990 9.083 19.265 1.00 34.51 55 ALA H O 1
#

Sequence (440 aa):
MNVNKKKLAEIFGCDVRTVTAWQSQGLPLVSGGGKGNEAVFDTAAAISWYAERDAMNVNKKKLAEIFGCDVRTVTAWQSQGLPLVSGGGKGNEAVFDTAAAISWYAERDAMNVNKKKLAEIFGCDVRTVTAWQSQGLPLVSGGGKGNEAVFDTAAAISWYAERDAMNVNKKKLAEIFGCDVRTVTAWQSQGLPLVSGGGKGNEAVFDTAAAISWYAERDAMNVNKKKLAEIFGCDVRTVTAWQSQGLPLVSGGGKGNEAVFDTAAAISWYAERDAMNVNKKKLAEIFGCDVRTVTAWQSQGLPLVSGGGKGNEAVFDTAAAISWYAERDAMNVNKKKLAEIFGCDVRTVTAWQSQGLPLVSGGGKGNEAVFDTAAAISWYAERDAMNVNKKKLAEIFGCDVRTVTAWQSQGLPLVSGGGKGNEAVFDTAAAISWYAERDA

InterPro domains:
  IPR009061 Putative DNA-binding domain superfamily [SSF46955] (2-64)
  IPR010906 Bacteriophage lambda, Nu1, terminase small subunit [PF07471] (1-163)
  IPR036388 Winged helix-like DNA-binding domain superfamily [G3DSA:1.10.10.10] (1-68)

Foldseek 3Di:
DKDFQCVLCVVVVHDSVVVVVVVVVPQDFPADDDGDVPTIRDNVSNVVVVVPPDD/DKDFQCVLCVVVVHDSVVVVVVVVVPQDFPADDDGDVPTIHDNVSNVVVVVVPDD/DKDFQCVLCVVVVHDSVVVVVVVVVPQDFPADDDGDPPTIHDNVSNVVVVVVPPD/DKDFQCVLCVVVVHDSVVVVVVVVVPQDFPADDDGDVPTIRDNVSNVVVVVPPDD/DKDFQCVLCVVVVHDSVVVVVVVVVPQDFPADDDHDPPTIHDNVSNVVVVVVPDD/DKDFQCVLCVVVVHDSVVVVVVVVVPQDFPADDDHDPHTIHDNVSNVVVVVPPDD/DKDFQCVLCVVVVHDSVVVVVVVVVPQDFPADDDTDPPTIHDNVSNVVVVVPPDD/DKDFQCVLCVVVVHDSVVVVVVVVVVQDFPADDDGDPHTIHDNVSNVVVVVPPDD